Protein AF-0000000080647203 (afdb_homodimer)

Structure (mmCIF, N/CA/C/O backbone):
data_AF-0000000080647203-model_v1
#
loop_
_entity.id
_entity.type
_entity.pdbx_description
1 polymer '2-(3-amino-3-carboxypropyl)histidine synthase'
#
loop_
_atom_site.group_PDB
_atom_site.id
_atom_site.type_symbol
_atom_site.label_atom_id
_atom_site.label_alt_id
_atom_site.label_comp_id
_atom_site.label_asym_id
_atom_site.label_entity_id
_atom_site.label_seq_id
_atom_site.pdbx_PDB_ins_code
_atom_site.Cartn_x
_atom_site.Cartn_y
_atom_site.Cartn_z
_atom_site.occupancy
_atom_site.B_iso_or_equiv
_atom_site.auth_seq_id
_atom_site.auth_comp_id
_atom_site.auth_asym_id
_atom_site.auth_atom_id
_atom_site.pdbx_PDB_model_num
ATOM 1 N N . MET A 1 1 ? -32.242 -12.102 -22.174 1 21.26 1 MET A N 1
ATOM 2 C CA . MET A 1 1 ? -30.814 -12.409 -22.176 1 21.26 1 MET A CA 1
ATOM 3 C C . MET A 1 1 ? -30.217 -12.227 -20.784 1 21.26 1 MET A C 1
ATOM 5 O O . MET A 1 1 ? -30.219 -11.12 -20.243 1 21.26 1 MET A O 1
ATOM 9 N N . THR A 1 2 ? -30.364 -13.145 -19.808 1 27.5 2 THR A N 1
ATOM 10 C CA . THR A 1 2 ? -30.131 -13.199 -18.369 1 27.5 2 THR A CA 1
ATOM 11 C C . THR A 1 2 ? -28.688 -12.827 -18.04 1 27.5 2 THR A C 1
ATOM 13 O O . THR A 1 2 ? -27.752 -13.365 -18.635 1 27.5 2 THR A O 1
ATOM 16 N N . ASN A 1 3 ? -28.271 -11.545 -17.947 1 30.58 3 ASN A N 1
ATOM 17 C CA . ASN A 1 3 ? -27.031 -10.914 -17.507 1 30.58 3 ASN A CA 1
ATOM 18 C C . ASN A 1 3 ? -26.343 -11.73 -16.417 1 30.58 3 ASN A C 1
ATOM 20 O O . ASN A 1 3 ? -26.664 -11.59 -15.235 1 30.58 3 ASN A O 1
ATOM 24 N N . GLY A 1 4 ? -26.19 -13.008 -16.561 1 37.11 4 GLY A N 1
ATOM 25 C CA . GLY A 1 4 ? -25.641 -13.998 -15.648 1 37.11 4 GLY A CA 1
ATOM 26 C C . GLY A 1 4 ? -24.352 -13.548 -14.986 1 37.11 4 GLY A C 1
ATOM 27 O O . GLY A 1 4 ? -23.413 -13.128 -15.665 1 37.11 4 GLY A O 1
ATOM 28 N N . SER A 1 5 ? -24.225 -13.034 -13.723 1 44.78 5 SER A N 1
ATOM 29 C CA . SER A 1 5 ? -23.204 -12.495 -12.831 1 44.78 5 SER A CA 1
ATOM 30 C C . SER A 1 5 ? -21.883 -13.241 -12.988 1 44.78 5 SER A C 1
ATOM 32 O O . SER A 1 5 ? -21.872 -14.448 -13.242 1 44.78 5 SER A O 1
ATOM 34 N N . ARG A 1 6 ? -20.716 -12.752 -13.349 1 48.84 6 ARG A N 1
ATOM 35 C CA . ARG A 1 6 ? -19.336 -13.221 -13.282 1 48.84 6 ARG A CA 1
ATOM 36 C C . ARG A 1 6 ? -19.173 -14.293 -12.211 1 48.84 6 ARG A C 1
ATOM 38 O O . ARG A 1 6 ? -18.235 -15.092 -12.261 1 48.84 6 ARG A O 1
ATOM 45 N N . PHE A 1 7 ? -20.051 -14.176 -11.152 1 56.57 7 PHE A N 1
ATOM 46 C CA . PHE A 1 7 ? -20.136 -15.217 -10.135 1 56.57 7 PHE A CA 1
ATOM 47 C C . PHE A 1 7 ? -20.609 -16.532 -10.744 1 56.57 7 PHE A C 1
ATOM 49 O O . PHE A 1 7 ? -20.459 -17.593 -10.135 1 56.57 7 PHE A O 1
ATOM 56 N N . GLU A 1 8 ? -21.038 -16.376 -11.945 1 61.73 8 GLU A N 1
ATOM 57 C CA . GLU A 1 8 ? -21.625 -17.574 -12.536 1 61.73 8 GLU A CA 1
ATOM 58 C C . GLU A 1 8 ? -20.546 -18.564 -12.964 1 61.73 8 GLU A C 1
ATOM 60 O O . GLU A 1 8 ? -20.783 -19.774 -12.996 1 61.73 8 GLU A O 1
ATOM 65 N N . LEU A 1 9 ? -19.274 -17.979 -12.972 1 66.58 9 LEU A N 1
ATOM 66 C CA . LEU A 1 9 ? -18.256 -18.881 -13.502 1 66.58 9 LEU A CA 1
ATOM 67 C C . LEU A 1 9 ? -17.527 -19.601 -12.373 1 66.58 9 LEU A C 1
ATOM 69 O O . LEU A 1 9 ? -16.876 -20.623 -12.601 1 66.58 9 LEU A O 1
ATOM 73 N N . PHE A 1 10 ? -17.745 -19.07 -11.151 1 77.79 10 PHE A N 1
ATOM 74 C CA . PHE A 1 10 ? -17.009 -19.66 -10.039 1 77.79 10 PHE A CA 1
ATOM 75 C C . PHE A 1 10 ? -17.964 -20.276 -9.024 1 77.79 10 PHE A C 1
ATOM 77 O O . PHE A 1 10 ? -19.057 -19.754 -8.796 1 77.79 10 PHE A O 1
ATOM 84 N N . ASN A 1 11 ? -17.567 -21.423 -8.598 1 80.27 11 ASN A N 1
ATOM 85 C CA . ASN A 1 11 ? -18.206 -22.003 -7.421 1 80.27 11 ASN A CA 1
ATOM 86 C C . ASN A 1 11 ? -17.476 -21.616 -6.138 1 80.27 11 ASN A C 1
ATOM 88 O O . ASN A 1 11 ? -16.314 -21.977 -5.947 1 80.27 11 ASN A O 1
ATOM 92 N N . LEU A 1 12 ? -18.151 -20.756 -5.369 1 84.58 12 LEU A N 1
ATOM 93 C CA . LEU A 1 12 ? -17.646 -20.403 -4.047 1 84.58 12 LEU A CA 1
ATOM 94 C C . LEU A 1 12 ? -18.466 -21.079 -2.953 1 84.58 12 LEU A C 1
ATOM 96 O O . LEU A 1 12 ? -19.679 -20.876 -2.866 1 84.58 12 LEU A O 1
ATOM 100 N N . ASP A 1 13 ? -17.841 -22.003 -2.271 1 85.02 13 ASP A N 1
ATOM 101 C CA . ASP A 1 13 ? -18.523 -22.625 -1.14 1 85.02 13 ASP A CA 1
ATOM 102 C C . ASP A 1 13 ? -18.224 -21.88 0.159 1 85.02 13 ASP A C 1
ATOM 104 O O . ASP A 1 13 ? -17.188 -22.108 0.787 1 85.02 13 ASP A O 1
ATOM 108 N N . LEU A 1 14 ? -19.18 -21.048 0.58 1 89.28 14 LEU A N 1
ATOM 109 C CA . LEU A 1 14 ? -18.965 -20.189 1.74 1 89.28 14 LEU A CA 1
ATOM 110 C C . LEU A 1 14 ? -19.477 -20.856 3.012 1 89.28 14 LEU A C 1
ATOM 112 O O . LEU A 1 14 ? -19.224 -20.37 4.117 1 89.28 14 LEU A O 1
ATOM 116 N N . ASP A 1 15 ? -20.106 -21.981 2.896 1 90.52 15 ASP A N 1
ATOM 117 C CA . ASP A 1 15 ? -20.78 -22.604 4.031 1 90.52 15 ASP A CA 1
ATOM 118 C C . ASP A 1 15 ? -19.784 -22.962 5.132 1 90.52 15 ASP A C 1
ATOM 120 O O . ASP A 1 15 ? -20.012 -22.658 6.305 1 90.52 15 ASP A O 1
ATOM 124 N N . PRO A 1 16 ? -18.753 -23.566 4.731 1 90.22 16 PRO A N 1
ATOM 125 C CA . PRO A 1 16 ? -17.782 -23.887 5.78 1 90.22 16 PRO A CA 1
ATOM 126 C C . PRO A 1 16 ? -17.287 -22.65 6.525 1 90.22 16 PRO A C 1
ATOM 128 O O . PRO A 1 16 ? -17.049 -22.707 7.734 1 90.22 16 PRO A O 1
ATOM 131 N N . ALA A 1 17 ? -17.114 -21.587 5.862 1 91.08 17 ALA A N 1
ATOM 132 C CA . ALA A 1 17 ? -16.675 -20.345 6.492 1 91.08 17 ALA A CA 1
ATOM 133 C C . ALA A 1 17 ? -17.735 -19.812 7.451 1 91.08 17 ALA A C 1
ATOM 135 O O . ALA A 1 17 ? -17.417 -19.384 8.563 1 91.08 17 ALA A O 1
ATOM 136 N N . PHE A 1 18 ? -18.993 -19.897 7.016 1 93.34 18 PHE A N 1
ATOM 137 C CA . PHE A 1 18 ? -20.092 -19.45 7.863 1 93.34 18 PHE A CA 1
ATOM 138 C C . PHE A 1 18 ? -20.152 -20.268 9.148 1 93.34 18 PHE A C 1
ATOM 140 O O . PHE A 1 18 ? -20.292 -19.71 10.239 1 93.34 18 PHE A O 1
ATOM 147 N N . ASP A 1 19 ? -20.013 -21.509 8.944 1 94.03 19 ASP A N 1
ATOM 148 C CA . ASP A 1 19 ? -20.048 -22.405 10.096 1 94.03 19 ASP A CA 1
ATOM 149 C C . ASP A 1 19 ? -18.917 -22.089 11.072 1 94.03 19 ASP A C 1
ATOM 151 O O . ASP A 1 19 ? -19.126 -22.071 12.287 1 94.03 19 ASP A O 1
ATOM 155 N N . LEU A 1 20 ? -17.832 -21.877 10.555 1 94.04 20 LEU A N 1
ATOM 156 C CA . LEU A 1 20 ? -16.678 -21.569 11.392 1 94.04 20 LEU A CA 1
ATOM 157 C C . LEU A 1 20 ? -16.887 -20.26 12.145 1 94.04 20 LEU A C 1
ATOM 159 O O . LEU A 1 20 ? -16.542 -20.154 13.324 1 94.04 20 LEU A O 1
ATOM 163 N N . ILE A 1 21 ? -17.375 -19.253 11.52 1 94.79 21 ILE A N 1
ATOM 164 C CA . ILE A 1 21 ? -17.658 -17.968 12.149 1 94.79 21 ILE A CA 1
ATOM 165 C C . ILE A 1 21 ? -18.618 -18.166 13.32 1 94.79 21 ILE A C 1
ATOM 167 O O . ILE A 1 21 ? -18.38 -17.661 14.419 1 94.79 21 ILE A O 1
ATOM 171 N N . LYS A 1 22 ? -19.631 -18.92 13.112 1 95.06 22 LYS A N 1
ATOM 172 C CA . LYS A 1 22 ? -20.646 -19.155 14.134 1 95.06 22 LYS A CA 1
ATOM 173 C C . LYS A 1 22 ? -20.068 -19.931 15.314 1 95.06 22 LYS A C 1
ATOM 175 O O . LYS A 1 22 ? -20.273 -19.556 16.471 1 95.06 22 LYS A O 1
ATOM 180 N N . ARG A 1 23 ? -19.329 -20.882 14.964 1 95.18 23 ARG A N 1
ATOM 181 C CA . ARG A 1 23 ? -18.792 -21.756 16.002 1 95.18 23 ARG A CA 1
ATOM 182 C C . ARG A 1 23 ? -17.722 -21.042 16.821 1 95.18 23 ARG A C 1
ATOM 184 O O . ARG A 1 23 ? -17.572 -21.301 18.017 1 95.18 23 ARG A O 1
ATOM 191 N N . SER A 1 24 ? -16.966 -20.206 16.234 1 94.5 24 SER A N 1
ATOM 192 C CA . SER A 1 24 ? -15.875 -19.514 16.912 1 94.5 24 SER A CA 1
ATOM 193 C C . SER A 1 24 ? -16.394 -18.355 17.756 1 94.5 24 SER A C 1
ATOM 195 O O . SER A 1 24 ? -15.685 -17.85 18.629 1 94.5 24 SER A O 1
ATOM 197 N N . GLY A 1 25 ? -17.611 -17.86 17.391 1 94.44 25 GLY A N 1
ATOM 198 C CA . GLY A 1 25 ? -18.149 -16.694 18.074 1 94.44 25 GLY A CA 1
ATOM 199 C C . GLY A 1 25 ? -17.516 -15.392 17.621 1 94.44 25 GLY A C 1
ATOM 200 O O . GLY A 1 25 ? -17.524 -14.404 18.358 1 94.44 25 GLY A O 1
ATOM 201 N N . ALA A 1 26 ? -16.926 -15.406 16.464 1 96.24 26 ALA A N 1
ATOM 202 C CA . ALA A 1 26 ? -16.292 -14.213 15.91 1 96.24 26 ALA A CA 1
ATOM 203 C C . ALA A 1 26 ? -17.282 -13.055 15.824 1 96.24 26 ALA A C 1
ATOM 205 O O . ALA A 1 26 ? -18.4 -13.221 15.33 1 96.24 26 ALA A O 1
ATOM 206 N N . LYS A 1 27 ? -16.888 -11.93 16.287 1 97.47 27 LYS A N 1
ATOM 207 C CA . LYS A 1 27 ? -17.74 -10.744 16.265 1 97.47 27 LYS A CA 1
ATOM 208 C C . LYS A 1 27 ? -17.395 -9.84 15.086 1 97.47 27 LYS A C 1
ATOM 210 O O . LYS A 1 27 ? -18.256 -9.12 14.576 1 97.47 27 LYS A O 1
ATOM 215 N N . VAL A 1 28 ? -16.151 -9.847 14.749 1 98.02 28 VAL A N 1
ATOM 216 C CA . VAL A 1 28 ? -15.666 -9.07 13.613 1 98.02 28 VAL A CA 1
ATOM 217 C C . VAL A 1 28 ? -15.01 -9.998 12.594 1 98.02 28 VAL A C 1
ATOM 219 O O . VAL A 1 28 ? -14.06 -10.714 12.918 1 98.02 28 VAL A O 1
ATOM 222 N N . VAL A 1 29 ? -15.506 -9.93 11.373 1 98.04 29 VAL A N 1
ATOM 223 C CA . VAL A 1 29 ? -15.006 -10.805 10.318 1 98.04 29 VAL A CA 1
ATOM 224 C C . VAL A 1 29 ? -14.428 -9.965 9.181 1 98.04 29 VAL A C 1
ATOM 226 O O . VAL A 1 29 ? -15.105 -9.084 8.646 1 98.04 29 VAL A O 1
ATOM 229 N N . GLY A 1 30 ? -13.148 -10.21 8.888 1 97.69 30 GLY A N 1
ATOM 230 C CA . GLY A 1 30 ? -12.548 -9.623 7.7 1 97.69 30 GLY A CA 1
ATOM 231 C C . GLY A 1 30 ? -12.783 -10.443 6.446 1 97.69 30 GLY A C 1
ATOM 232 O O . GLY A 1 30 ? -12.823 -11.674 6.5 1 97.69 30 GLY A O 1
ATOM 233 N N . VAL A 1 31 ? -12.916 -9.718 5.345 1 96.86 31 VAL A N 1
ATOM 234 C CA . VAL A 1 31 ? -13.088 -10.399 4.066 1 96.86 31 VAL A CA 1
ATOM 235 C C . VAL A 1 31 ? -12.095 -9.843 3.047 1 96.86 31 VAL A C 1
ATOM 237 O O . VAL A 1 31 ? -11.991 -8.627 2.873 1 96.86 31 VAL A O 1
ATOM 240 N N . GLN A 1 32 ? -11.369 -10.675 2.488 1 96.04 32 GLN A N 1
ATOM 241 C CA . GLN A 1 32 ? -10.44 -10.324 1.419 1 96.04 32 GLN A CA 1
ATOM 242 C C . GLN A 1 32 ? -10.736 -11.119 0.15 1 96.04 32 GLN A C 1
ATOM 244 O O . GLN A 1 32 ? -10.811 -12.349 0.186 1 96.04 32 GLN A O 1
ATOM 249 N N . VAL A 1 33 ? -10.92 -10.356 -0.935 1 93.31 33 VAL A N 1
ATOM 250 C CA . VAL A 1 33 ? -11.246 -10.977 -2.214 1 93.31 33 VAL A CA 1
ATOM 251 C C . VAL A 1 33 ? -10.315 -10.444 -3.3 1 93.31 33 VAL A C 1
ATOM 253 O O . VAL A 1 33 ? -9.851 -9.303 -3.225 1 93.31 33 VAL A O 1
ATOM 256 N N . PRO A 1 34 ? -10.032 -11.258 -4.297 1 91.06 34 PRO A N 1
ATOM 257 C CA . PRO A 1 34 ? -9.241 -10.745 -5.417 1 91.06 34 PRO A CA 1
ATOM 258 C C . PRO A 1 34 ? -9.968 -9.654 -6.201 1 91.06 34 PRO A C 1
ATOM 260 O O . PRO A 1 34 ? -11.183 -9.494 -6.063 1 91.06 34 PRO A O 1
ATOM 263 N N . GLU A 1 35 ? -9.207 -8.963 -6.997 1 87.22 35 GLU A N 1
ATOM 264 C CA . GLU A 1 35 ? -9.723 -7.788 -7.694 1 87.22 35 GLU A CA 1
ATOM 265 C C . GLU A 1 35 ? -10.919 -8.148 -8.57 1 87.22 35 GLU A C 1
ATOM 267 O O . GLU A 1 35 ? -11.912 -7.418 -8.604 1 87.22 35 GLU A O 1
ATOM 272 N N . GLY A 1 36 ? -10.895 -9.251 -9.192 1 82.95 36 GLY A N 1
ATOM 273 C CA . GLY A 1 36 ? -11.956 -9.652 -10.103 1 82.95 36 GLY A CA 1
ATOM 274 C C . GLY A 1 36 ? -13.265 -9.954 -9.398 1 82.95 36 GLY A C 1
ATOM 275 O O . GLY A 1 36 ? -14.317 -10.023 -10.035 1 82.95 36 GLY A O 1
ATOM 276 N N . LEU A 1 37 ? -13.198 -10.035 -8.078 1 86.21 37 LEU A N 1
ATOM 277 C CA . LEU A 1 37 ? -14.389 -10.412 -7.324 1 86.21 37 LEU A CA 1
ATOM 278 C C . LEU A 1 37 ? -14.817 -9.288 -6.387 1 86.21 37 LEU A C 1
ATOM 280 O O . LEU A 1 37 ? -15.735 -9.461 -5.582 1 86.21 37 LEU A O 1
ATOM 284 N N . LYS A 1 38 ? -14.252 -8.161 -6.477 1 88.78 38 LYS A N 1
ATOM 285 C CA . LYS A 1 38 ? -14.496 -7.085 -5.521 1 88.78 38 LYS A CA 1
ATOM 286 C C . LYS A 1 38 ? -15.913 -6.536 -5.659 1 88.78 38 LYS A C 1
ATOM 288 O O . LYS A 1 38 ? -16.482 -6.019 -4.695 1 88.78 38 LYS A O 1
ATOM 293 N N . ARG A 1 39 ? -16.522 -6.689 -6.798 1 86.34 39 ARG A N 1
ATOM 294 C CA . ARG A 1 39 ? -17.864 -6.156 -7.013 1 86.34 39 ARG A CA 1
ATOM 295 C C . ARG A 1 39 ? -18.895 -6.92 -6.188 1 86.34 39 ARG A C 1
ATOM 297 O O . ARG A 1 39 ? -19.99 -6.415 -5.933 1 86.34 39 ARG A O 1
ATOM 304 N N . MET A 1 40 ? -18.506 -8.055 -5.778 1 84.62 40 MET A N 1
ATOM 305 C CA . MET A 1 40 ? -19.437 -8.854 -4.985 1 84.62 40 MET A CA 1
ATOM 306 C C . MET A 1 40 ? -19.354 -8.48 -3.509 1 84.62 40 MET A C 1
ATOM 308 O O . MET A 1 40 ? -20.046 -9.066 -2.676 1 84.62 40 MET A O 1
ATOM 312 N N . ALA A 1 41 ? -18.49 -7.619 -3.2 1 84.97 41 ALA A N 1
ATOM 313 C CA . ALA A 1 41 ? -18.152 -7.298 -1.816 1 84.97 41 ALA A CA 1
ATOM 314 C C . ALA A 1 41 ? -19.403 -6.956 -1.011 1 84.97 41 ALA A C 1
ATOM 316 O O . ALA A 1 41 ? -19.608 -7.485 0.084 1 84.97 41 ALA A O 1
ATOM 317 N N . SER A 1 42 ? -20.218 -6.085 -1.54 1 84.95 42 SER A N 1
ATOM 318 C CA . SER A 1 42 ? -21.404 -5.639 -0.815 1 84.95 42 SER A CA 1
ATOM 319 C C . SER A 1 42 ? -22.344 -6.804 -0.522 1 84.95 42 SER A C 1
ATOM 321 O O . SER A 1 42 ? -22.829 -6.949 0.602 1 84.95 42 SER A O 1
ATOM 323 N N . ASP A 1 43 ? -22.561 -7.613 -1.532 1 87.32 43 ASP A N 1
ATOM 324 C CA . ASP A 1 43 ? -23.455 -8.754 -1.361 1 87.32 43 ASP A CA 1
ATOM 325 C C . ASP A 1 43 ? -22.871 -9.768 -0.38 1 87.32 43 ASP A C 1
ATOM 327 O O . ASP A 1 43 ? -23.592 -10.319 0.454 1 87.32 43 ASP A O 1
AT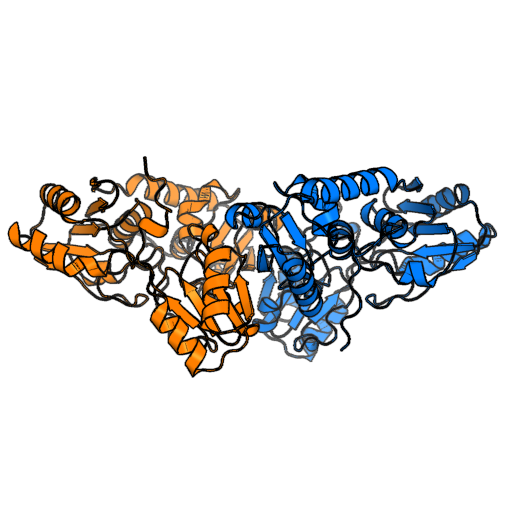OM 331 N N . LEU A 1 44 ? -21.646 -9.98 -0.528 1 89.31 44 LEU A N 1
ATOM 332 C CA . LEU A 1 44 ? -20.981 -10.92 0.368 1 89.31 44 LEU A CA 1
ATOM 333 C C . LEU A 1 44 ? -21.035 -10.426 1.81 1 89.31 44 LEU A C 1
ATOM 335 O O . LEU A 1 44 ? -21.294 -11.207 2.728 1 89.31 44 LEU A O 1
ATOM 339 N N . ALA A 1 45 ? -20.79 -9.191 2.021 1 89.57 45 ALA A N 1
ATOM 340 C CA . ALA A 1 45 ? -20.869 -8.604 3.356 1 89.57 45 ALA A CA 1
ATOM 341 C C . ALA A 1 45 ? -22.26 -8.789 3.955 1 89.57 45 ALA A C 1
ATOM 343 O O . ALA A 1 45 ? -22.396 -9.173 5.119 1 89.57 45 ALA A O 1
ATOM 344 N N . ARG A 1 46 ? -23.231 -8.54 3.188 1 89.07 46 ARG A N 1
ATOM 345 C CA . ARG A 1 46 ? -24.611 -8.691 3.637 1 89.07 46 ARG A CA 1
ATOM 346 C C . ARG A 1 46 ? -24.907 -10.137 4.02 1 89.07 46 ARG A C 1
ATOM 348 O O . ARG A 1 46 ? -25.501 -10.398 5.068 1 89.07 46 ARG A O 1
ATOM 355 N N . ASP A 1 47 ? -24.471 -11.037 3.141 1 91.89 47 ASP A N 1
ATOM 356 C CA . ASP A 1 47 ? -24.702 -12.455 3.4 1 91.89 47 ASP A CA 1
ATOM 357 C C . ASP A 1 47 ? -24.062 -12.883 4.719 1 91.89 47 ASP A C 1
ATOM 359 O O . ASP A 1 47 ? -24.684 -13.588 5.516 1 91.89 47 ASP A O 1
ATOM 363 N N . ILE A 1 48 ? -22.908 -12.453 4.964 1 93.27 48 ILE A N 1
ATOM 364 C CA . ILE A 1 48 ? -22.186 -12.822 6.177 1 93.27 48 ILE A CA 1
ATOM 365 C C . ILE A 1 48 ? -22.886 -12.227 7.396 1 93.27 48 ILE A C 1
ATOM 367 O O . ILE A 1 48 ? -23.098 -12.916 8.396 1 93.27 48 ILE A O 1
ATOM 371 N N . GLN A 1 49 ? -23.186 -10.987 7.297 1 93.33 49 GLN A N 1
ATOM 372 C CA . GLN A 1 49 ? -23.848 -10.311 8.408 1 93.33 49 GLN A CA 1
ATOM 373 C C . GLN A 1 49 ? -25.173 -10.986 8.751 1 93.33 49 GLN A C 1
ATOM 375 O O . GLN A 1 49 ? -25.481 -11.198 9.926 1 93.33 49 GLN A O 1
ATOM 380 N N . GLU A 1 50 ? -25.953 -11.33 7.766 1 92.68 50 GLU A N 1
ATOM 381 C CA . GLU A 1 50 ? -27.256 -11.955 7.972 1 92.68 50 GLU A CA 1
ATOM 382 C C . GLU A 1 50 ? -27.111 -13.353 8.565 1 92.68 50 GLU A C 1
ATOM 384 O O . GLU A 1 50 ? -27.89 -13.749 9.435 1 92.68 50 GLU A O 1
ATOM 389 N N . GLU A 1 51 ? -26.143 -14.051 8.084 1 93.59 51 GLU A N 1
ATOM 390 C CA . GLU A 1 51 ? -25.973 -15.444 8.487 1 93.59 51 GLU A CA 1
ATOM 391 C C . GLU A 1 51 ? -25.31 -15.545 9.858 1 93.59 51 GLU A C 1
ATOM 393 O O . GLU A 1 51 ? -25.531 -16.512 10.591 1 93.59 51 GLU A O 1
ATOM 398 N N . THR A 1 52 ? -24.513 -14.56 10.257 1 94.34 52 THR A N 1
ATOM 399 C CA . THR A 1 52 ? -23.669 -14.768 11.429 1 94.34 52 THR A CA 1
ATOM 400 C C . THR A 1 52 ? -23.843 -13.629 12.429 1 94.34 52 THR A C 1
ATOM 402 O O . THR A 1 52 ? -23.402 -13.731 13.576 1 94.34 52 THR A O 1
ATOM 405 N N . CYS A 1 53 ? -24.405 -12.48 12.078 1 93.34 53 CYS A N 1
ATOM 406 C CA . CYS A 1 53 ? -24.601 -11.285 12.891 1 93.34 53 CYS A CA 1
ATOM 407 C C . CYS A 1 53 ? -23.271 -10.603 13.189 1 93.34 53 CYS A C 1
ATOM 409 O O . CYS A 1 53 ? -23.21 -9.682 14.005 1 93.34 53 CYS A O 1
ATOM 411 N N . ALA A 1 54 ? -22.209 -11.037 12.579 1 96.07 54 ALA A N 1
ATOM 412 C CA . ALA A 1 54 ? -20.891 -10.442 12.785 1 96.07 54 ALA A CA 1
ATOM 413 C C . ALA A 1 54 ? -20.743 -9.148 11.989 1 96.07 54 ALA A C 1
ATOM 415 O O . ALA A 1 54 ? -21.348 -8.994 10.926 1 96.07 54 ALA A O 1
ATOM 416 N N . GLU A 1 55 ? -19.924 -8.221 12.511 1 96.98 55 GLU A N 1
ATOM 417 C CA . GLU A 1 55 ? -19.471 -7.075 11.728 1 96.98 55 GLU A CA 1
ATOM 418 C C . GLU A 1 55 ? -18.504 -7.506 10.629 1 96.98 55 GLU A C 1
ATOM 420 O O . GLU A 1 55 ? -17.637 -8.353 10.853 1 96.98 55 GLU A O 1
ATOM 425 N N . VAL A 1 56 ? -18.677 -6.897 9.449 1 97.55 56 VAL A N 1
ATOM 426 C CA . VAL A 1 56 ? -17.827 -7.291 8.331 1 97.55 56 VAL A CA 1
ATOM 427 C C . VAL A 1 56 ? -16.941 -6.118 7.917 1 97.55 56 VAL A C 1
ATOM 429 O O . VAL A 1 56 ? -17.428 -5.001 7.726 1 97.55 56 VAL A O 1
ATOM 432 N N . ILE A 1 57 ? -15.686 -6.377 7.84 1 97.92 57 ILE A N 1
ATOM 433 C CA . ILE A 1 57 ? -14.71 -5.427 7.316 1 97.92 57 ILE A CA 1
ATOM 434 C C . ILE A 1 57 ? -14.081 -5.985 6.041 1 97.92 57 ILE A C 1
ATOM 436 O O . ILE A 1 57 ? -13.507 -7.076 6.051 1 97.92 57 ILE A O 1
ATOM 440 N N . PHE A 1 58 ? -14.196 -5.252 5 1 96.81 58 PHE A N 1
ATOM 441 C CA . PHE A 1 58 ? -13.644 -5.677 3.72 1 96.81 58 PHE A CA 1
ATOM 442 C C . PHE A 1 58 ? -12.262 -5.072 3.499 1 96.81 58 PHE A C 1
ATOM 444 O O . PHE A 1 58 ? -12.044 -3.892 3.779 1 96.81 58 PHE A O 1
ATOM 451 N N . SER A 1 59 ? -11.383 -5.89 3.012 1 96.3 59 SER A N 1
ATOM 452 C CA . SER A 1 59 ? -10.095 -5.358 2.58 1 96.3 59 SER A CA 1
ATOM 453 C C . SER A 1 59 ? -10.229 -4.572 1.28 1 96.3 59 SER A C 1
ATOM 455 O O . SER A 1 59 ? -10.666 -5.115 0.263 1 96.3 59 SER A O 1
ATOM 457 N N . GLY A 1 60 ? -9.814 -3.364 1.268 1 94.03 60 GLY A N 1
ATOM 458 C CA . GLY A 1 60 ? -9.873 -2.555 0.061 1 94.03 60 GLY A CA 1
ATOM 459 C C . GLY A 1 60 ? -8.584 -2.582 -0.739 1 94.03 60 GLY A C 1
ATOM 460 O O . GLY A 1 60 ? -8.533 -2.071 -1.86 1 94.03 60 GLY A O 1
ATOM 461 N N . ASP A 1 61 ? -7.598 -3.187 -0.224 1 93.54 61 ASP A N 1
ATOM 462 C CA . ASP A 1 61 ? -6.314 -3.269 -0.913 1 93.54 61 ASP A CA 1
ATOM 463 C C . ASP A 1 61 ? -6.344 -4.335 -2.006 1 93.54 61 ASP A C 1
ATOM 465 O O . ASP A 1 61 ? -7.118 -5.292 -1.926 1 93.54 61 ASP A O 1
ATOM 469 N N . PRO A 1 62 ? -5.498 -4.115 -3 1 90.78 62 PRO A N 1
ATOM 470 C CA . PRO A 1 62 ? -5.399 -5.184 -3.997 1 90.78 62 PRO A CA 1
ATOM 471 C C . PRO A 1 62 ? -4.893 -6.498 -3.405 1 90.78 62 PRO A C 1
ATOM 473 O O . PRO A 1 62 ? -4.104 -6.488 -2.457 1 90.78 62 PRO A O 1
ATOM 476 N N . CYS A 1 63 ? -5.432 -7.528 -3.89 1 91.28 63 CYS A N 1
ATOM 477 C CA . CYS A 1 63 ? -5.016 -8.868 -3.492 1 91.28 63 CYS A CA 1
ATOM 478 C C . CYS A 1 63 ? -4.565 -9.68 -4.7 1 91.28 63 CYS A C 1
ATOM 480 O O . CYS A 1 63 ? -5.37 -9.995 -5.578 1 91.28 63 CYS A O 1
ATOM 482 N N . TYR A 1 64 ? -3.313 -10.098 -4.732 1 87.52 64 TYR A N 1
ATOM 483 C CA . TYR A 1 64 ? -2.737 -10.73 -5.913 1 87.52 64 TYR A CA 1
ATOM 484 C C . TYR A 1 64 ? -2.671 -12.243 -5.745 1 87.52 64 TYR A C 1
ATOM 486 O O . TYR A 1 64 ? -2.305 -12.963 -6.677 1 87.52 64 TYR A O 1
ATOM 494 N N . GLY A 1 65 ? -3.021 -12.748 -4.547 1 88.63 65 GLY A N 1
ATOM 495 C CA . GLY A 1 65 ? -2.965 -14.185 -4.33 1 88.63 65 GLY A CA 1
ATOM 496 C C . GLY A 1 65 ? -2.923 -14.565 -2.862 1 88.63 65 GLY A C 1
ATOM 497 O O . GLY A 1 65 ? -3.165 -13.727 -1.991 1 88.63 65 GLY A O 1
ATOM 498 N N . ALA A 1 66 ? -2.621 -15.842 -2.637 1 89.94 66 ALA A N 1
ATOM 499 C CA . ALA A 1 66 ? -2.573 -16.361 -1.273 1 89.94 66 ALA A CA 1
ATOM 500 C C . ALA A 1 66 ? -1.362 -15.816 -0.521 1 89.94 66 ALA A C 1
ATOM 502 O O . ALA A 1 66 ? -1.332 -15.827 0.712 1 89.94 66 ALA A O 1
ATOM 503 N N . CYS A 1 67 ? -0.422 -15.347 -1.277 1 90.92 67 CYS A N 1
ATOM 504 C CA . CYS A 1 67 ? 0.796 -14.816 -0.674 1 90.92 67 CYS A CA 1
ATOM 505 C C . CYS A 1 67 ? 0.565 -13.414 -0.124 1 90.92 67 CYS A C 1
ATOM 507 O O . CYS A 1 67 ? 1.428 -12.861 0.56 1 90.92 67 CYS A O 1
ATOM 509 N N . ASP A 1 68 ? -0.522 -12.902 -0.363 1 93.19 68 ASP A N 1
ATOM 510 C CA . ASP A 1 68 ? -0.809 -11.499 -0.084 1 93.19 68 ASP A CA 1
ATOM 511 C C . ASP A 1 68 ? -1.933 -11.361 0.941 1 93.19 68 ASP A C 1
ATOM 513 O O . ASP A 1 68 ? -2.863 -10.575 0.749 1 93.19 68 ASP A O 1
ATOM 517 N N . VAL A 1 69 ? -1.89 -12.199 1.93 1 94.62 69 VAL A N 1
ATOM 518 C CA . VAL A 1 69 ? -2.878 -12.098 2.999 1 94.62 69 VAL A CA 1
ATOM 519 C C . VAL A 1 69 ? -2.743 -10.75 3.702 1 94.62 69 VAL A C 1
ATOM 521 O O . VAL A 1 69 ? -1.63 -10.294 3.976 1 94.62 69 VAL A O 1
ATOM 524 N N . ASP A 1 70 ? -3.827 -10.123 3.942 1 95.35 70 ASP A N 1
ATOM 525 C CA . ASP A 1 70 ? -3.873 -8.827 4.613 1 95.35 70 ASP A CA 1
ATOM 526 C C . ASP A 1 70 ? -3.692 -8.982 6.121 1 95.35 70 ASP A C 1
ATOM 528 O O . ASP A 1 70 ? -4.672 -9.104 6.859 1 95.35 70 ASP A O 1
ATOM 532 N N . LEU A 1 71 ? -2.506 -8.855 6.604 1 94.28 71 LEU A N 1
ATOM 533 C CA . LEU A 1 71 ? -2.202 -9.104 8.009 1 94.28 71 LEU A CA 1
ATOM 534 C C . LEU A 1 71 ? -2.79 -8.01 8.894 1 94.28 71 LEU A C 1
ATOM 536 O O . LEU A 1 71 ? -3.134 -8.26 10.051 1 94.28 71 LEU A O 1
ATOM 540 N N . ASP A 1 72 ? -2.847 -6.817 8.373 1 94.73 72 ASP A N 1
ATOM 541 C CA . ASP A 1 72 ? -3.487 -5.755 9.142 1 94.73 72 ASP A CA 1
ATOM 542 C C . ASP A 1 72 ? -4.957 -6.074 9.402 1 94.73 72 ASP A C 1
ATOM 544 O O . ASP A 1 72 ? -5.464 -5.84 10.501 1 94.73 72 ASP A O 1
ATOM 548 N N . LEU A 1 73 ? -5.646 -6.58 8.39 1 96.64 73 LEU A N 1
ATOM 549 C CA . LEU A 1 73 ? -7.03 -7.011 8.55 1 96.64 73 LEU A CA 1
ATOM 550 C C . LEU A 1 73 ? -7.133 -8.145 9.565 1 96.64 73 LEU A C 1
ATOM 552 O O . LEU A 1 73 ? -8.05 -8.165 10.389 1 96.64 73 LEU A O 1
ATOM 556 N N . CYS A 1 74 ? -6.162 -9.061 9.51 1 96.26 74 CYS A N 1
ATOM 557 C CA . CYS A 1 74 ? -6.145 -10.168 10.459 1 96.26 74 CYS A CA 1
ATOM 558 C C . CYS A 1 74 ? -6.027 -9.658 11.89 1 96.26 74 CYS A C 1
ATOM 560 O O . CYS A 1 74 ? -6.612 -10.235 12.809 1 96.26 74 CYS A O 1
ATOM 562 N N . ARG A 1 75 ? -5.316 -8.612 12.08 1 94.12 75 ARG A N 1
ATOM 563 C CA . ARG A 1 75 ? -5.136 -8.056 13.417 1 94.12 75 ARG A CA 1
ATOM 564 C C . ARG A 1 75 ? -6.376 -7.289 13.864 1 94.12 75 ARG A C 1
ATOM 566 O O . ARG A 1 75 ? -6.644 -7.175 15.062 1 94.12 75 ARG A O 1
ATOM 573 N N . ALA A 1 76 ? -7.125 -6.796 12.934 1 94.96 76 ALA A N 1
ATOM 574 C CA . ALA A 1 76 ? -8.284 -5.961 13.242 1 94.96 76 ALA A CA 1
ATOM 575 C C . ALA A 1 76 ? -9.548 -6.805 13.374 1 94.96 76 ALA A C 1
ATOM 577 O O . ALA A 1 76 ? -10.591 -6.308 13.807 1 94.96 76 ALA A O 1
ATOM 578 N N . ALA A 1 77 ? -9.505 -8.086 12.972 1 97.36 77 ALA A N 1
ATOM 579 C CA . ALA A 1 77 ? -10.676 -8.958 12.961 1 97.36 77 ALA A CA 1
ATOM 580 C C . ALA A 1 77 ? -10.428 -10.219 13.785 1 97.36 77 ALA A C 1
ATOM 582 O O . ALA A 1 77 ? -9.288 -10.518 14.146 1 97.36 77 ALA A O 1
ATOM 583 N N . ASP A 1 78 ? -11.496 -10.902 14.059 1 97.7 78 ASP A N 1
ATOM 584 C CA . ASP A 1 78 ? -11.402 -12.179 14.76 1 97.7 78 ASP A CA 1
ATOM 585 C C . ASP A 1 78 ? -11.056 -13.311 13.794 1 97.7 78 ASP A C 1
ATOM 587 O O . ASP A 1 78 ? -10.314 -14.23 14.147 1 97.7 78 ASP A O 1
ATOM 591 N N . LEU A 1 79 ? -11.587 -13.23 12.625 1 97.08 79 LEU A N 1
ATOM 592 C CA . LEU A 1 79 ? -11.372 -14.163 11.524 1 97.08 79 LEU A CA 1
ATOM 593 C C . LEU A 1 79 ? -11.361 -13.431 10.186 1 97.08 79 LEU A C 1
ATOM 595 O O . LEU A 1 79 ? -12.045 -12.418 10.022 1 97.08 79 LEU A O 1
ATOM 599 N N . VAL A 1 80 ? -10.6 -13.968 9.327 1 96.97 80 VAL A N 1
ATOM 600 C CA . VAL A 1 80 ? -10.549 -13.393 7.987 1 96.97 80 VAL A CA 1
ATOM 601 C C . VAL A 1 80 ? -10.853 -14.471 6.949 1 96.97 80 VAL A C 1
ATOM 603 O O . VAL A 1 80 ? -10.213 -15.525 6.935 1 96.97 80 VAL A O 1
ATOM 606 N N . ILE A 1 81 ? -11.818 -14.172 6.165 1 95.63 81 ILE A N 1
ATOM 607 C CA . ILE A 1 81 ? -12.123 -15.033 5.027 1 95.63 81 ILE A CA 1
ATOM 608 C C . ILE A 1 81 ? -11.312 -14.588 3.812 1 95.63 81 ILE A C 1
ATOM 610 O O . ILE A 1 81 ? -11.474 -13.466 3.326 1 95.63 81 ILE A O 1
ATOM 614 N N . HIS A 1 82 ? -10.469 -15.423 3.409 1 95.39 82 HIS A N 1
ATOM 615 C CA . HIS A 1 82 ? -9.663 -15.18 2.218 1 95.39 82 HIS A CA 1
ATOM 616 C C . HIS A 1 82 ? -10.192 -15.967 1.024 1 95.39 82 HIS A C 1
ATOM 618 O O . HIS A 1 82 ? -10.032 -17.188 0.958 1 95.39 82 HIS A O 1
ATOM 624 N N . VAL A 1 83 ? -10.678 -15.252 0.019 1 93.3 83 VAL A N 1
ATOM 625 C CA . VAL A 1 83 ? -11.43 -15.889 -1.058 1 93.3 83 VAL A CA 1
ATOM 626 C C . VAL A 1 83 ? -10.542 -16.034 -2.292 1 93.3 83 VAL A C 1
ATOM 628 O O . VAL A 1 83 ? -9.773 -15.128 -2.621 1 93.3 83 VAL A O 1
ATOM 631 N N . GLY A 1 84 ? -10.691 -17.176 -2.972 1 90.92 84 GLY A N 1
ATOM 632 C CA . GLY A 1 84 ? -10.167 -17.309 -4.322 1 90.92 84 GLY A CA 1
ATOM 633 C C . GLY A 1 84 ? -8.883 -18.114 -4.387 1 90.92 84 GLY A C 1
ATOM 634 O O . GLY A 1 84 ? -8.457 -18.526 -5.468 1 90.92 84 GLY A O 1
ATOM 635 N N . HIS A 1 85 ? -8.278 -18.386 -3.222 1 90.98 85 HIS A N 1
ATOM 636 C CA . HIS A 1 85 ? -6.959 -19.008 -3.223 1 90.98 85 HIS A CA 1
ATOM 637 C C . HIS A 1 85 ? -6.888 -20.151 -2.215 1 90.98 85 HIS A C 1
ATOM 639 O O . HIS A 1 85 ? -7.722 -20.239 -1.311 1 90.98 85 HIS A O 1
ATOM 645 N N . SER A 1 86 ? -5.921 -20.949 -2.412 1 90.21 86 SER A N 1
ATOM 646 C CA . SER A 1 86 ? -5.663 -22.018 -1.453 1 90.21 86 SER A CA 1
ATOM 647 C C . SER A 1 86 ? -4.725 -21.553 -0.345 1 90.21 86 SER A C 1
ATOM 649 O O . SER A 1 86 ? -4.053 -20.528 -0.482 1 90.21 86 SER A O 1
ATOM 651 N N . GLU A 1 87 ? -4.702 -22.318 0.641 1 89.18 87 GLU A N 1
ATOM 652 C CA . GLU A 1 87 ? -3.97 -21.983 1.859 1 89.18 87 GLU A CA 1
ATOM 653 C C . GLU A 1 87 ? -2.474 -21.854 1.587 1 89.18 87 GLU A C 1
ATOM 655 O O . GLU A 1 87 ? -1.903 -22.651 0.84 1 89.18 87 GLU A O 1
ATOM 660 N N . MET A 1 88 ? -1.812 -20.78 2.139 1 84.77 88 MET A N 1
ATOM 661 C CA . MET A 1 88 ? -0.382 -20.557 1.945 1 84.77 88 MET A CA 1
ATOM 662 C C . MET A 1 88 ? 0.248 -19.95 3.194 1 84.77 88 MET A C 1
ATOM 664 O O . MET A 1 88 ? 1.473 -19.873 3.301 1 84.77 88 MET A O 1
ATOM 668 N N . LEU A 1 89 ? -0.413 -19.455 4.16 1 78.59 89 LEU A N 1
ATOM 669 C CA . LEU A 1 89 ? 0.116 -18.676 5.274 1 78.59 89 LEU A CA 1
ATOM 670 C C . LEU A 1 89 ? 0.63 -19.59 6.382 1 78.59 89 LEU A C 1
ATOM 672 O O . LEU A 1 89 ? 0.771 -19.163 7.53 1 78.59 89 LEU A O 1
ATOM 676 N N . GLU A 1 90 ? 1.027 -20.68 6.044 1 78.03 90 GLU A N 1
ATOM 677 C CA . GLU A 1 90 ? 1.513 -21.599 7.069 1 78.03 90 GLU A CA 1
ATOM 678 C C . GLU A 1 90 ? 2.779 -21.065 7.733 1 78.03 90 GLU A C 1
ATOM 680 O O . GLU A 1 90 ? 3.657 -20.519 7.06 1 78.03 90 GLU A O 1
ATOM 685 N N . GLY A 1 91 ? 2.762 -21.116 9.099 1 77.51 91 GLY A N 1
ATOM 686 C CA . GLY A 1 91 ? 3.92 -20.664 9.855 1 77.51 91 GLY A CA 1
ATOM 687 C C . GLY A 1 91 ? 3.77 -19.253 10.389 1 77.51 91 GLY A C 1
ATOM 688 O O . GLY A 1 91 ? 4.493 -18.849 11.303 1 77.51 91 GLY A O 1
ATOM 689 N N . ASP A 1 92 ? 2.934 -18.462 9.741 1 84.38 92 ASP A N 1
ATOM 690 C CA . ASP A 1 92 ? 2.681 -17.129 10.278 1 84.38 92 ASP A CA 1
ATOM 691 C C . ASP A 1 92 ? 1.865 -17.202 11.567 1 84.38 92 ASP A C 1
ATOM 693 O O . ASP A 1 92 ? 0.963 -18.033 11.691 1 84.38 92 ASP A O 1
ATOM 697 N N . PRO A 1 93 ? 2.144 -16.34 12.482 1 86.41 93 PRO A N 1
ATOM 698 C CA . PRO A 1 93 ? 1.416 -16.362 13.753 1 86.41 93 PRO A CA 1
ATOM 699 C C . PRO A 1 93 ? -0.079 -16.105 13.582 1 86.41 93 PRO A C 1
ATOM 701 O O . PRO A 1 93 ? -0.878 -16.487 14.441 1 86.41 93 PRO A O 1
ATOM 704 N N . LEU A 1 94 ? -0.473 -15.519 12.48 1 91.07 94 LEU A N 1
ATOM 705 C CA . LEU A 1 94 ? -1.876 -15.167 12.29 1 91.07 94 LEU A CA 1
ATOM 706 C C . LEU A 1 94 ? -2.576 -16.184 11.394 1 91.07 94 LEU A C 1
ATOM 708 O O . LEU A 1 94 ? -3.728 -15.983 11.002 1 91.07 94 LEU A O 1
ATOM 712 N N . HIS A 1 95 ? -1.88 -17.235 11.119 1 90.15 95 HIS A N 1
ATOM 713 C CA . HIS A 1 95 ? -2.377 -18.255 10.204 1 90.15 95 HIS A CA 1
ATOM 714 C C . HIS A 1 95 ? -3.733 -18.786 10.656 1 90.15 95 HIS A C 1
ATOM 716 O O . HIS A 1 95 ? -4.616 -19.031 9.83 1 90.15 95 HIS A O 1
ATOM 722 N N . ASP A 1 96 ? -3.955 -18.891 11.924 1 90.84 96 ASP A N 1
ATOM 723 C CA . ASP A 1 96 ? -5.16 -19.514 12.463 1 90.84 96 ASP A CA 1
ATOM 724 C C . ASP A 1 96 ? -6.372 -18.602 12.295 1 90.84 96 ASP A C 1
ATOM 726 O O . ASP A 1 96 ? -7.513 -19.04 12.457 1 90.84 96 ASP A O 1
ATOM 730 N N . LYS A 1 97 ? -6.134 -17.405 11.942 1 93.64 97 LYS A N 1
ATOM 731 C CA . LYS A 1 97 ? -7.232 -16.456 11.786 1 93.64 97 LYS A CA 1
ATOM 732 C C . LYS A 1 97 ? -7.749 -16.444 10.351 1 93.64 97 LYS A C 1
ATOM 734 O O . LYS A 1 97 ? -8.747 -15.785 10.05 1 93.64 97 LYS A O 1
ATOM 739 N N . VAL A 1 98 ? -7.106 -17.151 9.499 1 94.77 98 VAL A N 1
ATOM 740 C CA . VAL A 1 98 ? -7.437 -17.042 8.082 1 94.77 98 VAL A CA 1
ATOM 741 C C . VAL A 1 98 ? -8.164 -18.304 7.623 1 94.77 98 VAL A C 1
ATOM 743 O O . VAL A 1 98 ? -7.686 -19.419 7.846 1 94.77 98 VAL A O 1
ATOM 746 N N . VAL A 1 99 ? -9.225 -18.071 7.046 1 94.1 99 VAL A N 1
ATOM 747 C CA . VAL A 1 99 ? -10.008 -19.133 6.425 1 94.1 99 VAL A CA 1
ATOM 748 C C . VAL A 1 99 ? -9.988 -18.971 4.907 1 94.1 99 VAL A C 1
ATOM 750 O O . VAL A 1 99 ? -10.493 -17.979 4.376 1 94.1 99 VAL A O 1
ATOM 753 N N . TYR A 1 100 ? -9.57 -19.973 4.27 1 93.64 100 TYR A N 1
ATOM 754 C CA . TYR A 1 100 ? -9.485 -19.909 2.816 1 93.64 100 TYR A CA 1
ATOM 755 C C . TYR A 1 100 ? -10.743 -20.478 2.171 1 93.64 100 TYR A C 1
ATOM 757 O O . TYR A 1 100 ? -11.234 -21.533 2.578 1 93.64 100 TYR A O 1
ATOM 765 N N . VAL A 1 101 ? -11.212 -19.708 1.252 1 93.15 101 VAL A N 1
ATOM 766 C CA . VAL A 1 101 ? -12.313 -20.163 0.409 1 93.15 101 VAL A CA 1
ATOM 767 C C . VAL A 1 101 ? -11.855 -20.228 -1.047 1 93.15 101 VAL A C 1
ATOM 769 O O . VAL A 1 101 ? -11.718 -19.195 -1.707 1 93.15 101 VAL A O 1
ATOM 772 N N . GLU A 1 102 ? -11.699 -21.4 -1.533 1 92.95 102 GLU A N 1
ATOM 773 C CA . GLU A 1 102 ? -11.193 -21.589 -2.889 1 92.95 102 GLU A CA 1
ATOM 774 C C . GLU A 1 102 ? -12.282 -21.329 -3.926 1 92.95 102 GLU A C 1
ATOM 776 O O . GLU A 1 102 ? -13.456 -21.623 -3.688 1 92.95 102 GLU A O 1
ATOM 781 N N . ALA A 1 103 ? -11.869 -20.743 -4.993 1 89.05 103 ALA A N 1
ATOM 782 C CA . ALA A 1 103 ? -12.762 -20.554 -6.134 1 89.05 103 ALA A CA 1
ATOM 783 C C . ALA A 1 103 ? -12.496 -21.598 -7.216 1 89.05 103 ALA A C 1
ATOM 785 O O . ALA A 1 103 ? -11.403 -21.648 -7.783 1 89.05 103 ALA A O 1
ATOM 786 N N . ARG A 1 104 ? -13.507 -22.424 -7.483 1 91.83 104 ARG A N 1
ATOM 787 C CA . ARG A 1 104 ? -13.362 -23.487 -8.472 1 91.83 104 ARG A CA 1
ATOM 788 C C . ARG A 1 104 ? -14.148 -23.167 -9.74 1 91.83 104 ARG A C 1
ATOM 790 O O . ARG A 1 104 ? -15.302 -22.738 -9.669 1 91.83 104 ARG A O 1
ATOM 797 N N . MET A 1 105 ? -13.463 -23.39 -10.801 1 91.49 105 MET A N 1
ATOM 798 C CA . MET A 1 105 ? -14.087 -23.098 -12.088 1 91.49 105 MET A CA 1
ATOM 799 C C . MET A 1 105 ? -15.014 -24.232 -12.514 1 91.49 105 MET A C 1
ATOM 801 O O . MET A 1 105 ? -14.691 -25.406 -12.328 1 91.49 105 MET A O 1
ATOM 805 N N . ARG A 1 106 ? -16.135 -23.817 -13.19 1 91.02 106 ARG A N 1
ATOM 806 C CA . ARG A 1 106 ? -17.143 -24.786 -13.608 1 91.02 106 ARG A CA 1
ATOM 807 C C . ARG A 1 106 ? -16.908 -25.234 -15.047 1 91.02 106 ARG A C 1
ATOM 809 O O . ARG A 1 106 ? -17.49 -26.223 -15.497 1 91.02 106 ARG A O 1
ATOM 816 N N . ALA A 1 107 ? -16.103 -24.709 -15.772 1 90.16 107 ALA A N 1
ATOM 817 C CA . ALA A 1 107 ? -15.929 -24.921 -17.206 1 90.16 107 ALA A CA 1
ATOM 818 C C . ALA A 1 107 ? -15.605 -26.381 -17.51 1 90.16 107 ALA A C 1
ATOM 820 O O . ALA A 1 107 ? -14.88 -27.033 -16.754 1 90.16 107 ALA A O 1
ATOM 821 N N . ASP A 1 108 ? -16.119 -26.856 -18.636 1 94.01 108 ASP A N 1
ATOM 822 C CA . ASP A 1 108 ? -15.802 -28.186 -19.146 1 94.01 108 ASP A CA 1
ATOM 823 C C . ASP A 1 108 ? -14.406 -28.219 -19.763 1 94.01 108 ASP A C 1
ATOM 825 O O . ASP A 1 108 ? -14.044 -27.335 -20.542 1 94.01 108 ASP A O 1
ATOM 829 N N . VAL A 1 109 ? -13.607 -29.273 -19.387 1 96.98 109 VAL A N 1
ATOM 830 C CA . VAL A 1 109 ? -12.215 -29.289 -19.824 1 96.98 109 VAL A CA 1
ATOM 831 C C . VAL A 1 109 ? -12.069 -30.183 -21.053 1 96.98 109 VAL A C 1
ATOM 833 O O . VAL A 1 109 ? -11.03 -30.171 -21.717 1 96.98 109 VAL A O 1
ATOM 836 N N . ARG A 1 110 ? -13.023 -30.949 -21.489 1 97.14 110 ARG A N 1
ATOM 837 C CA . ARG A 1 110 ? -12.914 -32.03 -22.463 1 97.14 110 ARG A CA 1
ATOM 838 C C . ARG A 1 110 ? -12.385 -31.513 -23.798 1 97.14 110 ARG A C 1
ATOM 840 O O . ARG A 1 110 ? -11.357 -31.984 -24.288 1 97.14 110 ARG A O 1
ATOM 847 N N . GLU A 1 111 ? -13.036 -30.535 -24.359 1 97.14 111 GLU A N 1
ATOM 848 C CA . GLU A 1 111 ? -12.667 -30.044 -25.684 1 97.14 111 GLU A CA 1
ATOM 849 C C . GLU A 1 111 ? -11.235 -29.518 -25.698 1 97.14 111 GLU A C 1
ATOM 851 O O . GLU A 1 111 ? -10.456 -29.845 -26.596 1 97.14 111 GLU A O 1
ATOM 856 N N . ALA A 1 112 ? -10.925 -28.77 -24.719 1 97.87 112 ALA A N 1
ATOM 857 C CA . ALA A 1 112 ? -9.594 -28.173 -24.652 1 97.87 112 ALA A CA 1
ATOM 858 C C . ALA A 1 112 ? -8.521 -29.243 -24.474 1 97.87 112 ALA A C 1
ATOM 860 O O . ALA A 1 112 ? -7.471 -29.192 -25.119 1 97.87 112 ALA A O 1
ATOM 861 N N . VAL A 1 113 ? -8.728 -30.244 -23.665 1 98.31 113 VAL A N 1
ATOM 862 C CA . VAL A 1 113 ? -7.752 -31.287 -23.37 1 98.31 113 VAL A CA 1
ATOM 863 C C . VAL A 1 113 ? -7.573 -32.189 -24.589 1 98.31 113 VAL A C 1
ATOM 865 O O . VAL A 1 113 ? -6.45 -32.567 -24.93 1 98.31 113 VAL A O 1
ATOM 868 N N . GLU A 1 114 ? -8.658 -32.486 -25.238 1 97.54 114 GLU A N 1
ATOM 869 C CA . GLU A 1 114 ? -8.567 -33.297 -26.448 1 97.54 114 GLU A CA 1
ATOM 870 C C . GLU A 1 114 ? -7.793 -32.569 -27.543 1 97.54 114 GLU A C 1
ATOM 872 O O . GLU A 1 114 ? -6.972 -33.173 -28.236 1 97.54 114 GLU A O 1
ATOM 877 N N . GLY A 1 115 ? -8.108 -31.315 -27.69 1 97.85 115 GLY A N 1
ATOM 878 C CA . GLY A 1 115 ? -7.34 -30.511 -28.627 1 97.85 115 GLY A CA 1
ATOM 879 C C . GLY A 1 115 ? -5.861 -30.454 -28.292 1 97.85 115 GLY A C 1
ATOM 880 O O . GLY A 1 115 ? -5.014 -30.55 -29.182 1 97.85 115 GLY A O 1
ATOM 881 N N . ALA A 1 116 ? -5.53 -30.329 -27.036 1 98.47 116 ALA A N 1
ATOM 882 C CA . ALA A 1 116 ? -4.14 -30.264 -26.593 1 98.47 116 ALA A CA 1
ATOM 883 C C . ALA A 1 116 ? -3.427 -31.592 -26.829 1 98.47 116 ALA A C 1
ATOM 885 O O . ALA A 1 116 ? -2.24 -31.615 -27.164 1 98.47 116 ALA A O 1
ATOM 886 N N . ALA A 1 117 ? -4.141 -32.705 -26.64 1 97.82 117 ALA A N 1
ATOM 887 C CA . ALA A 1 117 ? -3.578 -34.041 -26.81 1 97.82 117 ALA A CA 1
ATOM 888 C C . ALA A 1 117 ? -3.046 -34.235 -28.227 1 97.82 117 ALA A C 1
ATOM 890 O O . ALA A 1 117 ? -2.076 -34.968 -28.438 1 97.82 117 ALA A O 1
ATOM 891 N N . GLU A 1 118 ? -3.638 -33.546 -29.141 1 97.43 118 GLU A N 1
ATOM 892 C CA . GLU A 1 118 ? -3.219 -33.65 -30.536 1 97.43 118 GLU A CA 1
ATOM 893 C C . GLU A 1 118 ? -1.88 -32.955 -30.763 1 97.43 118 GLU A C 1
ATOM 895 O O . GLU A 1 118 ? -1.176 -33.253 -31.73 1 97.43 118 GLU A O 1
ATOM 900 N N . LEU A 1 119 ? -1.565 -32.045 -29.893 1 98.11 119 LEU A N 1
ATOM 901 C CA . LEU A 1 119 ? -0.352 -31.252 -30.063 1 98.11 119 LEU A CA 1
ATOM 902 C C . LEU A 1 119 ? 0.807 -31.856 -29.279 1 98.11 119 LEU A C 1
ATOM 904 O O . LEU A 1 119 ? 1.967 -31.499 -29.502 1 98.11 119 LEU A O 1
ATOM 908 N N . LEU A 1 120 ? 0.493 -32.781 -28.34 1 98.38 120 LEU A N 1
ATOM 909 C CA . LEU A 1 120 ? 1.532 -33.39 -27.517 1 98.38 120 LEU A CA 1
ATOM 910 C C . LEU A 1 120 ? 2.409 -34.321 -28.348 1 98.38 120 LEU A C 1
ATOM 912 O O . LEU A 1 120 ? 1.912 -35.026 -29.229 1 98.38 120 LEU A O 1
ATOM 916 N N . LYS A 1 121 ? 3.663 -34.399 -27.997 1 98.13 121 LYS A N 1
ATOM 917 C CA . LYS A 1 121 ? 4.619 -35.152 -28.804 1 98.13 121 LYS A CA 1
ATOM 918 C C . LYS A 1 121 ? 5.089 -36.406 -28.073 1 98.13 121 LYS A C 1
ATOM 920 O O . LYS A 1 121 ? 5.764 -37.256 -28.658 1 98.13 121 LYS A O 1
ATOM 925 N N . THR A 1 122 ? 4.818 -36.468 -26.772 1 97.27 122 THR A N 1
ATOM 926 C CA . THR A 1 122 ? 5.254 -37.616 -25.984 1 97.27 122 THR A CA 1
ATOM 927 C C . THR A 1 122 ? 4.058 -38.326 -25.356 1 97.27 122 THR A C 1
ATOM 929 O O . THR A 1 122 ? 2.96 -37.769 -25.295 1 97.27 122 THR A O 1
ATOM 932 N N . SER A 1 123 ? 4.266 -39.523 -24.975 1 96.96 123 SER A N 1
ATOM 933 C CA . SER A 1 123 ? 3.201 -40.313 -24.364 1 96.96 123 SER A CA 1
ATOM 934 C C . SER A 1 123 ? 3.221 -40.187 -22.845 1 96.96 123 SER A C 1
ATOM 936 O O . SER A 1 123 ? 2.391 -40.784 -22.156 1 96.96 123 SER A O 1
ATOM 938 N N . ARG A 1 124 ? 4.214 -39.463 -22.338 1 98.1 124 ARG A N 1
ATOM 939 C CA . ARG A 1 124 ? 4.318 -39.167 -20.912 1 98.1 124 ARG A CA 1
ATOM 940 C C . ARG A 1 124 ? 4.49 -37.671 -20.675 1 98.1 124 ARG A C 1
ATOM 942 O O . ARG A 1 124 ? 5.495 -37.084 -21.081 1 98.1 124 ARG A O 1
ATOM 949 N N . VAL A 1 125 ? 3.517 -37.068 -20.06 1 98.65 125 VAL A N 1
ATOM 950 C CA . VAL A 1 125 ? 3.549 -35.615 -19.931 1 98.65 125 VAL A CA 1
ATOM 951 C C . VAL A 1 125 ? 3.229 -35.217 -18.491 1 98.65 125 VAL A C 1
ATOM 953 O O . VAL A 1 125 ? 2.442 -35.885 -17.817 1 98.65 125 VAL A O 1
ATOM 956 N N . GLY A 1 126 ? 3.912 -34.213 -17.965 1 98.81 126 GLY A N 1
ATOM 957 C CA . GLY A 1 126 ? 3.503 -33.619 -16.702 1 98.81 126 GLY A CA 1
ATOM 958 C C . GLY A 1 126 ? 2.244 -32.781 -16.817 1 98.81 126 GLY A C 1
ATOM 959 O O . GLY A 1 126 ? 2.108 -31.98 -17.744 1 98.81 126 GLY A O 1
ATOM 960 N N . VAL A 1 127 ? 1.297 -32.994 -15.959 1 98.9 127 VAL A N 1
ATOM 961 C CA . VAL A 1 127 ? 0.047 -32.241 -15.987 1 98.9 127 VAL A CA 1
ATOM 962 C C . VAL A 1 127 ? 0 -31.274 -14.806 1 98.9 127 VAL A C 1
ATOM 964 O O . VAL A 1 127 ? 0.142 -31.686 -13.652 1 98.9 127 VAL A O 1
ATOM 967 N N . VAL A 1 128 ? -0.129 -29.968 -15.121 1 98.75 128 VAL A N 1
ATOM 968 C CA . VAL A 1 128 ? -0.166 -28.943 -14.083 1 98.75 128 VAL A CA 1
ATOM 969 C C . VAL A 1 128 ? -1.339 -27.997 -14.333 1 98.75 128 VAL A C 1
ATOM 971 O O . VAL A 1 128 ? -1.84 -27.902 -15.456 1 98.75 128 VAL A O 1
ATOM 974 N N . THR A 1 129 ? -1.766 -27.371 -13.34 1 98.34 129 THR A N 1
ATOM 975 C CA . THR A 1 129 ? -2.898 -26.454 -13.404 1 98.34 129 THR A CA 1
ATOM 976 C C . THR A 1 129 ? -2.881 -25.49 -12.221 1 98.34 129 THR A C 1
ATOM 978 O O . THR A 1 129 ? -1.883 -25.397 -11.504 1 98.34 129 THR A O 1
ATOM 981 N N . THR A 1 130 ? -3.871 -24.635 -12.093 1 96.13 130 THR A N 1
ATOM 982 C CA . THR A 1 130 ? -4.047 -23.727 -10.965 1 96.13 130 THR A CA 1
ATOM 983 C C . THR A 1 130 ? -5.16 -24.218 -10.044 1 96.13 130 THR A C 1
ATOM 985 O O . THR A 1 130 ? -5.871 -25.17 -10.373 1 96.13 130 THR A O 1
ATOM 988 N N . VAL A 1 131 ? -5.324 -23.579 -8.909 1 94.58 131 VAL A N 1
ATOM 989 C CA . VAL A 1 131 ? -6.272 -24.007 -7.886 1 94.58 131 VAL A CA 1
ATOM 990 C C . VAL A 1 131 ? -7.691 -23.971 -8.45 1 94.58 131 VAL A C 1
ATOM 992 O O . VAL A 1 131 ? -8.538 -24.783 -8.069 1 94.58 131 VAL A O 1
ATOM 995 N N . GLN A 1 132 ? -7.965 -23.13 -9.425 1 93.61 132 GLN A N 1
ATOM 996 C CA . GLN A 1 132 ? -9.298 -22.977 -9.999 1 93.61 132 GLN A CA 1
ATOM 997 C C . GLN A 1 132 ? -9.713 -24.229 -10.766 1 93.61 132 GLN A C 1
ATOM 999 O O . GLN A 1 132 ? -10.905 -24.511 -10.906 1 93.61 132 GLN A O 1
ATOM 1004 N N . HIS A 1 133 ? -8.74 -25.025 -11.257 1 96.26 133 HIS A N 1
ATOM 1005 C CA . HIS A 1 133 ? -9.057 -26.162 -12.113 1 96.26 133 HIS A CA 1
ATOM 1006 C C . HIS A 1 133 ? -8.548 -27.466 -11.508 1 96.26 133 HIS A C 1
ATOM 1008 O O . HIS A 1 133 ? -8.592 -28.515 -12.155 1 96.26 133 HIS A O 1
ATOM 1014 N N . ILE A 1 134 ? -8.083 -27.366 -10.315 1 96.56 134 ILE A N 1
ATOM 1015 C CA . ILE A 1 134 ? -7.403 -28.5 -9.699 1 96.56 134 ILE A CA 1
ATOM 1016 C C . ILE A 1 134 ? -8.366 -29.68 -9.586 1 96.56 134 ILE A C 1
ATOM 1018 O O . ILE A 1 134 ? -7.963 -30.835 -9.745 1 96.56 134 ILE A O 1
ATOM 1022 N N . HIS A 1 135 ? -9.617 -29.513 -9.331 1 95.67 135 HIS A N 1
ATOM 1023 C CA . HIS A 1 135 ? -10.618 -30.557 -9.145 1 95.67 135 HIS A CA 1
ATOM 1024 C C . HIS A 1 135 ? -10.932 -31.261 -10.461 1 95.67 135 HIS A C 1
ATOM 1026 O O . HIS A 1 135 ? -11.585 -32.307 -10.47 1 95.67 135 HIS A O 1
ATOM 1032 N N . LYS A 1 136 ? -10.437 -30.753 -11.577 1 97.12 136 LYS A N 1
ATOM 1033 C CA . LYS A 1 136 ? -10.692 -31.321 -12.897 1 97.12 136 LYS A CA 1
ATOM 1034 C C . LYS A 1 136 ? -9.572 -32.27 -13.314 1 97.12 136 LYS A C 1
ATOM 1036 O O . LYS A 1 136 ? -9.675 -32.95 -14.337 1 97.12 136 LYS A O 1
ATOM 1041 N N . LEU A 1 137 ? -8.525 -32.393 -12.543 1 97.8 137 LEU A N 1
ATOM 1042 C CA . LEU A 1 137 ? -7.337 -33.145 -12.932 1 97.8 137 LEU A CA 1
ATOM 1043 C C . LEU A 1 137 ? -7.677 -34.612 -13.175 1 97.8 137 LEU A C 1
ATOM 1045 O O . LEU A 1 137 ? -7.2 -35.213 -14.14 1 97.8 137 LEU A O 1
ATOM 1049 N N . PRO A 1 138 ? -8.539 -35.236 -12.322 1 97.92 138 PRO A N 1
ATOM 1050 C CA . PRO A 1 138 ? -8.887 -36.63 -12.603 1 97.92 138 PRO A CA 1
ATOM 1051 C C . PRO A 1 138 ? -9.504 -36.817 -13.987 1 97.92 138 PRO A C 1
ATOM 1053 O O . PRO A 1 138 ? -9.16 -37.765 -14.698 1 97.92 138 PRO A O 1
ATOM 1056 N N . GLU A 1 139 ? -10.328 -35.896 -14.317 1 98.26 139 GLU A N 1
ATOM 1057 C CA . GLU A 1 139 ? -10.945 -35.955 -15.639 1 98.26 139 GLU A CA 1
ATOM 1058 C C . GLU A 1 139 ? -9.906 -35.773 -16.742 1 98.26 139 GLU A C 1
ATOM 1060 O O . GLU A 1 139 ? -9.946 -36.466 -17.76 1 98.26 139 GLU A O 1
ATOM 1065 N N . VAL A 1 140 ? -9.008 -34.873 -16.594 1 98.74 140 VAL A N 1
ATOM 1066 C CA . VAL A 1 140 ? -7.944 -34.602 -17.556 1 98.74 140 VAL A CA 1
ATOM 1067 C C . VAL A 1 140 ? -7.105 -35.86 -17.767 1 98.74 140 VAL A C 1
ATOM 1069 O O . VAL A 1 140 ? -6.815 -36.236 -18.905 1 98.74 140 VAL A O 1
ATOM 1072 N N . LEU A 1 141 ? -6.717 -36.523 -16.688 1 98.64 141 LEU A N 1
ATOM 1073 C CA . LEU A 1 141 ? -5.888 -37.721 -16.747 1 98.64 141 LEU A CA 1
ATOM 1074 C C . LEU A 1 141 ? -6.61 -38.846 -17.481 1 98.64 141 LEU A C 1
ATOM 1076 O O . LEU A 1 141 ? -5.997 -39.578 -18.262 1 98.64 141 LEU A O 1
ATOM 1080 N N . GLU A 1 142 ? -7.895 -38.939 -17.241 1 98.49 142 GLU A N 1
ATOM 1081 C CA . GLU A 1 142 ? -8.696 -39.949 -17.927 1 98.49 142 GLU A CA 1
ATOM 1082 C C . GLU A 1 142 ? -8.727 -39.699 -19.432 1 98.49 142 GLU A C 1
ATOM 1084 O O . GLU A 1 142 ? -8.582 -40.633 -20.224 1 98.49 142 GLU A O 1
ATOM 1089 N N . LEU A 1 143 ? -8.967 -38.487 -19.794 1 98.39 143 LEU A N 1
ATOM 1090 C CA . LEU A 1 143 ? -9.023 -38.121 -21.205 1 98.39 143 LEU A CA 1
ATOM 1091 C C . LEU A 1 143 ? -7.697 -38.418 -21.897 1 98.39 143 LEU A C 1
ATOM 1093 O O . LEU A 1 143 ? -7.679 -38.936 -23.016 1 98.39 143 LEU A O 1
ATOM 1097 N N . LEU A 1 144 ? -6.592 -38.105 -21.249 1 98.55 144 LEU A N 1
ATOM 1098 C CA . LEU A 1 144 ? -5.269 -38.398 -21.791 1 98.55 144 LEU A CA 1
ATOM 1099 C C . LEU A 1 144 ? -5.056 -39.902 -21.921 1 98.55 144 LEU A C 1
ATOM 1101 O O . LEU A 1 144 ? -4.555 -40.376 -22.943 1 98.55 144 LEU A O 1
ATOM 1105 N N . GLY A 1 145 ? -5.395 -40.589 -20.856 1 98.19 145 GLY A N 1
ATOM 1106 C CA . GLY A 1 145 ? -5.287 -42.038 -20.894 1 98.19 145 GLY A CA 1
ATOM 1107 C C . GLY A 1 145 ? -6.017 -42.661 -22.07 1 98.19 145 GLY A C 1
ATOM 1108 O O . GLY A 1 145 ? -5.516 -43.6 -22.692 1 98.19 145 GLY A O 1
ATOM 1109 N N . GLY A 1 146 ? -7.183 -42.137 -22.359 1 97.45 146 GLY A N 1
ATOM 1110 C CA . GLY A 1 146 ? -7.962 -42.609 -23.492 1 97.45 146 GLY A CA 1
ATOM 1111 C C . GLY A 1 146 ? -7.25 -42.432 -24.82 1 97.45 146 GLY A C 1
ATOM 1112 O O . GLY A 1 146 ? -7.595 -43.086 -25.807 1 97.45 146 GLY A O 1
ATOM 1113 N N . ARG A 1 147 ? -6.263 -41.607 -24.887 1 96.84 147 ARG A N 1
ATOM 1114 C CA . ARG A 1 147 ? -5.495 -41.346 -26.1 1 96.84 147 ARG A CA 1
ATOM 1115 C C . ARG A 1 147 ? -4.119 -41.999 -26.029 1 96.84 147 ARG A C 1
ATOM 1117 O O . ARG A 1 147 ? -3.251 -41.723 -26.86 1 96.84 147 ARG A O 1
ATOM 1124 N N . GLY A 1 148 ? -3.901 -42.76 -24.944 1 97.4 148 GLY A N 1
ATOM 1125 C CA . GLY A 1 148 ? -2.638 -43.464 -24.79 1 97.4 148 GLY A CA 1
ATOM 1126 C C . GLY A 1 148 ? -1.541 -42.597 -24.202 1 97.4 148 GLY A C 1
ATOM 1127 O O . GLY A 1 148 ? -0.355 -42.893 -24.363 1 97.4 148 GLY A O 1
ATOM 1128 N N . ILE A 1 149 ? -1.876 -41.489 -23.587 1 98.35 149 ILE A N 1
ATOM 1129 C CA . ILE A 1 149 ? -0.91 -40.579 -22.982 1 98.35 149 ILE A CA 1
ATOM 1130 C C . ILE A 1 149 ? -0.969 -40.7 -21.461 1 98.35 149 ILE A C 1
ATOM 1132 O O . ILE A 1 149 ? -2.049 -40.642 -20.869 1 98.35 149 ILE A O 1
ATOM 1136 N N . GLU A 1 150 ? 0.143 -40.939 -20.825 1 98.55 150 GLU A N 1
ATOM 1137 C CA . GLU A 1 150 ? 0.23 -40.982 -19.368 1 98.55 150 GLU A CA 1
ATOM 1138 C C . GLU A 1 150 ? 0.44 -39.587 -18.786 1 98.55 150 GLU A C 1
ATOM 1140 O O . GLU A 1 150 ? 1.431 -38.922 -19.096 1 98.55 150 GLU A O 1
ATOM 1145 N N . GLY A 1 151 ? -0.456 -39.178 -17.997 1 98.34 151 GLY A N 1
ATOM 1146 C CA . GLY A 1 151 ? -0.312 -37.918 -17.285 1 98.34 151 GLY A CA 1
ATOM 1147 C C . GLY A 1 151 ? 0.316 -38.077 -15.913 1 98.34 151 GLY A C 1
ATOM 1148 O O . GLY A 1 151 ? -0.106 -38.927 -15.126 1 98.34 151 GLY A O 1
ATOM 1149 N N . ILE A 1 152 ? 1.337 -37.31 -15.646 1 98.68 152 ILE A N 1
ATOM 1150 C CA . ILE A 1 152 ? 2.046 -37.363 -14.372 1 98.68 152 ILE A CA 1
ATOM 1151 C C . ILE A 1 152 ? 1.706 -36.128 -13.541 1 98.68 152 ILE A C 1
ATOM 1153 O O . ILE A 1 152 ? 1.856 -34.997 -14.008 1 98.68 152 ILE A O 1
ATOM 1157 N N . VAL A 1 153 ? 1.199 -36.315 -12.386 1 98.61 153 VAL A N 1
ATOM 1158 C CA . VAL A 1 153 ? 0.872 -35.245 -11.449 1 98.61 153 VAL A CA 1
ATOM 1159 C C . VAL A 1 153 ? 1.696 -35.405 -10.173 1 98.61 153 VAL A C 1
ATOM 1161 O O . VAL A 1 153 ? 1.687 -36.471 -9.552 1 98.61 153 VAL A O 1
ATOM 1164 N N . ARG A 1 154 ? 2.428 -34.427 -9.807 1 98.36 154 ARG A N 1
ATOM 1165 C CA . ARG A 1 154 ? 3.292 -34.47 -8.631 1 98.36 154 ARG A CA 1
ATOM 1166 C C . ARG A 1 154 ? 3.011 -33.293 -7.703 1 98.36 154 ARG A C 1
ATOM 1168 O O . ARG A 1 154 ? 2.495 -32.262 -8.137 1 98.36 154 ARG A O 1
ATOM 1175 N N . PRO A 1 155 ? 3.331 -33.451 -6.433 1 96.27 155 PRO A N 1
ATOM 1176 C CA . PRO A 1 155 ? 3.173 -32.343 -5.488 1 96.27 155 PRO A CA 1
ATOM 1177 C C . PRO A 1 155 ? 4.27 -31.29 -5.625 1 96.27 155 PRO A C 1
ATOM 1179 O O . PRO A 1 155 ? 5.345 -31.579 -6.156 1 96.27 155 PRO A O 1
ATOM 1182 N N . GLY A 1 156 ? 3.926 -30.117 -5.231 1 91.48 156 GLY A N 1
ATOM 1183 C CA . GLY A 1 156 ? 4.894 -29.045 -5.062 1 91.48 156 GLY A CA 1
ATOM 1184 C C . GLY A 1 156 ? 5.082 -28.633 -3.615 1 91.48 156 GLY A C 1
ATOM 1185 O O . GLY A 1 156 ? 4.344 -29.082 -2.735 1 91.48 156 GLY A O 1
ATOM 1186 N N . GLY A 1 157 ? 6.063 -27.82 -3.341 1 84.99 157 GLY A N 1
ATOM 1187 C CA . GLY A 1 157 ? 6.39 -27.438 -1.977 1 84.99 157 GLY A CA 1
ATOM 1188 C C . GLY A 1 157 ? 5.498 -26.337 -1.435 1 84.99 157 GLY A C 1
ATOM 1189 O O . GLY A 1 157 ? 5.145 -26.341 -0.254 1 84.99 157 GLY A O 1
ATOM 1190 N N . ARG A 1 158 ? 5.091 -25.398 -2.232 1 89.25 158 ARG A N 1
ATOM 1191 C CA . ARG A 1 158 ? 4.394 -24.2 -1.773 1 89.25 158 ARG A CA 1
ATOM 1192 C C . ARG A 1 158 ? 2.902 -24.286 -2.074 1 89.25 158 ARG A C 1
ATOM 1194 O O . ARG A 1 158 ? 2.139 -23.384 -1.722 1 89.25 158 ARG A O 1
ATOM 1201 N N . THR A 1 159 ? 2.492 -25.376 -2.706 1 91.36 159 THR A N 1
ATOM 1202 C CA . THR A 1 159 ? 1.104 -25.511 -3.133 1 91.36 159 THR A CA 1
ATOM 1203 C C . THR A 1 159 ? 0.38 -26.561 -2.296 1 91.36 159 THR A C 1
ATOM 1205 O O . THR A 1 159 ? 1.012 -27.455 -1.73 1 91.36 159 THR A O 1
ATOM 1208 N N . ARG A 1 160 ? -0.853 -26.443 -2.243 1 92.46 160 ARG A N 1
ATOM 1209 C CA . ARG A 1 160 ? -1.676 -27.325 -1.422 1 92.46 160 ARG A CA 1
ATOM 1210 C C . ARG A 1 160 ? -1.927 -28.653 -2.128 1 92.46 160 ARG A C 1
ATOM 1212 O O . ARG A 1 160 ? -2.031 -29.696 -1.479 1 92.46 160 ARG A O 1
ATOM 1219 N N . TYR A 1 161 ? -2.002 -28.652 -3.469 1 95.95 161 TYR A N 1
ATOM 1220 C CA . TYR A 1 161 ? -2.454 -29.828 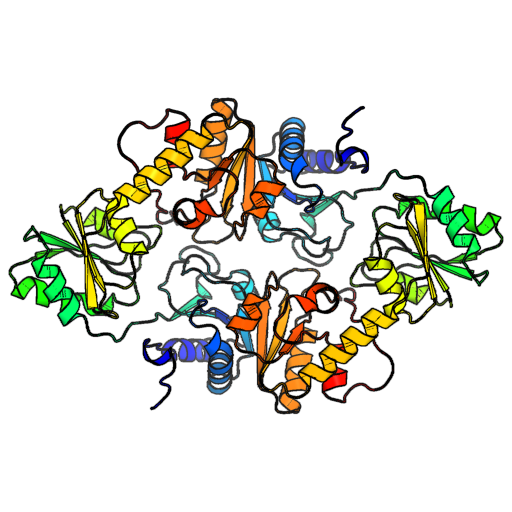-4.204 1 95.95 161 TYR A CA 1
ATOM 1221 C C . TYR A 1 161 ? -1.396 -30.288 -5.2 1 95.95 161 TYR A C 1
ATOM 1223 O O . TYR A 1 161 ? -0.692 -29.467 -5.791 1 95.95 161 TYR A O 1
ATOM 1231 N N . PRO A 1 162 ? -1.363 -31.598 -5.403 1 97.61 162 PRO A N 1
ATOM 1232 C CA . PRO A 1 162 ? -0.534 -32.076 -6.512 1 97.61 162 PRO A CA 1
ATOM 1233 C C . PRO A 1 162 ? -0.975 -31.516 -7.863 1 97.61 162 PRO A C 1
ATOM 1235 O O . PRO A 1 162 ? -2.175 -31.413 -8.13 1 97.61 162 PRO A O 1
ATOM 1238 N N . GLY A 1 163 ? -0.012 -31.088 -8.647 1 98.07 163 GLY A N 1
ATOM 1239 C CA . GLY A 1 163 ? -0.295 -30.551 -9.968 1 98.07 163 GLY A CA 1
ATOM 1240 C C . GLY A 1 163 ? -0.515 -29.05 -9.967 1 98.07 163 GLY A C 1
ATOM 1241 O O . GLY A 1 163 ? -0.548 -28.421 -11.027 1 98.07 163 GLY A O 1
ATOM 1242 N N . GLN A 1 164 ? -0.619 -28.497 -8.822 1 96.98 164 GLN A N 1
ATOM 1243 C CA . GLN A 1 164 ? -0.881 -27.066 -8.721 1 96.98 164 GLN A CA 1
ATOM 1244 C C . GLN A 1 164 ? 0.399 -26.257 -8.91 1 96.98 164 GLN A C 1
ATOM 1246 O O . GLN A 1 164 ? 1.45 -26.612 -8.37 1 96.98 164 GLN A O 1
ATOM 1251 N N . VAL A 1 165 ? 0.31 -25.217 -9.708 1 96.47 165 VAL A N 1
ATOM 1252 C CA . VAL A 1 165 ? 1.435 -24.302 -9.868 1 96.47 165 VAL A CA 1
ATOM 1253 C C . VAL A 1 165 ? 0.998 -22.881 -9.521 1 96.47 165 VAL A C 1
ATOM 1255 O O . VAL A 1 165 ? -0.198 -22.579 -9.5 1 96.47 165 VAL A O 1
ATOM 1258 N N . LEU A 1 166 ? 1.949 -22.096 -9.207 1 94.37 166 LEU A N 1
ATOM 1259 C CA . LEU A 1 166 ? 1.764 -20.681 -8.905 1 94.37 166 LEU A CA 1
ATOM 1260 C C . LEU A 1 166 ? 2.575 -19.811 -9.86 1 94.37 166 LEU A C 1
ATOM 1262 O O . LEU A 1 166 ? 3.325 -20.327 -10.692 1 94.37 166 LEU A O 1
ATOM 1266 N N . GLY A 1 167 ? 2.357 -18.534 -9.778 1 92.37 167 GLY A N 1
ATOM 1267 C CA . GLY A 1 167 ? 3.175 -17.622 -10.561 1 92.37 167 GLY A CA 1
ATOM 1268 C C . GLY A 1 167 ? 4.62 -17.57 -10.1 1 92.37 167 GLY A C 1
ATOM 1269 O O . GLY A 1 167 ? 5.501 -17.143 -10.849 1 92.37 167 GLY A O 1
ATOM 1270 N N . CYS A 1 168 ? 4.861 -18.123 -8.914 1 94.04 168 CYS A N 1
ATOM 1271 C CA . CYS A 1 168 ? 6.187 -17.973 -8.325 1 94.04 168 CYS A CA 1
ATOM 1272 C C . CYS A 1 168 ? 6.753 -19.323 -7.902 1 94.04 168 CYS A C 1
ATOM 1274 O O . CYS A 1 168 ? 7.801 -19.387 -7.257 1 94.04 168 CYS A O 1
ATOM 1276 N N . ASN A 1 169 ? 6.1 -20.397 -8.167 1 94.96 169 ASN A N 1
ATOM 1277 C CA . ASN A 1 169 ? 6.56 -21.726 -7.778 1 94.96 169 ASN A CA 1
ATOM 1278 C C . ASN A 1 169 ? 6.053 -22.798 -8.738 1 94.96 169 ASN A C 1
ATOM 1280 O O . ASN A 1 169 ? 4.846 -23.018 -8.849 1 94.96 169 ASN A O 1
ATOM 1284 N N . TYR A 1 170 ? 6.951 -23.513 -9.347 1 96.63 170 TYR A N 1
ATOM 1285 C CA . TYR A 1 170 ? 6.61 -24.516 -10.349 1 96.63 170 TYR A CA 1
ATOM 1286 C C . TYR A 1 170 ? 7.209 -25.871 -9.991 1 96.63 170 TYR A C 1
ATOM 1288 O O . TYR A 1 170 ? 7.56 -26.655 -10.876 1 96.63 170 TYR A O 1
ATOM 1296 N N . GLU A 1 171 ? 7.378 -26.074 -8.714 1 95.94 171 GLU A N 1
ATOM 1297 C CA . GLU A 1 171 ? 7.986 -27.306 -8.223 1 95.94 171 GLU A CA 1
ATOM 1298 C C . GLU A 1 171 ? 7.189 -28.53 -8.665 1 95.94 171 GLU A C 1
ATOM 1300 O O . GLU A 1 171 ? 7.764 -29.578 -8.964 1 95.94 171 GLU A O 1
ATOM 1305 N N . ALA A 1 172 ? 5.868 -28.409 -8.709 1 97.02 172 ALA A N 1
ATOM 1306 C CA . ALA A 1 172 ? 5.031 -29.52 -9.152 1 97.02 172 ALA A CA 1
ATOM 1307 C C . ALA A 1 172 ? 5.424 -29.979 -10.553 1 97.02 172 ALA A C 1
ATOM 1309 O O . ALA A 1 172 ? 5.428 -31.178 -10.843 1 97.02 172 ALA A O 1
ATOM 1310 N N . ALA A 1 173 ? 5.717 -29.058 -11.403 1 97.83 173 ALA A N 1
ATOM 1311 C CA . ALA A 1 173 ? 6.16 -29.381 -12.756 1 97.83 173 ALA A CA 1
ATOM 1312 C C . ALA A 1 173 ? 7.552 -30.007 -12.743 1 97.83 173 ALA A C 1
ATOM 1314 O O . ALA A 1 173 ? 7.768 -31.069 -13.331 1 97.83 173 ALA A O 1
ATOM 1315 N N . ARG A 1 174 ? 8.435 -29.422 -12.035 1 95.73 174 ARG A N 1
ATOM 1316 C CA . ARG A 1 174 ? 9.806 -29.921 -11.986 1 95.73 174 ARG A CA 1
ATOM 1317 C C . ARG A 1 174 ? 9.853 -31.334 -11.413 1 95.73 174 ARG A C 1
ATOM 1319 O O . ARG A 1 174 ? 10.639 -32.167 -11.868 1 95.73 174 ARG A O 1
ATOM 1326 N N . ASN A 1 175 ? 9.056 -31.552 -10.434 1 96.65 175 ASN A N 1
ATOM 1327 C CA . ASN A 1 175 ? 9.043 -32.846 -9.759 1 96.65 175 ASN A CA 1
ATOM 1328 C C . ASN A 1 175 ? 8.549 -33.955 -10.683 1 96.65 175 ASN A C 1
ATOM 1330 O O . ASN A 1 175 ? 8.818 -35.134 -10.444 1 96.65 175 ASN A O 1
ATOM 1334 N N . ALA A 1 176 ? 7.733 -33.594 -11.681 1 96.55 176 ALA A N 1
ATOM 1335 C CA . ALA A 1 176 ? 7.228 -34.598 -12.613 1 96.55 176 ALA A CA 1
ATOM 1336 C C . ALA A 1 176 ? 8.359 -35.186 -13.452 1 96.55 176 ALA A C 1
ATOM 1338 O O . ALA A 1 176 ? 8.27 -36.327 -13.913 1 96.55 176 ALA A O 1
ATOM 1339 N N . ASP A 1 177 ? 9.43 -34.43 -13.678 1 93.86 177 ASP A N 1
ATOM 1340 C CA . ASP A 1 177 ? 10.636 -34.891 -14.359 1 93.86 177 ASP A CA 1
ATOM 1341 C C . ASP A 1 177 ? 10.3 -35.501 -15.718 1 93.86 177 ASP A C 1
ATOM 1343 O O . ASP A 1 177 ? 10.665 -36.645 -15.998 1 93.86 177 ASP A O 1
ATOM 1347 N N . VAL A 1 178 ? 9.622 -34.857 -16.568 1 97.81 178 VAL A N 1
ATOM 1348 C CA . VAL A 1 178 ? 9.229 -35.268 -17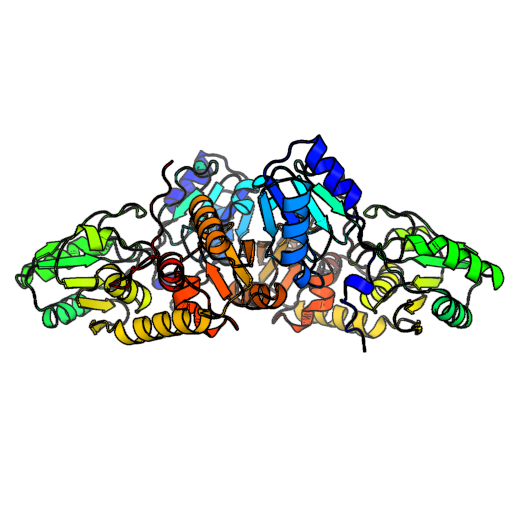.911 1 97.81 178 VAL A CA 1
ATOM 1349 C C . VAL A 1 178 ? 9.748 -34.259 -18.933 1 97.81 178 VAL A C 1
ATOM 1351 O O . VAL A 1 178 ? 10.256 -33.198 -18.564 1 97.81 178 VAL A O 1
ATOM 1354 N N . ASP A 1 179 ? 9.599 -34.59 -20.166 1 97.28 179 ASP A N 1
ATOM 1355 C CA . ASP A 1 179 ? 10.174 -33.765 -21.224 1 97.28 179 ASP A CA 1
ATOM 1356 C C . ASP A 1 179 ? 9.132 -32.811 -21.803 1 97.28 179 ASP A C 1
ATOM 1358 O O . ASP A 1 179 ? 9.468 -31.911 -22.575 1 97.28 179 ASP A O 1
ATOM 1362 N N . GLU A 1 180 ? 7.88 -33.078 -21.434 1 98.67 180 GLU A N 1
ATOM 1363 C CA . GLU A 1 180 ? 6.784 -32.268 -21.957 1 98.67 180 GLU A CA 1
ATOM 1364 C C . GLU A 1 180 ? 5.672 -32.11 -20.924 1 98.67 180 GLU A C 1
ATOM 1366 O O . GLU A 1 180 ? 5.441 -33.008 -20.112 1 98.67 180 GLU A O 1
ATOM 1371 N N . TYR A 1 181 ? 5.008 -30.899 -21.009 1 98.84 181 TYR A N 1
ATOM 1372 C CA . TYR A 1 181 ? 3.982 -30.608 -20.014 1 98.84 181 TYR A CA 1
ATOM 1373 C C . TYR A 1 181 ? 2.681 -30.178 -20.681 1 98.84 181 TYR A C 1
ATOM 1375 O O . TYR A 1 181 ? 2.697 -29.576 -21.757 1 98.84 181 TYR A O 1
ATOM 1383 N N . LEU A 1 182 ? 1.623 -30.484 -20.069 1 98.91 182 LEU A N 1
ATOM 1384 C CA . LEU A 1 182 ? 0.301 -29.94 -20.358 1 98.91 182 LEU A CA 1
ATOM 1385 C C . LEU A 1 182 ? -0.179 -29.045 -19.22 1 98.91 182 LEU A C 1
ATOM 1387 O O . LEU A 1 182 ? -0.269 -29.488 -18.073 1 98.91 182 LEU A O 1
ATOM 1391 N N . PHE A 1 183 ? -0.403 -27.843 -19.52 1 98.85 183 PHE A N 1
ATOM 1392 C CA . PHE A 1 183 ? -1.046 -26.925 -18.588 1 98.85 183 PHE A CA 1
ATOM 1393 C C . PHE A 1 183 ? -2.53 -26.781 -18.907 1 98.85 183 PHE A C 1
ATOM 1395 O O . PHE A 1 183 ? -2.9 -26.495 -20.047 1 98.85 183 PHE A O 1
ATOM 1402 N N . VAL A 1 184 ? -3.332 -26.951 -17.917 1 98.71 184 VAL A N 1
ATOM 1403 C CA . VAL A 1 184 ? -4.771 -26.769 -18.074 1 98.71 184 VAL A CA 1
ATOM 1404 C C . VAL A 1 184 ? -5.237 -25.586 -17.228 1 98.71 184 VAL A C 1
ATOM 1406 O O . VAL A 1 184 ? -5.264 -25.667 -15.998 1 98.71 184 VAL A O 1
ATOM 1409 N N . GLY A 1 185 ? -5.617 -24.511 -17.814 1 97.23 185 GLY A N 1
ATOM 1410 C CA . GLY A 1 185 ? -6.065 -23.308 -17.13 1 97.23 185 GLY A CA 1
ATOM 1411 C C . GLY A 1 185 ? -6.141 -22.098 -18.042 1 97.23 185 GLY A C 1
ATOM 1412 O O . GLY A 1 185 ? -5.86 -22.196 -19.238 1 97.23 185 GLY A O 1
ATOM 1413 N N . THR A 1 186 ? -6.461 -21.013 -17.51 1 94.21 186 THR A N 1
ATOM 1414 C CA . THR A 1 186 ? -6.683 -19.808 -18.301 1 94.21 186 THR A CA 1
ATOM 1415 C C . THR A 1 186 ? -5.405 -18.979 -18.394 1 94.21 186 THR A C 1
ATOM 1417 O O . THR A 1 186 ? -4.65 -18.882 -17.425 1 94.21 186 THR A O 1
ATOM 1420 N N . GLY A 1 187 ? -5.204 -18.382 -19.598 1 92.63 187 GLY A N 1
ATOM 1421 C CA . GLY A 1 187 ? -4.143 -17.4 -19.754 1 92.63 187 GLY A CA 1
ATOM 1422 C C . GLY A 1 187 ? -2.804 -18.019 -20.109 1 92.63 187 GLY A C 1
ATOM 1423 O O . GLY A 1 187 ? -2.685 -19.243 -20.201 1 92.63 187 GLY A O 1
ATOM 1424 N N . GLN A 1 188 ? -1.837 -17.2 -20.318 1 94.41 188 GLN A N 1
ATOM 1425 C CA . GLN A 1 188 ? -0.512 -17.63 -20.752 1 94.41 188 GLN A CA 1
ATOM 1426 C C . GLN A 1 188 ? 0.514 -17.465 -19.634 1 94.41 188 GLN A C 1
ATOM 1428 O O . GLN A 1 188 ? 1.631 -17.977 -19.729 1 94.41 188 GLN A O 1
ATOM 1433 N N . PHE A 1 189 ? 0.123 -16.889 -18.597 1 93.61 189 PHE A N 1
ATOM 1434 C CA . PHE A 1 189 ? 1.028 -16.527 -17.512 1 93.61 189 PHE A CA 1
ATOM 1435 C C . PHE A 1 189 ? 1.641 -17.771 -16.88 1 93.61 189 PHE A C 1
ATOM 1437 O O . PHE A 1 189 ? 2.865 -17.903 -16.817 1 93.61 189 PHE A O 1
ATOM 1444 N N . HIS A 1 190 ? 0.808 -18.71 -16.515 1 97 190 HIS A N 1
ATOM 1445 C CA . HIS A 1 190 ? 1.271 -19.879 -15.777 1 97 190 HIS A CA 1
ATOM 1446 C C . HIS A 1 190 ? 2.007 -20.853 -16.691 1 97 190 HIS A C 1
ATOM 1448 O O . HIS A 1 190 ? 3.108 -21.304 -16.368 1 97 190 HIS A O 1
ATOM 1454 N N . PRO A 1 191 ? 1.478 -21.136 -17.838 1 98.2 191 PRO A N 1
ATOM 1455 C CA . PRO A 1 191 ? 2.234 -22.057 -18.69 1 98.2 191 PRO A CA 1
ATOM 1456 C C . PRO A 1 191 ? 3.569 -21.474 -19.149 1 98.2 191 PRO A C 1
ATOM 1458 O O . PRO A 1 191 ? 4.539 -22.214 -19.331 1 98.2 191 PRO A O 1
ATOM 1461 N N . LEU A 1 192 ? 3.617 -20.2 -19.371 1 97.26 192 LEU A N 1
ATOM 1462 C CA . LEU A 1 192 ? 4.905 -19.577 -19.657 1 97.26 192 LEU A CA 1
ATOM 1463 C C . LEU A 1 192 ? 5.882 -19.797 -18.508 1 97.26 192 LEU A C 1
ATOM 1465 O O . LEU A 1 192 ? 7.059 -20.088 -18.734 1 97.26 192 LEU A O 1
ATOM 1469 N N . GLY A 1 193 ? 5.4 -19.67 -17.273 1 96.7 193 GLY A N 1
ATOM 1470 C CA . GLY A 1 193 ? 6.23 -19.954 -16.113 1 96.7 193 GLY A CA 1
ATOM 1471 C C . GLY A 1 193 ? 6.744 -21.381 -16.081 1 96.7 193 GLY A C 1
ATOM 1472 O O . GLY A 1 193 ? 7.905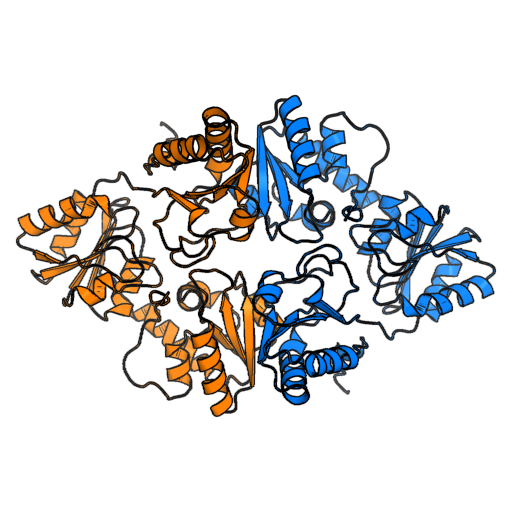 -21.621 -15.744 1 96.7 193 GLY A O 1
ATOM 1473 N N . VAL A 1 194 ? 5.91 -22.329 -16.471 1 97.94 194 VAL A N 1
ATOM 1474 C CA . VAL A 1 194 ? 6.321 -23.728 -16.527 1 97.94 194 VAL A CA 1
ATOM 1475 C C . VAL A 1 194 ? 7.445 -23.896 -17.547 1 97.94 194 VAL A C 1
ATOM 1477 O O . VAL A 1 194 ? 8.454 -24.548 -17.266 1 97.94 194 VAL A O 1
ATOM 1480 N N . ALA A 1 195 ? 7.271 -23.281 -18.684 1 97.66 195 ALA A N 1
ATOM 1481 C CA . ALA A 1 195 ? 8.277 -23.375 -19.739 1 97.66 195 ALA A CA 1
ATOM 1482 C C . ALA A 1 195 ? 9.611 -22.795 -19.278 1 97.66 195 ALA A C 1
ATOM 1484 O O . ALA A 1 195 ? 10.665 -23.398 -19.497 1 97.66 195 ALA A O 1
ATOM 1485 N N . LEU A 1 196 ? 9.562 -21.709 -18.646 1 95.83 196 LEU A N 1
ATOM 1486 C CA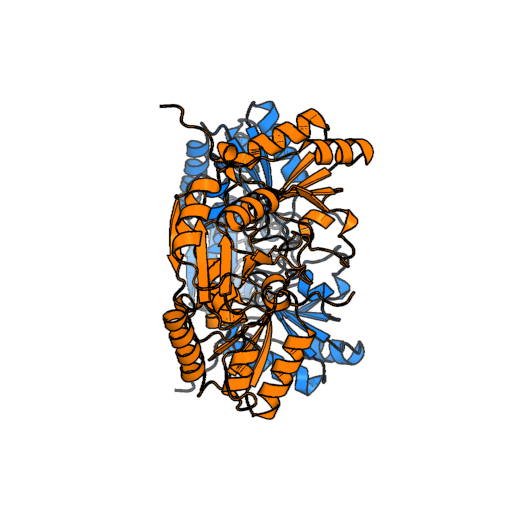 . LEU A 1 196 ? 10.775 -21.041 -18.187 1 95.83 196 LEU A CA 1
ATOM 1487 C C . LEU A 1 196 ? 11.438 -21.829 -17.063 1 95.83 196 LEU A C 1
ATOM 1489 O O . LEU A 1 196 ? 12.666 -21.939 -17.017 1 95.83 196 LEU A O 1
ATOM 1493 N N . ALA A 1 197 ? 10.67 -22.35 -16.169 1 95.07 197 ALA A N 1
ATOM 1494 C CA . ALA A 1 197 ? 11.178 -23.037 -14.985 1 95.07 197 ALA A CA 1
ATOM 1495 C C . ALA A 1 197 ? 11.766 -24.397 -15.35 1 95.07 197 ALA A C 1
ATOM 1497 O O . ALA A 1 197 ? 12.67 -24.892 -14.673 1 95.07 197 ALA A O 1
ATOM 1498 N N . THR A 1 198 ? 11.264 -25.015 -16.449 1 96 198 THR A N 1
ATOM 1499 C CA . THR A 1 198 ? 11.675 -26.381 -16.754 1 96 198 THR A CA 1
ATOM 1500 C C . THR A 1 198 ? 12.553 -26.416 -18.002 1 96 198 THR A C 1
ATOM 1502 O O . THR A 1 198 ? 13.27 -27.391 -18.235 1 96 198 THR A O 1
ATOM 1505 N N . GLY A 1 199 ? 12.431 -25.403 -18.833 1 95.08 199 GLY A N 1
ATOM 1506 C CA . GLY A 1 199 ? 13.123 -25.397 -20.112 1 95.08 199 GLY A CA 1
ATOM 1507 C C . GLY A 1 199 ? 12.559 -26.401 -21.1 1 95.08 199 GLY A C 1
ATOM 1508 O O . GLY A 1 199 ? 13.241 -26.799 -22.046 1 95.08 199 GLY A O 1
ATOM 1509 N N . LYS A 1 200 ? 11.325 -26.883 -20.835 1 97.51 200 LYS A N 1
ATOM 1510 C CA . LYS A 1 200 ? 10.739 -27.954 -21.636 1 97.51 200 LYS A CA 1
ATOM 1511 C C . LYS A 1 200 ? 9.527 -27.455 -22.418 1 97.51 200 LYS A C 1
ATOM 1513 O O . LYS A 1 200 ? 9.066 -26.331 -22.208 1 97.51 200 LYS A O 1
ATOM 1518 N N . ARG A 1 201 ? 9.088 -28.272 -23.359 1 98.34 201 ARG A N 1
ATOM 1519 C CA . ARG A 1 201 ? 7.915 -27.978 -24.177 1 98.34 201 ARG A CA 1
ATOM 1520 C C . ARG A 1 201 ? 6.642 -28.007 -23.339 1 98.34 201 ARG A C 1
ATOM 1522 O O . ARG A 1 201 ? 6.45 -28.911 -22.523 1 98.34 201 ARG A O 1
ATOM 1529 N N . VAL A 1 202 ? 5.797 -26.968 -23.518 1 98.79 202 VAL A N 1
ATOM 1530 C CA . VAL A 1 202 ? 4.55 -26.868 -22.766 1 98.79 202 VAL A CA 1
ATOM 1531 C C . VAL A 1 202 ? 3.386 -26.626 -23.724 1 98.79 202 VAL A C 1
ATOM 1533 O O . VAL A 1 202 ? 3.441 -25.721 -24.561 1 98.79 202 VAL A O 1
ATOM 1536 N N . VAL A 1 203 ? 2.399 -27.438 -23.658 1 98.87 203 VAL A N 1
ATOM 1537 C CA . VAL A 1 203 ? 1.125 -27.221 -24.336 1 98.87 203 VAL A CA 1
ATOM 1538 C C . VAL A 1 203 ? 0.091 -26.704 -23.338 1 98.87 203 VAL A C 1
ATOM 1540 O O . VAL A 1 203 ? -0.076 -27.273 -22.257 1 98.87 203 VAL A O 1
ATOM 1543 N N . ALA A 1 204 ? -0.547 -25.592 -23.664 1 98.79 204 ALA A N 1
ATOM 1544 C CA . ALA A 1 204 ? -1.558 -24.998 -22.794 1 98.79 204 ALA A CA 1
ATOM 1545 C C . ALA A 1 204 ? -2.962 -25.239 -23.34 1 98.79 204 ALA A C 1
ATOM 1547 O O . ALA A 1 204 ? -3.205 -25.075 -24.538 1 98.79 204 ALA A O 1
ATOM 1548 N N . ALA A 1 205 ? -3.839 -25.668 -22.522 1 98.69 205 ALA A N 1
ATOM 1549 C CA . ALA A 1 205 ? -5.254 -25.868 -22.826 1 98.69 205 ALA A CA 1
ATOM 1550 C C . ALA A 1 205 ? -6.135 -25.004 -21.928 1 98.69 205 ALA A C 1
ATOM 1552 O O . ALA A 1 205 ? -6.189 -25.213 -20.714 1 98.69 205 ALA A O 1
ATOM 1553 N N . ASP A 1 206 ? -6.85 -24.108 -22.461 1 97.58 206 ASP A N 1
ATOM 1554 C CA . ASP A 1 206 ? -7.745 -23.218 -21.729 1 97.58 206 ASP A CA 1
ATOM 1555 C C . ASP A 1 206 ? -9.192 -23.699 -21.817 1 97.58 206 ASP A C 1
ATOM 1557 O O . ASP A 1 206 ? -9.833 -23.567 -22.862 1 97.58 206 ASP A O 1
ATOM 1561 N N . PRO A 1 207 ? -9.714 -24.14 -20.765 1 95.76 207 PRO A N 1
ATOM 1562 C CA . PRO A 1 207 ? -11.067 -24.699 -20.82 1 95.76 207 PRO A CA 1
ATOM 1563 C C . PRO A 1 207 ? -12.14 -23.629 -21.009 1 95.76 207 PRO A C 1
ATOM 1565 O O . PRO A 1 207 ? -13.262 -23.94 -21.415 1 95.76 207 PRO A O 1
ATOM 1568 N N . VAL A 1 208 ? -11.88 -22.422 -20.654 1 92.93 208 VAL A N 1
ATOM 1569 C CA . VAL A 1 208 ? -12.867 -21.349 -20.71 1 92.93 208 VAL A CA 1
ATOM 1570 C C . VAL A 1 208 ? -13.009 -20.851 -22.147 1 92.93 208 VAL A C 1
ATOM 1572 O O . VAL A 1 208 ? -14.123 -20.712 -22.655 1 92.93 208 VAL A O 1
ATOM 1575 N N . THR A 1 209 ? -11.931 -20.707 -22.821 1 93.93 209 THR A N 1
ATOM 1576 C CA . THR A 1 209 ? -11.969 -20.161 -24.173 1 93.93 209 THR A CA 1
ATOM 1577 C C . THR A 1 209 ? -11.929 -21.28 -25.21 1 93.93 209 THR A C 1
ATOM 1579 O O . THR A 1 209 ? -12.252 -21.061 -26.379 1 93.93 209 THR A O 1
ATOM 1582 N N . GLY A 1 210 ? -11.425 -22.384 -24.799 1 94.32 210 GLY A N 1
ATOM 1583 C CA . GLY A 1 210 ? -11.222 -23.474 -25.74 1 94.32 210 GLY A CA 1
ATOM 1584 C C . GLY A 1 210 ? -9.91 -23.375 -26.495 1 94.32 210 GLY A C 1
ATOM 1585 O O . GLY A 1 210 ? -9.568 -24.264 -27.277 1 94.32 210 GLY A O 1
ATOM 1586 N N . ASN A 1 211 ? -9.152 -22.403 -26.213 1 96.19 211 ASN A N 1
ATOM 1587 C CA . ASN A 1 211 ? -7.892 -22.182 -26.915 1 96.19 211 ASN A CA 1
ATOM 1588 C C . ASN A 1 211 ? -6.829 -23.191 -26.49 1 96.19 211 ASN A C 1
ATOM 1590 O O . ASN A 1 211 ? -6.729 -23.534 -25.31 1 96.19 211 ASN A O 1
ATOM 1594 N N . VAL A 1 212 ? -6.089 -23.701 -27.469 1 98.32 212 VAL A N 1
ATOM 1595 C CA . VAL A 1 212 ? -4.957 -24.597 -27.253 1 98.32 212 VAL A CA 1
ATOM 1596 C C . VAL A 1 212 ? -3.729 -24.063 -27.987 1 98.32 212 VAL A C 1
ATOM 1598 O O . VAL A 1 212 ? -3.826 -23.625 -29.136 1 98.32 212 VAL A O 1
ATOM 1601 N N . SER A 1 213 ? -2.596 -24.063 -27.319 1 98.18 213 SER A N 1
ATOM 1602 C CA . SER A 1 213 ? -1.41 -23.53 -27.981 1 98.18 213 SER A CA 1
ATOM 1603 C C . SER A 1 213 ? -0.133 -24.086 -27.36 1 98.18 213 SER A C 1
ATOM 1605 O O . SER A 1 213 ? -0.153 -24.593 -26.236 1 98.18 213 SER A O 1
ATOM 1607 N N . VAL A 1 214 ? 0.928 -24.062 -28.112 1 98.57 214 VAL A N 1
ATOM 1608 C CA . VAL A 1 214 ? 2.268 -24.35 -27.61 1 98.57 214 VAL A CA 1
ATOM 1609 C C . VAL A 1 214 ? 2.931 -23.059 -27.135 1 98.57 214 VAL A C 1
ATOM 1611 O O . VAL A 1 214 ? 2.922 -22.052 -27.846 1 98.57 214 VAL A O 1
ATOM 1614 N N . ILE A 1 215 ? 3.555 -23.093 -26.018 1 98.3 215 ILE A N 1
ATOM 1615 C CA . ILE A 1 215 ? 4.106 -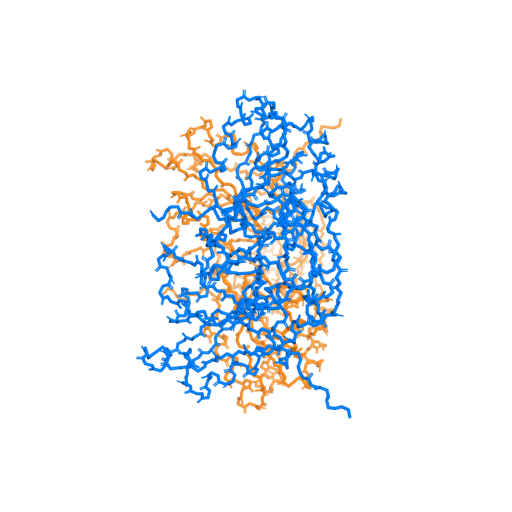21.894 -25.396 1 98.3 215 ILE A CA 1
ATOM 1616 C C . ILE A 1 215 ? 5.472 -21.58 -26.001 1 98.3 215 ILE A C 1
ATOM 1618 O O . ILE A 1 215 ? 6.314 -22.469 -26.145 1 98.3 215 ILE A O 1
ATOM 1622 N N . ASP A 1 216 ? 5.676 -20.377 -26.383 1 97.58 216 ASP A N 1
ATOM 1623 C CA . ASP A 1 216 ? 6.97 -19.871 -26.829 1 97.58 216 ASP A CA 1
ATOM 1624 C C . ASP A 1 216 ? 7.598 -18.964 -25.774 1 97.58 216 ASP A C 1
ATOM 1626 O O . ASP A 1 216 ? 7.169 -17.822 -25.594 1 97.58 216 ASP A O 1
ATOM 1630 N N . ALA A 1 217 ? 8.631 -19.409 -25.122 1 96.21 217 ALA A N 1
ATOM 1631 C CA . ALA A 1 217 ? 9.25 -18.674 -24.022 1 96.21 217 ALA A CA 1
ATOM 1632 C C . ALA A 1 217 ? 10.341 -17.737 -24.534 1 96.21 217 ALA A C 1
ATOM 1634 O O . ALA A 1 217 ? 10.845 -16.895 -23.788 1 96.21 217 ALA A O 1
ATOM 1635 N N . ALA A 1 218 ? 10.706 -17.801 -25.775 1 96.41 218 ALA A N 1
ATOM 1636 C CA . ALA A 1 218 ? 11.878 -17.127 -26.328 1 96.41 218 ALA A CA 1
ATOM 1637 C C . ALA A 1 218 ? 11.763 -15.613 -26.173 1 96.41 218 ALA A C 1
ATOM 1639 O O . ALA A 1 218 ? 12.718 -14.951 -25.76 1 96.41 218 ALA A O 1
ATOM 1640 N N . PRO A 1 219 ? 10.602 -15.063 -26.554 1 95.71 219 PRO A N 1
ATOM 1641 C CA . PRO A 1 219 ? 10.506 -13.608 -26.417 1 95.71 219 PRO A CA 1
ATOM 1642 C C . PRO A 1 219 ? 10.753 -13.132 -24.988 1 95.71 219 PRO A C 1
ATOM 1644 O O . PRO A 1 219 ? 11.435 -12.126 -24.777 1 95.71 219 PRO A O 1
ATOM 1647 N N . MET A 1 220 ? 10.224 -13.841 -24.043 1 95.21 220 MET A N 1
ATOM 1648 C CA . MET A 1 220 ? 10.429 -13.47 -22.646 1 95.21 220 MET A CA 1
ATOM 1649 C C . MET A 1 220 ? 11.9 -13.589 -22.262 1 95.21 220 MET A C 1
ATOM 1651 O O . MET A 1 220 ? 12.443 -12.71 -21.591 1 95.21 220 MET A O 1
ATOM 1655 N N . LEU A 1 221 ? 12.543 -14.617 -22.654 1 95.72 221 LEU A N 1
ATOM 1656 C CA . LEU A 1 221 ? 13.955 -14.819 -22.349 1 95.72 221 LEU A CA 1
ATOM 1657 C C . LEU A 1 221 ? 14.803 -13.691 -22.927 1 95.72 221 LEU A C 1
ATOM 1659 O O . LEU A 1 221 ? 15.703 -13.18 -22.258 1 95.72 221 LEU A O 1
ATOM 1663 N N . ARG A 1 222 ? 14.515 -13.289 -24.145 1 95.74 222 ARG A N 1
ATOM 1664 C CA . ARG A 1 222 ? 15.238 -12.188 -24.773 1 95.74 222 ARG A CA 1
ATOM 1665 C C . ARG A 1 222 ? 15.081 -10.901 -23.969 1 95.74 222 ARG A C 1
ATOM 1667 O O . ARG A 1 222 ? 16.052 -10.171 -23.76 1 95.74 222 ARG A O 1
ATOM 1674 N N . ARG A 1 223 ? 13.889 -10.706 -23.53 1 95.5 223 ARG A N 1
ATOM 1675 C CA . ARG A 1 223 ? 13.618 -9.512 -22.735 1 95.5 223 ARG A CA 1
ATOM 1676 C C . ARG A 1 223 ? 14.4 -9.537 -21.426 1 95.5 223 ARG A C 1
ATOM 1678 O O . ARG A 1 223 ? 14.938 -8.513 -20.999 1 95.5 223 ARG A O 1
ATOM 1685 N N . ARG A 1 224 ? 14.476 -10.675 -20.8 1 96.25 224 ARG A N 1
ATOM 1686 C CA . ARG A 1 224 ? 15.166 -10.791 -19.519 1 96.25 224 ARG A CA 1
ATOM 1687 C C . ARG A 1 224 ? 16.668 -10.59 -19.687 1 96.25 224 ARG A C 1
ATOM 1689 O O . ARG A 1 224 ? 17.298 -9.886 -18.894 1 96.25 224 ARG A O 1
ATOM 1696 N N . TYR A 1 225 ? 17.238 -11.135 -20.743 1 95.65 225 TYR A N 1
ATOM 1697 C CA . TYR A 1 225 ? 18.657 -10.921 -21.008 1 95.65 225 TYR A CA 1
ATOM 1698 C C . TYR A 1 225 ? 18.934 -9.461 -21.345 1 95.65 225 TYR A C 1
ATOM 1700 O O . TYR A 1 225 ? 19.991 -8.928 -21.001 1 95.65 225 TYR A O 1
ATOM 1708 N N . GLY A 1 226 ? 18.017 -8.86 -22.053 1 95.82 226 GLY A N 1
ATOM 1709 C CA . GLY A 1 226 ? 18.114 -7.429 -22.287 1 95.82 226 GLY A CA 1
ATOM 1710 C C . GLY A 1 226 ? 18.147 -6.616 -21.006 1 95.82 226 GLY A C 1
ATOM 1711 O O . GLY A 1 226 ? 18.918 -5.66 -20.891 1 95.82 226 GLY A O 1
ATOM 1712 N N . ALA A 1 227 ? 17.334 -6.986 -20.053 1 96.46 227 ALA A N 1
ATOM 1713 C CA . ALA A 1 227 ? 17.304 -6.294 -18.767 1 96.46 227 ALA A CA 1
ATOM 1714 C C . ALA A 1 227 ? 18.635 -6.438 -18.036 1 96.46 227 ALA A C 1
ATOM 1716 O O . ALA A 1 227 ? 19.139 -5.475 -17.453 1 96.46 227 ALA A O 1
ATOM 1717 N N . ILE A 1 228 ? 19.195 -7.648 -18.058 1 96.84 228 ILE A N 1
ATOM 1718 C CA . ILE A 1 228 ? 20.493 -7.896 -17.44 1 96.84 228 ILE A CA 1
ATOM 1719 C C . ILE A 1 228 ? 21.552 -7.008 -18.09 1 96.84 228 ILE A C 1
ATOM 1721 O O . ILE A 1 228 ? 22.344 -6.366 -17.397 1 96.84 228 ILE A O 1
ATOM 1725 N N . ALA A 1 229 ? 21.556 -6.939 -19.389 1 96.82 229 ALA A N 1
ATOM 1726 C CA . ALA A 1 229 ? 22.526 -6.14 -20.133 1 96.82 229 ALA A CA 1
ATOM 1727 C C . ALA A 1 229 ? 22.397 -4.659 -19.788 1 96.82 229 ALA A C 1
ATOM 1729 O O . ALA A 1 229 ? 23.402 -3.973 -19.585 1 96.82 229 ALA A O 1
ATOM 1730 N N . ARG A 1 230 ? 21.241 -4.195 -19.665 1 96.73 230 ARG A N 1
ATOM 1731 C CA . ARG A 1 230 ? 20.983 -2.786 -19.382 1 96.73 230 ARG A CA 1
ATOM 1732 C C . ARG A 1 230 ? 21.452 -2.415 -17.979 1 96.73 230 ARG A C 1
ATOM 1734 O O . ARG A 1 230 ? 21.732 -1.247 -17.702 1 96.73 230 ARG A O 1
ATOM 1741 N N . ALA A 1 231 ? 21.501 -3.393 -17.115 1 97.55 231 ALA A N 1
ATOM 1742 C CA . ALA A 1 231 ? 21.914 -3.143 -15.737 1 97.55 231 ALA A CA 1
ATOM 1743 C C . ALA A 1 231 ? 23.432 -3.207 -15.599 1 97.55 231 ALA A C 1
ATOM 1745 O O . ALA A 1 231 ? 23.97 -3.033 -14.502 1 97.55 231 ALA A O 1
ATOM 1746 N N . GLY A 1 232 ? 24.114 -3.465 -16.632 1 96.77 232 GLY A N 1
ATOM 1747 C CA . GLY A 1 232 ? 25.544 -3.731 -16.611 1 96.77 232 GLY A CA 1
ATOM 1748 C C . GLY A 1 232 ? 26.349 -2.615 -15.974 1 96.77 232 GLY A C 1
ATOM 1749 O O . GLY A 1 232 ? 27.304 -2.873 -15.238 1 96.77 232 GLY A O 1
ATOM 1750 N N . ASP A 1 233 ? 25.966 -1.359 -16.141 1 95.18 233 ASP A N 1
ATOM 1751 C CA . ASP A 1 233 ? 26.749 -0.225 -15.66 1 95.18 233 ASP A CA 1
ATOM 1752 C C . ASP A 1 233 ? 26.155 0.346 -14.374 1 95.18 233 ASP A C 1
ATOM 1754 O O . ASP A 1 233 ? 26.563 1.417 -13.919 1 95.18 233 ASP A O 1
ATOM 1758 N N . ALA A 1 234 ? 25.221 -0.35 -13.895 1 96.62 234 ALA A N 1
ATOM 1759 C CA . ALA A 1 234 ? 24.553 0.16 -12.701 1 96.62 234 ALA A CA 1
ATOM 1760 C C . ALA A 1 234 ? 25.522 0.248 -11.525 1 96.62 234 ALA A C 1
ATOM 1762 O O . ALA A 1 234 ? 26.251 -0.706 -11.241 1 96.62 234 ALA A O 1
ATOM 1763 N N . GLU A 1 235 ? 25.5 1.38 -10.857 1 95.6 235 GLU A N 1
ATOM 1764 C CA . GLU A 1 235 ? 26.354 1.607 -9.694 1 95.6 235 GLU A CA 1
ATOM 1765 C C . GLU A 1 235 ? 25.541 1.591 -8.402 1 95.6 235 GLU A C 1
ATOM 1767 O O . GLU A 1 235 ? 25.974 1.023 -7.397 1 95.6 235 GLU A O 1
ATOM 1772 N N . ARG A 1 236 ? 24.423 2.29 -8.369 1 95.48 236 ARG A N 1
ATOM 1773 C CA . ARG A 1 236 ? 23.493 2.307 -7.244 1 95.48 236 ARG A CA 1
ATOM 1774 C C . ARG A 1 236 ? 22.352 1.319 -7.462 1 95.48 236 ARG A C 1
ATOM 1776 O O . ARG A 1 236 ? 21.565 1.468 -8.399 1 95.48 236 ARG A O 1
ATOM 1783 N N . ILE A 1 237 ? 22.229 0.339 -6.602 1 97.22 237 ILE A N 1
ATOM 1784 C CA . ILE A 1 237 ? 21.258 -0.725 -6.83 1 97.22 237 ILE A CA 1
ATOM 1785 C C . ILE A 1 237 ? 20.402 -0.919 -5.58 1 97.22 237 ILE A C 1
ATOM 1787 O O . ILE A 1 237 ? 20.927 -1.005 -4.468 1 97.22 237 ILE A O 1
ATOM 1791 N N . ALA A 1 238 ? 19.145 -0.966 -5.733 1 97.17 238 ALA A N 1
ATOM 1792 C CA . ALA A 1 238 ? 18.218 -1.247 -4.64 1 97.17 238 ALA A CA 1
ATOM 1793 C C . ALA A 1 238 ? 17.879 -2.733 -4.577 1 97.17 238 ALA A C 1
ATOM 1795 O O . ALA A 1 238 ? 17.625 -3.363 -5.606 1 97.17 238 ALA A O 1
ATOM 1796 N N . VAL A 1 239 ? 17.956 -3.268 -3.399 1 98.01 239 VAL A N 1
ATOM 1797 C CA . VAL A 1 239 ? 17.419 -4.603 -3.16 1 98.01 239 VAL A CA 1
ATOM 1798 C C . VAL A 1 239 ? 16.039 -4.497 -2.516 1 98.01 239 VAL A C 1
ATOM 1800 O O . VAL A 1 239 ? 15.904 -3.982 -1.403 1 98.01 239 VAL A O 1
ATOM 1803 N N . ILE A 1 240 ? 15.064 -5.037 -3.187 1 97.35 240 ILE A N 1
ATOM 1804 C CA . ILE A 1 240 ? 13.678 -4.859 -2.771 1 97.35 240 ILE A CA 1
ATOM 1805 C C . ILE A 1 240 ? 13.202 -6.097 -2.014 1 97.35 240 ILE A C 1
ATOM 1807 O O . ILE A 1 240 ? 13.295 -7.217 -2.524 1 97.35 240 ILE A O 1
ATOM 1811 N N . VAL A 1 241 ? 12.693 -5.869 -0.846 1 97 241 VAL A N 1
ATOM 1812 C CA . VAL A 1 241 ? 12.052 -6.906 -0.044 1 97 241 VAL A CA 1
ATOM 1813 C C . VAL A 1 241 ? 10.582 -6.556 0.174 1 97 241 VAL A C 1
ATOM 1815 O O . VAL A 1 241 ? 10.245 -5.398 0.434 1 97 241 VAL A O 1
ATOM 1818 N N . SER A 1 242 ? 9.756 -7.549 0.071 1 95.72 242 SER A N 1
ATOM 1819 C CA . SER A 1 242 ? 8.318 -7.335 0.198 1 95.72 242 SER A CA 1
ATOM 1820 C C . SER A 1 242 ? 7.863 -7.48 1.646 1 95.72 242 SER A C 1
ATOM 1822 O O . SER A 1 242 ? 8.359 -8.342 2.374 1 95.72 242 SER A O 1
ATOM 1824 N N . LYS A 1 243 ? 6.876 -6.695 1.995 1 94.65 243 LYS A N 1
ATOM 1825 C CA . LYS A 1 243 ? 6.235 -6.795 3.303 1 94.65 243 LYS A CA 1
ATOM 1826 C C . LYS A 1 243 ? 5.208 -7.924 3.327 1 94.65 243 LYS A C 1
ATOM 1828 O O . LYS A 1 243 ? 4.745 -8.327 4.396 1 94.65 243 LYS A O 1
ATOM 1833 N N . LYS A 1 244 ? 4.827 -8.379 2.2 1 93.29 244 LYS A N 1
ATOM 1834 C CA . LYS A 1 244 ? 3.819 -9.431 2.109 1 93.29 244 LYS A CA 1
ATOM 1835 C C . LYS A 1 244 ? 4.35 -10.751 2.661 1 93.29 244 LYS A C 1
ATOM 1837 O O . LYS A 1 244 ? 5.443 -11.188 2.296 1 93.29 244 LYS A O 1
ATOM 1842 N N . PRO A 1 245 ? 3.554 -11.423 3.464 1 90.76 245 PRO A N 1
ATOM 1843 C CA . PRO A 1 245 ? 4.075 -12.58 4.197 1 90.76 245 PRO A CA 1
ATOM 1844 C C . PRO A 1 245 ? 4.519 -13.712 3.274 1 90.76 245 PRO A C 1
ATOM 1846 O O . PRO A 1 245 ? 5.515 -14.386 3.552 1 90.76 245 PRO A O 1
ATOM 1849 N N . GLY A 1 246 ? 3.878 -13.884 2.174 1 90.41 246 GLY A N 1
ATOM 1850 C CA . GLY A 1 246 ? 4.237 -14.983 1.292 1 90.41 246 GLY A CA 1
ATOM 1851 C C . GLY A 1 246 ? 5.329 -14.623 0.303 1 90.41 246 GLY A C 1
ATOM 1852 O O . GLY A 1 246 ? 5.739 -15.455 -0.508 1 90.41 246 GLY A O 1
ATOM 1853 N N . GLN A 1 247 ? 5.836 -13.393 0.344 1 92.69 247 GLN A N 1
ATOM 1854 C CA . GLN A 1 247 ? 6.816 -12.924 -0.63 1 92.69 247 GLN A CA 1
ATOM 1855 C C . GLN A 1 247 ? 8.092 -12.447 0.058 1 92.69 247 GLN A C 1
ATOM 1857 O O . GLN A 1 247 ? 9.068 -12.094 -0.607 1 92.69 247 GLN A O 1
ATOM 1862 N N . ARG A 1 248 ? 8.079 -12.41 1.351 1 93.62 248 ARG A N 1
ATOM 1863 C CA . ARG A 1 248 ? 9.181 -11.81 2.097 1 93.62 248 ARG A CA 1
ATOM 1864 C C . ARG A 1 248 ? 10.38 -12.75 2.151 1 93.62 248 ARG A C 1
ATOM 1866 O O . ARG A 1 248 ? 10.337 -13.782 2.824 1 93.62 248 ARG A O 1
ATOM 1873 N N . ARG A 1 249 ? 11.452 -12.337 1.509 1 95.24 249 ARG A N 1
ATOM 1874 C CA . ARG A 1 249 ? 12.672 -13.137 1.482 1 95.24 249 ARG A CA 1
ATOM 1875 C C . ARG A 1 249 ? 13.87 -12.324 1.962 1 95.24 249 ARG A C 1
ATOM 1877 O O . ARG A 1 249 ? 14.803 -12.071 1.196 1 95.24 249 ARG A O 1
ATOM 1884 N N . MET A 1 250 ? 13.942 -12.076 3.277 1 95.93 250 MET A N 1
ATOM 1885 C CA . MET A 1 250 ? 14.921 -11.166 3.865 1 95.93 250 MET A CA 1
ATOM 1886 C C . MET A 1 250 ? 16.328 -11.746 3.771 1 95.93 250 MET A C 1
ATOM 1888 O O . MET A 1 250 ? 17.28 -11.029 3.455 1 95.93 250 MET A O 1
ATOM 1892 N N . GLU A 1 251 ? 16.493 -13.043 4.03 1 96.54 251 GLU A N 1
ATOM 1893 C CA . GLU A 1 251 ? 17.815 -13.659 3.967 1 96.54 251 GLU A CA 1
ATOM 1894 C C . GLU A 1 251 ? 18.387 -13.594 2.553 1 96.54 251 GLU A C 1
ATOM 1896 O O . GLU A 1 251 ? 19.574 -13.316 2.371 1 96.54 251 GLU A O 1
ATOM 1901 N N . LEU A 1 252 ? 17.498 -13.847 1.624 1 97.46 252 LEU A N 1
ATOM 1902 C CA . LEU A 1 252 ? 17.936 -13.737 0.236 1 97.46 252 LEU A CA 1
ATOM 1903 C C . LEU A 1 252 ? 18.353 -12.307 -0.091 1 97.46 252 LEU A C 1
ATOM 1905 O O . LEU A 1 252 ? 19.372 -12.089 -0.75 1 97.46 252 LEU A O 1
ATOM 1909 N N . ALA A 1 253 ? 17.595 -11.344 0.385 1 97.86 253 ALA A N 1
ATOM 1910 C CA . ALA A 1 253 ? 17.915 -9.937 0.163 1 97.86 253 ALA A CA 1
ATOM 1911 C C . ALA A 1 253 ? 19.286 -9.589 0.736 1 97.86 253 ALA A C 1
ATOM 1913 O O . ALA A 1 253 ? 20.089 -8.921 0.081 1 97.86 253 ALA A O 1
ATOM 1914 N N . ARG A 1 254 ? 19.554 -10.056 1.908 1 97.64 254 ARG A N 1
ATOM 1915 C CA . ARG A 1 254 ? 20.837 -9.804 2.556 1 97.64 254 ARG A CA 1
ATOM 1916 C C . ARG A 1 254 ? 21.982 -10.423 1.762 1 97.64 254 ARG A C 1
ATOM 1918 O O . ARG A 1 254 ? 23.058 -9.831 1.65 1 97.64 254 ARG A O 1
ATOM 1925 N N . ARG A 1 255 ? 21.719 -11.541 1.251 1 98 255 ARG A N 1
ATOM 1926 C CA . ARG A 1 255 ? 22.73 -12.175 0.41 1 98 255 ARG A CA 1
ATOM 1927 C C . ARG A 1 255 ? 23.01 -11.338 -0.833 1 98 255 ARG A C 1
ATOM 1929 O O . ARG A 1 255 ? 24.167 -11.157 -1.219 1 98 255 ARG A O 1
ATOM 1936 N N . MET A 1 256 ? 21.96 -10.827 -1.454 1 98.37 256 MET A N 1
ATOM 1937 C CA . MET A 1 256 ? 22.135 -9.975 -2.627 1 98.37 256 MET A CA 1
ATOM 1938 C C . MET A 1 256 ? 22.92 -8.716 -2.273 1 98.37 256 MET A C 1
ATOM 1940 O O . MET A 1 256 ? 23.78 -8.28 -3.04 1 98.37 256 MET A O 1
ATOM 1944 N N . MET A 1 257 ? 22.566 -8.154 -1.1 1 97.57 257 MET A N 1
ATOM 1945 C CA . MET A 1 257 ? 23.299 -6.985 -0.622 1 97.57 257 MET A CA 1
ATOM 1946 C C . MET A 1 257 ? 24.795 -7.271 -0.552 1 97.57 257 MET A C 1
ATOM 1948 O O . MET A 1 257 ? 25.603 -6.514 -1.094 1 97.57 257 MET A O 1
ATOM 1952 N N . SER A 1 258 ? 25.146 -8.351 0.055 1 97.58 258 SER A N 1
ATOM 1953 C CA . SER A 1 258 ? 26.543 -8.727 0.25 1 97.58 258 SER A CA 1
ATOM 1954 C C . SER A 1 258 ? 27.25 -8.937 -1.085 1 97.58 258 SER A C 1
ATOM 1956 O O . SER A 1 258 ? 28.371 -8.463 -1.281 1 97.58 258 SER A O 1
ATOM 1958 N N . LEU A 1 259 ? 26.604 -9.611 -1.988 1 97.88 259 LEU A N 1
ATOM 1959 C CA . LEU A 1 259 ? 27.186 -9.888 -3.297 1 97.88 259 LEU A CA 1
ATOM 1960 C C . LEU A 1 259 ? 27.479 -8.592 -4.046 1 97.88 259 LEU A C 1
ATOM 1962 O O . LEU A 1 259 ? 28.55 -8.442 -4.64 1 97.88 259 LEU A O 1
ATOM 1966 N N . GLY A 1 260 ? 26.497 -7.687 -4.065 1 97.39 260 GLY A N 1
ATOM 1967 C CA . GLY A 1 260 ? 26.695 -6.411 -4.733 1 97.39 260 GLY A CA 1
ATOM 1968 C C . GLY A 1 260 ? 27.804 -5.58 -4.116 1 97.39 260 GLY A C 1
ATOM 1969 O O . GLY A 1 260 ? 28.628 -5.006 -4.832 1 97.39 260 GLY A O 1
ATOM 1970 N N . GLU A 1 261 ? 27.803 -5.534 -2.795 1 95.48 261 GLU A N 1
ATOM 1971 C CA . GLU A 1 261 ? 28.82 -4.762 -2.087 1 95.48 261 GLU A CA 1
ATOM 1972 C C . GLU A 1 261 ? 30.217 -5.316 -2.353 1 95.48 261 GLU A C 1
ATOM 1974 O O . GLU A 1 261 ? 31.174 -4.554 -2.507 1 95.48 261 GLU A O 1
ATOM 1979 N N . GLU A 1 262 ? 30.343 -6.561 -2.388 1 96.73 262 GLU A N 1
ATOM 1980 C CA . GLU A 1 262 ? 31.616 -7.211 -2.684 1 96.73 262 GLU A CA 1
ATOM 1981 C C . GLU A 1 262 ? 32.147 -6.788 -4.052 1 96.73 262 GLU A C 1
ATOM 1983 O O . GLU A 1 262 ? 33.356 -6.807 -4.287 1 96.73 262 GLU A O 1
ATOM 1988 N N . GLN A 1 263 ? 31.293 -6.438 -4.958 1 96.22 263 GLN A N 1
ATOM 1989 C CA . GLN A 1 263 ? 31.679 -6.037 -6.307 1 96.22 263 GLN A CA 1
ATOM 1990 C C . GLN A 1 263 ? 31.78 -4.519 -6.422 1 96.22 263 GLN A C 1
ATOM 1992 O O . GLN A 1 263 ? 31.843 -3.978 -7.528 1 96.22 263 GLN A O 1
ATOM 1997 N N . GLY A 1 264 ? 31.611 -3.813 -5.382 1 94.3 264 GLY A N 1
ATOM 1998 C CA . GLY A 1 264 ? 31.833 -2.376 -5.348 1 94.3 264 GLY A CA 1
ATOM 1999 C C . GLY A 1 264 ? 30.586 -1.573 -5.665 1 94.3 264 GLY A C 1
ATOM 2000 O O . GLY A 1 264 ? 30.665 -0.368 -5.916 1 94.3 264 GLY A O 1
ATOM 2001 N N . LYS A 1 265 ? 29.449 -2.213 -5.732 1 95.85 265 LYS A N 1
ATOM 2002 C CA . LYS A 1 265 ? 28.202 -1.494 -5.976 1 95.85 265 LYS A CA 1
ATOM 2003 C C . LYS A 1 265 ? 27.695 -0.826 -4.701 1 95.85 265 LYS A C 1
ATOM 2005 O O . LYS A 1 265 ? 27.948 -1.311 -3.597 1 95.85 265 LYS A O 1
ATOM 2010 N N . ARG A 1 266 ? 27.059 0.31 -4.838 1 94.33 266 ARG A N 1
ATOM 2011 C CA . ARG A 1 266 ? 26.341 0.952 -3.741 1 94.33 266 ARG A CA 1
ATOM 2012 C C . ARG A 1 266 ? 24.937 0.374 -3.594 1 94.33 266 ARG A C 1
ATOM 2014 O O . ARG A 1 266 ? 24.049 0.677 -4.394 1 94.33 266 ARG A O 1
ATOM 2021 N N . MET A 1 267 ? 24.77 -0.412 -2.53 1 96.16 267 MET A N 1
ATOM 2022 C CA . MET A 1 267 ? 23.523 -1.152 -2.362 1 96.16 267 MET A CA 1
ATOM 2023 C C . MET A 1 267 ? 22.633 -0.487 -1.317 1 96.16 267 MET A C 1
ATOM 2025 O O . MET A 1 267 ? 23.127 0.039 -0.319 1 96.16 267 MET A O 1
ATOM 2029 N N . ILE A 1 268 ? 21.352 -0.572 -1.514 1 96.28 268 ILE A N 1
ATOM 2030 C CA . ILE A 1 268 ? 20.394 -0.108 -0.517 1 96.28 268 ILE A CA 1
ATOM 2031 C C . ILE A 1 268 ? 19.268 -1.129 -0.368 1 96.28 268 ILE A C 1
ATOM 2033 O O . ILE A 1 268 ? 18.738 -1.627 -1.364 1 96.28 268 ILE A O 1
ATOM 2037 N N . LEU A 1 269 ? 18.963 -1.516 0.877 1 97.44 269 LEU A N 1
ATOM 2038 C CA . LEU A 1 269 ? 17.881 -2.448 1.176 1 97.44 269 LEU A CA 1
ATOM 2039 C C . LEU A 1 269 ? 16.563 -1.706 1.368 1 97.44 269 LEU A C 1
ATOM 2041 O O . LEU A 1 269 ? 16.451 -0.846 2.244 1 97.44 269 LEU A O 1
ATOM 2045 N N . VAL A 1 270 ? 15.555 -2.055 0.564 1 97.17 270 VAL A N 1
ATOM 2046 C CA . VAL A 1 270 ? 14.29 -1.327 0.559 1 97.17 270 VAL A CA 1
ATOM 2047 C C . VAL A 1 270 ? 13.143 -2.282 0.883 1 97.17 270 VAL A C 1
ATOM 2049 O O . VAL A 1 270 ? 12.984 -3.316 0.229 1 97.17 270 VAL A O 1
ATOM 2052 N N . TYR A 1 271 ? 12.373 -2.003 1.879 1 97.22 271 TYR A N 1
ATOM 2053 C CA . TYR A 1 271 ? 11.218 -2.754 2.357 1 97.22 271 TYR A CA 1
ATOM 2054 C C . TYR A 1 271 ? 9.92 -2.15 1.836 1 97.22 271 TYR A C 1
ATOM 2056 O O . TYR A 1 271 ? 9.599 -0.998 2.139 1 97.22 271 TYR A O 1
ATOM 2064 N N . LEU A 1 272 ? 9.181 -2.925 0.995 1 95.14 272 LEU A N 1
ATOM 2065 C CA . LEU A 1 272 ? 8.032 -2.364 0.295 1 95.14 272 LEU A CA 1
ATOM 2066 C C . LEU A 1 272 ? 6.835 -3.306 0.37 1 95.14 272 LEU A C 1
ATOM 2068 O O . LEU A 1 272 ? 7.002 -4.528 0.38 1 95.14 272 LEU A O 1
ATOM 2072 N N . ASP A 1 273 ? 5.651 -2.664 0.433 1 93.5 273 ASP A N 1
ATOM 2073 C CA . ASP A 1 273 ? 4.422 -3.446 0.338 1 93.5 273 ASP A CA 1
ATOM 2074 C C . ASP A 1 273 ? 4.042 -3.697 -1.12 1 93.5 273 ASP A C 1
ATOM 2076 O O . ASP A 1 273 ? 3.711 -4.823 -1.495 1 93.5 273 ASP A O 1
ATOM 2080 N N . ARG A 1 274 ? 4.11 -2.613 -1.878 1 90.41 274 ARG A N 1
ATOM 2081 C CA . ARG A 1 274 ? 3.817 -2.683 -3.306 1 90.41 274 ARG A CA 1
ATOM 2082 C C . ARG A 1 274 ? 4.904 -1.991 -4.121 1 90.41 274 ARG A C 1
ATOM 2084 O O . ARG A 1 274 ? 5.209 -0.818 -3.891 1 90.41 274 ARG A O 1
ATOM 2091 N N . MET A 1 275 ? 5.396 -2.702 -5.033 1 89.65 275 MET A N 1
ATOM 2092 C CA . MET A 1 275 ? 6.407 -2.113 -5.905 1 89.65 275 MET A CA 1
ATOM 2093 C C . MET A 1 275 ? 5.757 -1.324 -7.037 1 89.65 275 MET A C 1
ATOM 2095 O O . MET A 1 275 ? 4.983 -1.877 -7.82 1 89.65 275 MET A O 1
ATOM 2099 N N . GLU A 1 276 ? 6.003 -0.112 -7.053 1 88.08 276 GLU A N 1
ATOM 2100 C CA . GLU A 1 276 ? 5.528 0.783 -8.104 1 88.08 276 GLU A CA 1
ATOM 2101 C C . GLU A 1 276 ? 6.69 1.508 -8.778 1 88.08 276 GLU A C 1
ATOM 2103 O O . GLU A 1 276 ? 7.722 1.755 -8.151 1 88.08 276 GLU A O 1
ATOM 2108 N N . PRO A 1 277 ? 6.526 1.823 -10.003 1 88.56 277 PRO A N 1
ATOM 2109 C CA . PRO A 1 277 ? 7.614 2.469 -10.741 1 88.56 277 PRO A CA 1
ATOM 2110 C C . PRO A 1 277 ? 8.123 3.734 -10.054 1 88.56 277 PRO A C 1
ATOM 2112 O O . PRO A 1 277 ? 9.332 3.974 -10.012 1 88.56 277 PRO A O 1
ATOM 2115 N N . ASP A 1 278 ? 7.335 4.512 -9.507 1 87.97 278 ASP A N 1
ATOM 2116 C CA . ASP A 1 278 ? 7.7 5.78 -8.883 1 87.97 278 ASP A CA 1
ATOM 2117 C C . ASP A 1 278 ? 8.629 5.559 -7.691 1 87.97 278 ASP A C 1
ATOM 2119 O O . ASP A 1 278 ? 9.496 6.388 -7.41 1 87.97 278 ASP A O 1
ATOM 2123 N N . ALA A 1 279 ? 8.439 4.444 -7.043 1 87.62 279 ALA A N 1
ATOM 2124 C CA . ALA A 1 279 ? 9.282 4.146 -5.888 1 87.62 279 ALA A CA 1
ATOM 2125 C C . ALA A 1 279 ? 10.754 4.088 -6.283 1 87.62 279 ALA A C 1
ATOM 2127 O O . ALA A 1 279 ? 11.611 4.649 -5.596 1 87.62 279 ALA A O 1
ATOM 2128 N N . LEU A 1 280 ? 11.078 3.552 -7.405 1 89.31 280 LEU A N 1
ATOM 2129 C CA . LEU A 1 280 ? 12.458 3.401 -7.854 1 89.31 280 LEU A CA 1
ATOM 2130 C C . LEU A 1 280 ? 13.014 4.729 -8.357 1 89.31 280 LEU A C 1
ATOM 2132 O O . LEU A 1 280 ? 14.177 5.054 -8.109 1 89.31 280 LEU A O 1
ATOM 2136 N N . VAL A 1 281 ? 12.194 5.437 -9.007 1 88.37 281 VAL A N 1
ATOM 2137 C CA . VAL A 1 281 ? 12.59 6.749 -9.506 1 88.37 281 VAL A CA 1
ATOM 2138 C C . VAL A 1 281 ? 12.984 7.649 -8.337 1 88.37 281 VAL A C 1
ATOM 2140 O O . VAL A 1 281 ? 14.042 8.283 -8.363 1 88.37 281 VAL A O 1
ATOM 2143 N N . ASN A 1 282 ? 12.217 7.626 -7.374 1 88.9 282 ASN A N 1
ATOM 2144 C CA . ASN A 1 282 ? 12.416 8.518 -6.236 1 88.9 282 ASN A CA 1
ATOM 2145 C C . ASN A 1 282 ? 13.665 8.144 -5.443 1 88.9 282 ASN A C 1
ATOM 2147 O O . ASN A 1 282 ? 14.299 9.006 -4.832 1 88.9 282 ASN A O 1
ATOM 2151 N N . LEU A 1 283 ? 14.043 6.931 -5.466 1 90.78 283 LEU A N 1
ATOM 2152 C CA . LEU A 1 283 ? 15.218 6.466 -4.737 1 90.78 283 LEU A CA 1
ATOM 2153 C C . LEU A 1 283 ? 16.499 6.849 -5.471 1 90.78 283 LEU A C 1
ATOM 2155 O O . LEU A 1 283 ? 17.584 6.829 -4.885 1 90.78 283 LEU A O 1
ATOM 2159 N N . GLY A 1 284 ? 16.44 7.138 -6.783 1 90.62 284 GLY A N 1
ATOM 2160 C CA . GLY A 1 284 ? 17.592 7.54 -7.573 1 90.62 284 GLY A CA 1
ATOM 2161 C C . GLY A 1 284 ? 18.563 6.404 -7.834 1 90.62 284 GLY A C 1
ATOM 2162 O O . GLY A 1 284 ? 19.78 6.6 -7.798 1 90.62 284 GLY A O 1
ATOM 2163 N N . VAL A 1 285 ? 18.019 5.209 -8.025 1 94.35 285 VAL A N 1
ATOM 2164 C CA . VAL A 1 285 ? 18.878 4.054 -8.263 1 94.35 285 VAL A CA 1
ATOM 2165 C C . VAL A 1 285 ? 18.965 3.774 -9.762 1 94.35 285 VAL A C 1
ATOM 2167 O O . VAL A 1 285 ? 18.095 4.194 -10.529 1 94.35 285 VAL A O 1
ATOM 2170 N N . ASP A 1 286 ? 19.984 3.032 -10.169 1 95.94 286 ASP A N 1
ATOM 2171 C CA . ASP A 1 286 ? 20.235 2.706 -11.569 1 95.94 286 ASP A CA 1
ATOM 2172 C C . ASP A 1 286 ? 19.586 1.377 -11.949 1 95.94 286 ASP A C 1
ATOM 2174 O O . ASP A 1 286 ? 19.384 1.094 -13.132 1 95.94 286 ASP A O 1
ATOM 2178 N N . ALA A 1 287 ? 19.33 0.563 -10.992 1 97.17 287 ALA A N 1
ATOM 2179 C CA . ALA A 1 287 ? 18.722 -0.755 -11.16 1 97.17 287 ALA A CA 1
ATOM 2180 C C . ALA A 1 287 ? 18.165 -1.274 -9.838 1 97.17 287 ALA A C 1
ATOM 2182 O O . ALA A 1 287 ? 18.406 -0.685 -8.781 1 97.17 287 ALA A O 1
ATOM 2183 N N . ALA A 1 288 ? 17.459 -2.339 -9.919 1 97.5 288 ALA A N 1
ATOM 2184 C CA . ALA A 1 288 ? 16.913 -2.973 -8.722 1 97.5 288 ALA A CA 1
ATOM 2185 C C . ALA A 1 288 ? 16.957 -4.494 -8.838 1 97.5 288 ALA A C 1
ATOM 2187 O O . ALA A 1 288 ? 16.904 -5.04 -9.943 1 97.5 288 ALA A O 1
ATOM 2188 N N . VAL A 1 289 ? 17.115 -5.097 -7.737 1 98 289 VAL A N 1
ATOM 2189 C CA . VAL A 1 289 ? 16.931 -6.538 -7.598 1 98 289 VAL A CA 1
ATOM 2190 C C . VAL A 1 289 ? 15.706 -6.821 -6.731 1 98 289 VAL A C 1
ATOM 2192 O O . VAL A 1 289 ? 15.676 -6.46 -5.552 1 98 289 VAL A O 1
ATOM 2195 N N . SER A 1 290 ? 14.774 -7.44 -7.29 1 97.33 290 SER A N 1
ATOM 2196 C CA . SER A 1 290 ? 13.557 -7.741 -6.543 1 97.33 290 SER A CA 1
ATOM 2197 C C . SER A 1 290 ? 13.611 -9.14 -5.939 1 97.33 290 SER A C 1
ATOM 2199 O O . SER A 1 290 ? 13.696 -10.132 -6.665 1 97.33 290 SER A O 1
ATOM 2201 N N . THR A 1 291 ? 13.536 -9.228 -4.637 1 97.38 291 THR A N 1
ATOM 2202 C CA . THR A 1 291 ? 13.447 -10.52 -3.967 1 97.38 291 THR A CA 1
ATOM 2203 C C . THR A 1 291 ? 12.001 -10.839 -3.596 1 97.38 291 THR A C 1
ATOM 2205 O O . THR A 1 291 ? 11.739 -11.799 -2.868 1 97.38 291 THR A O 1
ATOM 2208 N N . ALA A 1 292 ? 11.122 -9.995 -4.054 1 94.91 292 ALA A N 1
ATOM 2209 C CA . ALA A 1 292 ? 9.691 -10.215 -3.861 1 94.91 292 ALA A CA 1
ATOM 2210 C C . ALA A 1 292 ? 9.149 -11.221 -4.872 1 94.91 292 ALA A C 1
ATOM 2212 O O . ALA A 1 292 ? 9.799 -12.228 -5.165 1 94.91 292 ALA A O 1
ATOM 2213 N N . CYS A 1 293 ? 7.945 -10.973 -5.302 1 93.48 293 CYS A N 1
ATOM 2214 C CA . CYS A 1 293 ? 7.369 -11.824 -6.337 1 93.48 293 CYS A CA 1
ATOM 2215 C C . CYS A 1 293 ? 8.188 -11.752 -7.62 1 93.48 293 CYS A C 1
ATOM 2217 O O . CYS A 1 293 ? 8.408 -10.667 -8.162 1 93.48 293 CYS A O 1
ATOM 2219 N N . PRO A 1 294 ? 8.588 -12.834 -8.145 1 93.5 294 PRO A N 1
ATOM 2220 C CA . PRO A 1 294 ? 9.372 -12.836 -9.383 1 93.5 294 PRO A CA 1
ATOM 2221 C C . PRO A 1 294 ? 8.636 -12.18 -10.548 1 93.5 294 PRO A C 1
ATOM 2223 O O . PRO A 1 294 ? 9.271 -11.637 -11.457 1 93.5 294 PRO A O 1
ATOM 2226 N N . ARG A 1 295 ? 7.355 -12.175 -10.488 1 91.55 295 ARG A N 1
ATOM 2227 C CA . ARG A 1 295 ? 6.54 -11.681 -11.593 1 91.55 295 ARG A CA 1
ATOM 2228 C C . ARG A 1 295 ? 6.643 -10.164 -11.714 1 91.55 295 ARG A C 1
ATOM 2230 O O . ARG A 1 295 ? 6.322 -9.596 -12.76 1 91.55 295 ARG A O 1
ATOM 2237 N N . ILE A 1 296 ? 7.093 -9.547 -10.657 1 91.32 296 ILE A N 1
ATOM 2238 C CA . ILE A 1 296 ? 7.303 -8.104 -10.707 1 91.32 296 ILE A CA 1
ATOM 2239 C C . ILE A 1 296 ? 8.357 -7.772 -11.76 1 91.32 296 ILE A C 1
ATOM 2241 O O . ILE A 1 296 ? 8.148 -6.894 -12.601 1 91.32 296 ILE A O 1
ATOM 2245 N N . ALA A 1 297 ? 9.409 -8.474 -11.746 1 91.31 297 ALA A N 1
ATOM 2246 C CA . ALA A 1 297 ? 10.49 -8.258 -12.704 1 91.31 297 ALA A CA 1
ATOM 2247 C C . ALA A 1 297 ? 10.102 -8.759 -14.092 1 91.31 297 ALA A C 1
ATOM 2249 O O . ALA A 1 297 ? 10.457 -8.147 -15.102 1 91.31 297 ALA A O 1
ATOM 2250 N N . LEU A 1 298 ? 9.349 -9.784 -14.138 1 90.86 298 LEU A N 1
ATOM 2251 C CA . LEU A 1 298 ? 9.093 -10.466 -15.402 1 90.86 298 LEU A CA 1
ATOM 2252 C C . LEU A 1 298 ? 7.949 -9.797 -16.158 1 90.86 298 LEU A C 1
ATOM 2254 O O . LEU A 1 298 ? 8.064 -9.531 -17.357 1 90.86 298 LEU A O 1
ATOM 2258 N N . ASP A 1 299 ? 6.876 -9.502 -15.509 1 86.12 299 ASP A N 1
ATOM 2259 C CA . ASP A 1 299 ? 5.661 -9.07 -16.194 1 86.12 299 ASP A CA 1
ATOM 2260 C C . ASP A 1 299 ? 5.55 -7.547 -16.205 1 86.12 299 ASP A C 1
ATOM 2262 O O . ASP A 1 299 ? 4.953 -6.97 -17.116 1 86.12 299 ASP A O 1
ATOM 2266 N N . ASP A 1 300 ? 6.152 -6.908 -15.245 1 83.81 300 ASP A N 1
ATOM 2267 C CA . ASP A 1 300 ? 5.918 -5.476 -15.091 1 83.81 300 ASP A CA 1
ATOM 2268 C C . ASP A 1 300 ? 7.155 -4.672 -15.483 1 83.81 300 ASP A C 1
ATOM 2270 O O . ASP A 1 300 ? 7.239 -3.474 -15.201 1 83.81 300 ASP A O 1
ATOM 2274 N N . GLN A 1 301 ? 8.042 -5.268 -16.055 1 83.37 301 GLN A N 1
ATOM 2275 C CA . GLN A 1 301 ? 9.333 -4.649 -16.338 1 83.37 301 GLN A CA 1
ATOM 2276 C C . GLN A 1 301 ? 9.162 -3.349 -17.117 1 83.37 301 GLN A C 1
ATOM 2278 O O . GLN A 1 301 ? 9.85 -2.362 -16.848 1 83.37 301 GLN A O 1
ATOM 2283 N N . ALA A 1 302 ? 8.316 -3.392 -18.073 1 83.55 302 ALA A N 1
ATOM 2284 C CA . ALA A 1 302 ? 8.148 -2.251 -18.969 1 83.55 302 ALA A CA 1
ATOM 2285 C C . ALA A 1 302 ? 7.655 -1.024 -18.207 1 83.55 302 ALA A C 1
ATOM 2287 O O . ALA A 1 302 ? 7.8 0.106 -18.679 1 83.55 302 ALA A O 1
ATOM 2288 N N . LYS A 1 303 ? 7.19 -1.219 -17.078 1 89.32 303 LYS A N 1
ATOM 2289 C CA . LYS A 1 303 ? 6.628 -0.121 -16.297 1 89.32 303 LYS A CA 1
ATOM 2290 C C . LYS A 1 303 ? 7.723 0.649 -15.565 1 89.32 303 LYS A C 1
ATOM 2292 O O . LYS A 1 303 ? 7.501 1.774 -15.111 1 89.32 303 LYS A O 1
ATOM 2297 N N . TYR A 1 304 ? 8.866 0.032 -15.469 1 92.62 304 TYR A N 1
ATOM 2298 C CA . TYR A 1 304 ? 9.903 0.622 -14.63 1 92.62 304 TYR A CA 1
ATOM 2299 C C . TYR A 1 304 ? 10.949 1.336 -15.477 1 92.62 304 TYR A C 1
ATOM 2301 O O . TYR A 1 304 ? 11.36 0.83 -16.524 1 92.62 304 TYR A O 1
ATOM 2309 N N . PRO A 1 305 ? 11.367 2.495 -15.053 1 93.07 305 PRO A N 1
ATOM 2310 C CA . PRO A 1 305 ? 12.345 3.274 -15.817 1 93.07 305 PRO A CA 1
ATOM 2311 C C . PRO A 1 305 ? 13.753 2.689 -15.742 1 93.07 305 PRO A C 1
ATOM 2313 O O . PRO A 1 305 ? 14.619 3.051 -16.543 1 93.07 305 PRO A O 1
ATOM 2316 N N . VAL A 1 306 ? 14.051 1.866 -14.794 1 95.16 306 VAL A N 1
ATOM 2317 C CA . VAL A 1 306 ? 15.34 1.196 -14.652 1 95.16 306 VAL A CA 1
ATOM 2318 C C . VAL A 1 306 ? 15.141 -0.318 -14.676 1 95.16 306 VAL A C 1
ATOM 2320 O O . VAL A 1 306 ? 14.047 -0.811 -14.39 1 95.16 306 VAL A O 1
ATOM 2323 N N . PRO A 1 307 ? 16.164 -1.047 -14.98 1 96.7 307 PRO A N 1
ATOM 2324 C CA . PRO A 1 307 ? 16.011 -2.503 -15.01 1 96.7 307 PRO A CA 1
ATOM 2325 C C . PRO A 1 307 ? 15.748 -3.097 -13.628 1 96.7 307 PRO A C 1
ATOM 2327 O O . PRO A 1 307 ? 16.358 -2.672 -12.643 1 96.7 307 PRO A O 1
ATOM 2330 N N . VAL A 1 308 ? 14.844 -3.982 -13.542 1 97.6 308 VAL A N 1
ATOM 2331 C CA . VAL A 1 308 ? 14.539 -4.766 -12.351 1 97.6 308 VAL A CA 1
ATOM 2332 C C . VAL A 1 308 ? 14.905 -6.23 -12.588 1 97.6 308 VAL A C 1
ATOM 2334 O O . VAL A 1 308 ? 14.365 -6.872 -13.492 1 97.6 308 VAL A O 1
ATOM 2337 N N . LEU A 1 309 ? 15.751 -6.737 -11.803 1 97.89 309 LEU A N 1
ATOM 2338 C CA . LEU A 1 309 ? 16.269 -8.089 -11.984 1 97.89 309 LEU A CA 1
ATOM 2339 C C . LEU A 1 309 ? 15.752 -9.02 -10.892 1 97.89 309 LEU A C 1
ATOM 2341 O O . LEU A 1 309 ? 15.44 -8.573 -9.786 1 97.89 309 LEU A O 1
ATOM 2345 N N . THR A 1 310 ? 15.666 -10.301 -11.237 1 97.65 310 THR A N 1
ATOM 2346 C CA . THR A 1 310 ? 15.512 -11.334 -10.219 1 97.65 310 THR A CA 1
ATOM 2347 C C . THR A 1 310 ? 16.862 -11.69 -9.602 1 97.65 310 THR A C 1
ATOM 2349 O O . THR A 1 310 ? 17.911 -11.354 -10.154 1 97.65 310 THR A O 1
ATOM 2352 N N . PRO A 1 311 ? 16.85 -12.391 -8.461 1 97.68 311 PRO A N 1
ATOM 2353 C CA . PRO A 1 311 ? 18.111 -12.73 -7.797 1 97.68 311 PRO A CA 1
ATOM 2354 C C . PRO A 1 311 ? 19.042 -13.551 -8.686 1 97.68 311 PRO A C 1
ATOM 2356 O O . PRO A 1 311 ? 20.221 -13.216 -8.827 1 97.68 311 PRO A O 1
ATOM 2359 N N . PRO A 1 312 ? 18.566 -14.583 -9.392 1 97.35 312 PRO A N 1
ATOM 2360 C CA . PRO A 1 312 ? 19.475 -15.286 -10.3 1 97.35 312 PRO A CA 1
ATOM 2361 C C . PRO A 1 312 ? 20.016 -14.384 -11.407 1 97.35 312 PRO A C 1
ATOM 2363 O O . PRO A 1 312 ? 21.18 -14.509 -11.797 1 97.35 312 PRO A O 1
ATOM 2366 N N . GLU A 1 313 ? 19.242 -13.502 -11.937 1 97.63 313 GLU A N 1
ATOM 2367 C CA . GLU A 1 313 ? 19.692 -12.58 -12.975 1 97.63 313 GLU A CA 1
ATOM 2368 C C . GLU A 1 313 ? 20.778 -11.645 -12.45 1 97.63 313 GLU A C 1
ATOM 2370 O O . GLU A 1 313 ? 21.725 -11.32 -13.169 1 97.63 313 GLU A O 1
ATOM 2375 N N . PHE A 1 314 ? 20.635 -11.213 -11.247 1 98.25 314 PHE A N 1
ATOM 2376 C CA . PHE A 1 314 ? 21.646 -10.376 -10.612 1 98.25 314 PHE A CA 1
ATOM 2377 C C . PHE A 1 314 ? 22.962 -11.131 -10.469 1 98.25 314 PHE A C 1
ATOM 2379 O O . PHE A 1 314 ? 24.036 -10.562 -10.679 1 98.25 314 PHE A O 1
ATOM 2386 N N . GLU A 1 315 ? 22.853 -12.389 -10.108 1 97.9 315 GLU A N 1
ATOM 2387 C CA . GLU A 1 315 ? 24.048 -13.224 -10.029 1 97.9 315 GLU A CA 1
ATOM 2388 C C . GLU A 1 315 ? 24.733 -13.337 -11.388 1 97.9 315 GLU A C 1
ATOM 2390 O O . GLU A 1 315 ? 25.963 -13.373 -11.468 1 97.9 315 GLU A O 1
ATOM 2395 N N . VAL A 1 316 ? 23.925 -13.424 -12.418 1 97.41 316 VAL A N 1
ATOM 2396 C CA . VAL A 1 316 ? 24.476 -13.443 -13.769 1 97.41 316 VAL A CA 1
ATOM 2397 C C . VAL A 1 316 ? 25.191 -12.124 -14.054 1 97.41 316 VAL A C 1
ATOM 2399 O O . VAL A 1 316 ? 26.311 -12.117 -14.569 1 97.41 316 VAL A O 1
ATOM 2402 N N . LEU A 1 317 ? 24.557 -11.008 -13.739 1 96.77 317 LEU A N 1
ATOM 2403 C CA . LEU A 1 317 ? 25.131 -9.682 -13.94 1 96.77 317 LEU A CA 1
ATOM 2404 C C . LEU A 1 317 ? 26.503 -9.578 -13.282 1 96.77 317 LEU A C 1
ATOM 2406 O O . LEU A 1 317 ? 27.429 -9.002 -13.856 1 96.77 317 LEU A O 1
ATOM 2410 N N . LEU A 1 318 ? 26.625 -10.197 -12.095 1 96.7 318 LEU A N 1
ATOM 2411 C CA . LEU A 1 318 ? 27.846 -10.088 -11.303 1 96.7 318 LEU A CA 1
ATOM 2412 C C . LEU A 1 318 ? 28.865 -11.139 -11.729 1 96.7 318 LEU A C 1
ATOM 2414 O O . LEU A 1 318 ? 29.958 -11.215 -11.162 1 96.7 318 LEU A O 1
ATOM 2418 N N . GLY A 1 319 ? 28.489 -12.024 -12.666 1 94.73 319 GLY A N 1
ATOM 2419 C CA . GLY A 1 319 ? 29.394 -13.05 -13.159 1 94.73 319 GLY A CA 1
ATOM 2420 C C . GLY A 1 319 ? 29.478 -14.259 -12.247 1 94.73 319 GLY A C 1
ATOM 2421 O O . GLY A 1 319 ? 30.423 -15.045 -12.335 1 94.73 319 GLY A O 1
ATOM 2422 N N . ARG A 1 320 ? 28.517 -14.408 -11.362 1 94.07 320 ARG A N 1
ATOM 2423 C CA . ARG A 1 320 ? 28.538 -15.504 -10.398 1 94.07 320 ARG A CA 1
ATOM 2424 C C . ARG A 1 320 ? 27.781 -16.716 -10.93 1 94.07 320 ARG A C 1
ATOM 2426 O O . ARG A 1 320 ? 27.869 -17.807 -10.363 1 94.07 320 ARG A O 1
ATOM 2433 N N . ARG A 1 321 ? 27.009 -16.49 -11.962 1 90.56 321 ARG A N 1
ATOM 2434 C CA . ARG A 1 321 ? 26.231 -17.557 -12.583 1 90.56 321 ARG A CA 1
ATOM 2435 C C . ARG A 1 321 ? 26.406 -17.553 -14.098 1 90.56 321 ARG A C 1
ATOM 2437 O O . ARG A 1 321 ? 26.306 -16.503 -14.736 1 90.56 321 ARG A O 1
ATOM 2444 N N . LYS A 1 322 ? 26.847 -18.685 -14.524 1 86.3 322 LYS A N 1
ATOM 2445 C CA . LYS A 1 322 ? 26.964 -18.877 -15.967 1 86.3 322 LYS A CA 1
ATOM 2446 C C . LYS A 1 322 ? 26.056 -20.004 -16.447 1 86.3 322 LYS A C 1
ATOM 2448 O O . LYS A 1 322 ? 25.69 -20.888 -15.67 1 86.3 322 LYS A O 1
ATOM 2453 N N . GLY A 1 323 ? 25.575 -19.852 -17.611 1 80.69 323 GLY A N 1
ATOM 2454 C CA . GLY A 1 323 ? 24.821 -20.966 -18.164 1 80.69 323 GLY A CA 1
ATOM 2455 C C . GLY A 1 323 ? 23.372 -20.62 -18.453 1 80.69 323 GLY A C 1
ATOM 2456 O O . GLY A 1 323 ? 23.066 -19.498 -18.862 1 80.69 323 GLY A O 1
ATOM 2457 N N . GLU A 1 324 ? 22.442 -21.572 -18.218 1 86.3 324 GLU A N 1
ATOM 2458 C CA . GLU A 1 324 ? 21.027 -21.507 -18.571 1 86.3 324 GLU A CA 1
ATOM 2459 C C . GLU A 1 324 ? 20.261 -20.595 -17.618 1 86.3 324 GLU A C 1
ATOM 2461 O O . GLU A 1 324 ? 20.638 -20.449 -16.453 1 86.3 324 GLU A O 1
ATOM 2466 N N . TYR A 1 325 ? 19.287 -20.018 -18.133 1 91.63 325 TYR A N 1
ATOM 2467 C CA . TYR A 1 325 ? 18.417 -19.132 -17.367 1 91.63 325 TYR A CA 1
ATOM 2468 C C . TYR A 1 325 ? 17.761 -19.878 -16.212 1 91.63 325 TYR A C 1
ATOM 2470 O O . TYR A 1 325 ? 17.245 -20.983 -16.391 1 91.63 325 TYR A O 1
ATOM 2478 N N . LEU A 1 326 ? 17.863 -19.366 -15.054 1 94.57 326 LEU A N 1
ATOM 2479 C CA . LEU A 1 326 ? 17.218 -19.934 -13.875 1 94.57 326 LEU A CA 1
ATOM 2480 C C . LEU A 1 326 ? 16.039 -19.074 -13.433 1 94.57 326 LEU A C 1
ATOM 2482 O O . LEU A 1 326 ? 16.224 -17.93 -13.012 1 94.57 326 LEU A O 1
ATOM 2486 N N . PHE A 1 327 ? 14.878 -19.683 -13.551 1 94.84 327 PHE A N 1
ATOM 2487 C CA . PHE A 1 327 ? 13.678 -18.984 -13.105 1 94.84 327 PHE A CA 1
ATOM 2488 C C . PHE A 1 327 ? 13.68 -18.816 -11.591 1 94.84 327 PHE A C 1
ATOM 2490 O O . PHE A 1 327 ? 13.923 -19.775 -10.855 1 94.84 327 PHE A O 1
ATOM 2497 N N . ASP A 1 328 ? 13.438 -17.555 -11.181 1 96.06 328 ASP A N 1
ATOM 2498 C CA . ASP A 1 328 ? 13.355 -17.283 -9.749 1 96.06 328 ASP A CA 1
ATOM 2499 C C . ASP A 1 328 ? 12.067 -17.851 -9.156 1 96.06 328 ASP A C 1
ATOM 2501 O O . ASP A 1 328 ? 10.977 -17.606 -9.677 1 96.06 328 ASP A O 1
ATOM 2505 N N . GLU A 1 329 ? 12.146 -18.642 -8.109 1 95.31 329 GLU A N 1
ATOM 2506 C CA . GLU A 1 329 ? 10.992 -19.237 -7.441 1 95.31 329 GLU A CA 1
ATOM 2507 C C . GLU A 1 329 ? 11.049 -19.008 -5.933 1 95.31 329 GLU A C 1
ATOM 2509 O O . GLU A 1 329 ? 12.134 -18.931 -5.352 1 95.31 329 GLU A O 1
ATOM 2514 N N . ILE A 1 330 ? 9.919 -18.833 -5.393 1 92.59 330 ILE A N 1
ATOM 2515 C CA . ILE A 1 330 ? 9.813 -18.759 -3.94 1 92.59 330 ILE A CA 1
ATOM 2516 C C . ILE A 1 330 ? 9.545 -20.151 -3.371 1 92.59 330 ILE A C 1
ATOM 2518 O O . ILE A 1 330 ? 8.555 -20.795 -3.729 1 92.59 330 ILE A O 1
ATOM 2522 N N . GLU A 1 331 ? 10.501 -20.586 -2.678 1 80.54 331 GLU A N 1
ATOM 2523 C CA . GLU A 1 331 ? 10.346 -21.899 -2.059 1 80.54 331 GLU A CA 1
ATOM 2524 C C . GLU A 1 331 ? 9.646 -21.793 -0.707 1 80.54 331 GLU A C 1
ATOM 2526 O O . GLU A 1 331 ? 9.501 -20.697 -0.162 1 80.54 331 GLU A O 1
ATOM 2531 N N . GLN A 1 332 ? 9.069 -22.88 -0.385 1 64.63 332 GLN A N 1
ATOM 2532 C CA . GLN A 1 332 ? 8.397 -22.906 0.909 1 64.63 332 GLN A CA 1
ATOM 2533 C C . GLN A 1 332 ? 9.34 -22.473 2.028 1 64.63 332 GLN A C 1
ATOM 2535 O O . GLN A 1 332 ? 10.516 -22.844 2.034 1 64.63 332 GLN A O 1
ATOM 2540 N N . MET A 1 333 ? 9.018 -21.178 2.615 1 52.03 333 MET A N 1
ATOM 2541 C CA . MET A 1 333 ? 9.843 -20.737 3.736 1 52.03 333 MET A CA 1
ATOM 2542 C C . MET A 1 333 ? 9.931 -21.821 4.805 1 52.03 333 MET A C 1
ATOM 2544 O O . MET A 1 333 ? 8.93 -22.464 5.128 1 52.03 333 MET A O 1
ATOM 2548 N N . PRO A 1 334 ? 11.206 -22.402 5.021 1 40.61 334 PRO A N 1
ATOM 2549 C CA . PRO A 1 334 ? 11.258 -23.365 6.124 1 40.61 334 PRO A CA 1
ATOM 2550 C C . PRO A 1 334 ? 10.511 -22.881 7.365 1 40.61 334 PRO A C 1
ATOM 2552 O O . PRO A 1 334 ? 10.519 -21.686 7.668 1 40.61 334 PRO A O 1
ATOM 2555 N N . ILE A 1 335 ? 9.401 -23.488 7.757 1 32.82 335 ILE A N 1
ATOM 2556 C CA . ILE A 1 335 ? 8.91 -23.24 9.109 1 32.82 335 ILE A CA 1
ATOM 2557 C C . ILE A 1 335 ? 10.061 -23.361 10.105 1 32.82 335 ILE A C 1
ATOM 2559 O O . ILE A 1 335 ? 10.889 -24.269 9.999 1 32.82 335 ILE A O 1
ATOM 2563 N N . MET B 1 1 ? 27.905 27.648 -10.873 1 21.82 1 MET B N 1
ATOM 2564 C CA . MET B 1 1 ? 26.541 27.788 -10.372 1 21.82 1 MET B CA 1
ATOM 2565 C C . MET B 1 1 ? 26.154 26.594 -9.506 1 21.82 1 MET B C 1
ATOM 2567 O O . MET B 1 1 ? 26.167 25.453 -9.972 1 21.82 1 MET B O 1
ATOM 2571 N N . THR B 1 2 ? 26.493 26.455 -8.166 1 26.79 2 THR B N 1
ATOM 2572 C CA . THR B 1 2 ? 26.742 25.375 -7.216 1 26.79 2 THR B CA 1
ATOM 2573 C C . THR B 1 2 ? 25.481 24.546 -6.997 1 26.79 2 THR B C 1
ATOM 2575 O O . THR B 1 2 ? 24.409 25.095 -6.734 1 26.79 2 THR B O 1
ATOM 2578 N N . ASN B 1 3 ? 25.062 23.561 -7.851 1 31.93 3 ASN B N 1
ATOM 2579 C CA . ASN B 1 3 ? 24.002 22.558 -7.835 1 31.93 3 ASN B CA 1
ATOM 2580 C C . ASN B 1 3 ? 23.652 22.135 -6.411 1 31.93 3 ASN B C 1
ATOM 2582 O O . ASN B 1 3 ? 24.245 21.197 -5.874 1 31.93 3 ASN B O 1
ATOM 2586 N N . GLY B 1 4 ? 23.551 23.023 -5.451 1 36.26 4 GLY B N 1
ATOM 2587 C CA . GLY B 1 4 ? 23.327 22.871 -4.022 1 36.26 4 GLY B CA 1
ATOM 2588 C C . GLY B 1 4 ? 22.177 21.936 -3.695 1 36.26 4 GLY B C 1
ATOM 2589 O O . GLY B 1 4 ? 21.09 22.059 -4.263 1 36.26 4 GLY B O 1
ATOM 2590 N N . SER B 1 5 ? 22.269 20.645 -3.197 1 43.69 5 SER B N 1
ATOM 2591 C CA . SER B 1 5 ? 21.431 19.493 -2.881 1 43.69 5 SER B CA 1
ATOM 2592 C C . SER B 1 5 ? 20.175 19.914 -2.126 1 43.69 5 SER B C 1
ATOM 2594 O O . SER B 1 5 ? 20.194 20.889 -1.373 1 43.69 5 SER B O 1
ATOM 2596 N N . ARG B 1 6 ? 18.886 19.811 -2.583 1 47.14 6 ARG B N 1
ATOM 2597 C CA . ARG B 1 6 ? 17.608 19.922 -1.888 1 47.14 6 ARG B CA 1
ATOM 2598 C C . ARG B 1 6 ? 17.785 19.739 -0.384 1 47.14 6 ARG B C 1
ATOM 2600 O O . ARG B 1 6 ? 16.998 20.262 0.407 1 47.14 6 ARG B O 1
ATOM 2607 N N . PHE B 1 7 ? 18.809 18.973 0.02 1 55.47 7 PHE B N 1
ATOM 2608 C CA . PHE B 1 7 ? 19.2 18.849 1.42 1 55.47 7 PHE B CA 1
ATOM 2609 C C . PHE B 1 7 ? 19.69 20.184 1.966 1 55.47 7 PHE B C 1
ATOM 2611 O O . PHE B 1 7 ? 19.62 20.431 3.172 1 55.47 7 PHE B O 1
ATOM 2618 N N . GLU B 1 8 ? 19.976 21.058 0.987 1 61.68 8 GLU B N 1
ATOM 2619 C CA . GLU B 1 8 ? 20.568 22.314 1.435 1 61.68 8 GLU B CA 1
ATOM 2620 C C . GLU B 1 8 ? 19.528 23.208 2.104 1 61.68 8 GLU B C 1
ATOM 2622 O O . GLU B 1 8 ? 19.866 24.034 2.954 1 61.68 8 GLU B O 1
ATOM 2627 N N . LEU B 1 9 ? 18.22 22.741 1.922 1 66.75 9 LEU B N 1
ATOM 2628 C CA . LEU B 1 9 ? 17.212 23.652 2.452 1 66.75 9 LEU B CA 1
ATOM 2629 C C . LEU B 1 9 ? 16.757 23.211 3.839 1 66.75 9 LEU B C 1
ATOM 2631 O O . LEU B 1 9 ? 16.174 24 4.586 1 66.75 9 LEU B O 1
ATOM 2635 N N . PHE B 1 10 ? 17.153 21.952 4.175 1 77.88 10 PHE B N 1
ATOM 2636 C CA . PHE B 1 10 ? 16.673 21.439 5.453 1 77.88 10 PHE B CA 1
ATOM 2637 C C . PHE B 1 10 ? 17.837 21.16 6.396 1 77.88 10 PHE B C 1
ATOM 2639 O O . PHE B 1 10 ? 18.911 20.741 5.959 1 77.88 10 PHE B O 1
ATOM 2646 N N . ASN B 1 11 ? 17.614 21.568 7.596 1 79.95 11 ASN B N 1
ATOM 2647 C CA . ASN B 1 11 ? 18.493 21.117 8.67 1 79.95 11 ASN B CA 1
ATOM 2648 C C . ASN B 1 11 ? 17.978 19.833 9.314 1 79.95 11 ASN B C 1
ATOM 2650 O O . ASN B 1 11 ? 16.902 19.823 9.915 1 79.95 11 ASN B O 1
ATOM 2654 N N . LEU B 1 12 ? 18.711 18.745 9.027 1 84.44 12 LEU B N 1
ATOM 2655 C CA . LEU B 1 12 ? 18.42 17.473 9.68 1 84.44 12 LEU B CA 1
ATOM 2656 C C . LEU B 1 12 ? 19.469 17.154 10.739 1 84.44 12 LEU B C 1
ATOM 2658 O O . LEU B 1 12 ? 20.659 17.05 10.43 1 84.44 12 LEU B O 1
ATOM 2662 N N . ASP B 1 13 ? 19.054 17.202 11.974 1 84.95 13 ASP B N 1
ATOM 2663 C CA . ASP B 1 13 ? 19.969 16.807 13.041 1 84.95 13 ASP B CA 1
ATOM 2664 C C . ASP B 1 13 ? 19.846 15.315 13.345 1 84.95 13 ASP B C 1
ATOM 2666 O O . ASP B 1 13 ? 18.962 14.901 14.097 1 84.95 13 ASP B O 1
ATOM 2670 N N . LEU B 1 14 ? 20.796 14.526 12.81 1 89.1 14 LEU B N 1
ATOM 2671 C CA . LEU B 1 14 ? 20.72 13.074 12.924 1 89.1 14 LEU B CA 1
ATOM 2672 C C . LEU B 1 14 ? 21.501 12.582 14.138 1 89.1 14 LEU B C 1
ATOM 2674 O O . LEU B 1 14 ? 21.408 11.41 14.509 1 89.1 14 LEU B O 1
ATOM 2678 N N . ASP B 1 15 ? 22.194 13.456 14.808 1 90.39 15 ASP B N 1
ATOM 2679 C CA . ASP B 1 15 ? 23.107 13.054 15.874 1 90.39 15 ASP B CA 1
ATOM 2680 C C . ASP B 1 15 ? 22.353 12.37 17.013 1 90.39 15 ASP B C 1
ATOM 2682 O O . ASP B 1 15 ? 22.759 11.304 17.481 1 90.39 15 ASP B O 1
ATOM 2686 N N . PRO B 1 16 ? 21.311 12.983 17.394 1 90.13 16 PRO B N 1
ATOM 2687 C CA . PRO B 1 16 ? 20.569 12.317 18.468 1 90.13 16 PRO B CA 1
ATOM 2688 C C . PRO B 1 16 ? 20.113 10.911 18.086 1 90.13 16 PRO B C 1
ATOM 2690 O O . PRO B 1 16 ? 20.092 10.013 18.932 1 90.13 16 PRO B O 1
ATOM 2693 N N . ALA B 1 17 ? 19.743 10.709 16.888 1 90.9 17 ALA B N 1
ATOM 2694 C CA . ALA B 1 17 ? 19.32 9.392 16.42 1 90.9 17 ALA B CA 1
ATOM 2695 C C . ALA B 1 17 ? 20.484 8.405 16.433 1 90.9 17 ALA B C 1
ATOM 2697 O O . ALA B 1 17 ? 20.331 7.26 16.863 1 90.9 17 ALA B O 1
ATOM 2698 N N . PHE B 1 18 ? 21.648 8.895 15.999 1 93.23 18 PHE B N 1
ATOM 2699 C CA . PHE B 1 18 ? 22.837 8.051 16.001 1 93.23 18 PHE B CA 1
ATOM 2700 C C . PHE B 1 18 ? 23.188 7.613 17.417 1 93.23 18 PHE B C 1
ATOM 2702 O O . PHE B 1 18 ? 23.469 6.436 17.658 1 93.23 18 PHE B O 1
ATOM 2709 N N . ASP B 1 19 ? 23.118 8.562 18.257 1 93.92 19 ASP B N 1
ATOM 2710 C CA . ASP B 1 19 ? 23.428 8.275 19.654 1 93.92 19 ASP B CA 1
ATOM 2711 C C . ASP B 1 19 ? 22.463 7.239 20.228 1 93.92 19 ASP B C 1
ATOM 2713 O O . ASP B 1 19 ? 22.879 6.328 20.947 1 93.92 19 ASP B O 1
ATOM 2717 N N . LEU B 1 20 ? 21.291 7.402 19.934 1 93.87 20 LEU B N 1
ATOM 2718 C CA . LEU B 1 20 ? 20.28 6.475 20.432 1 93.87 20 LEU B CA 1
ATOM 2719 C C . LEU B 1 20 ? 20.51 5.072 19.88 1 93.87 20 LEU B C 1
ATOM 2721 O O . LEU B 1 20 ? 20.37 4.085 20.605 1 93.87 20 LEU B O 1
ATOM 2725 N N . ILE B 1 21 ? 20.801 4.938 18.629 1 94.71 21 ILE B N 1
ATOM 2726 C CA . ILE B 1 21 ? 21.082 3.65 18.005 1 94.71 21 ILE B CA 1
ATOM 2727 C C . ILE B 1 21 ? 22.245 2.97 18.724 1 94.71 21 ILE B C 1
ATOM 2729 O O . ILE B 1 21 ? 22.161 1.792 19.079 1 94.71 21 ILE B O 1
ATOM 2733 N N . LYS B 1 22 ? 23.266 3.698 18.98 1 94.99 22 LYS B N 1
ATOM 2734 C CA . LYS B 1 22 ? 24.46 3.157 19.623 1 94.99 22 LYS B CA 1
ATOM 2735 C C . LYS B 1 22 ? 24.164 2.722 21.055 1 94.99 22 LYS B C 1
ATOM 2737 O O . LYS B 1 22 ? 24.538 1.621 21.465 1 94.99 22 LYS B O 1
ATOM 2742 N N . ARG B 1 23 ? 23.453 3.543 21.687 1 95.12 23 ARG B N 1
ATOM 2743 C CA . ARG B 1 23 ? 23.181 3.283 23.096 1 95.12 23 ARG B CA 1
ATOM 2744 C C . ARG B 1 23 ? 22.215 2.114 23.261 1 95.12 23 ARG B C 1
ATOM 2746 O O . ARG B 1 23 ? 22.298 1.365 24.236 1 95.12 23 ARG B O 1
ATOM 2753 N N . SER B 1 24 ? 21.296 1.957 22.387 1 94.41 24 SER B N 1
ATOM 2754 C CA . SER B 1 24 ? 20.285 0.909 22.483 1 94.41 24 SER B CA 1
ATOM 2755 C C . SER B 1 24 ? 20.846 -0.442 22.05 1 94.41 24 SER B C 1
ATOM 2757 O O . SER B 1 24 ? 20.262 -1.486 22.346 1 94.41 24 SER B O 1
ATOM 2759 N N . GLY B 1 25 ? 21.942 -0.393 21.234 1 94.32 25 GLY B N 1
ATOM 2760 C CA . GLY B 1 25 ? 22.492 -1.624 20.69 1 94.32 25 GLY B CA 1
ATOM 2761 C C . GLY B 1 25 ? 21.683 -2.18 19.533 1 94.32 25 GLY B C 1
ATOM 2762 O O . GLY B 1 25 ? 21.735 -3.379 19.251 1 94.32 25 GLY B O 1
ATOM 2763 N N . ALA B 1 26 ? 20.907 -1.343 18.913 1 96.18 26 ALA B N 1
ATOM 2764 C CA . ALA B 1 26 ? 20.09 -1.749 17.773 1 96.18 26 ALA B CA 1
ATOM 2765 C C . ALA B 1 26 ? 20.951 -2.355 16.668 1 96.18 26 ALA B C 1
ATOM 2767 O O . ALA B 1 26 ? 21.975 -1.783 16.287 1 96.18 26 ALA B O 1
ATOM 2768 N N . LYS B 1 27 ? 20.56 -3.46 16.177 1 97.46 27 LYS B N 1
ATOM 2769 C CA . LYS B 1 27 ? 21.295 -4.144 15.117 1 97.46 27 LYS B CA 1
ATOM 2770 C C . LYS B 1 27 ? 20.674 -3.867 13.751 1 97.46 27 LYS B C 1
ATOM 2772 O O . LYS B 1 27 ? 21.369 -3.881 12.733 1 97.46 27 LYS B O 1
ATOM 2777 N N . VAL B 1 28 ? 19.39 -3.709 13.763 1 98 28 VAL B N 1
ATOM 2778 C CA . VAL B 1 28 ? 18.652 -3.394 12.544 1 98 28 VAL B CA 1
ATOM 2779 C C . VAL B 1 28 ? 17.904 -2.074 12.719 1 98 28 VAL B C 1
ATOM 2781 O O . VAL B 1 28 ? 17.085 -1.933 13.63 1 98 28 VAL B O 1
ATOM 2784 N N . VAL B 1 29 ? 18.166 -1.147 11.813 1 98.03 29 VAL B N 1
ATOM 2785 C CA . VAL B 1 29 ? 17.559 0.177 11.899 1 98.03 29 VAL B CA 1
ATOM 2786 C C . VAL B 1 29 ? 16.724 0.444 10.648 1 98.03 29 VAL B C 1
ATOM 2788 O O . VAL B 1 29 ? 17.222 0.332 9.526 1 98.03 29 VAL B O 1
ATOM 2791 N N . GLY B 1 30 ? 15.442 0.717 10.878 1 97.66 30 GLY B N 1
ATOM 2792 C CA . GLY B 1 30 ? 14.596 1.184 9.791 1 97.66 30 GLY B CA 1
ATOM 2793 C C . GLY B 1 30 ? 14.671 2.684 9.579 1 97.66 30 GLY B C 1
ATOM 2794 O O . GLY B 1 30 ? 14.819 3.446 10.537 1 97.66 30 GLY B O 1
ATOM 2795 N N . VAL B 1 31 ? 14.55 3.061 8.316 1 96.83 31 VAL B N 1
ATOM 2796 C CA . VAL B 1 31 ? 14.548 4.485 7.996 1 96.83 31 VAL B CA 1
ATOM 2797 C C . VAL B 1 31 ? 13.35 4.813 7.109 1 96.83 31 VAL B C 1
ATOM 2799 O O . VAL B 1 31 ? 13.12 4.15 6.095 1 96.83 31 VAL B O 1
ATOM 2802 N N . GLN B 1 32 ? 12.607 5.713 7.516 1 95.97 32 GLN B N 1
ATOM 2803 C CA . GLN B 1 32 ? 11.478 6.218 6.742 1 95.97 32 GLN B CA 1
ATOM 2804 C C . GLN B 1 32 ? 11.613 7.716 6.486 1 95.97 32 GLN B C 1
ATOM 2806 O O . GLN B 1 32 ? 11.796 8.497 7.422 1 95.97 32 GLN B O 1
ATOM 2811 N N . VAL B 1 33 ? 11.539 8.055 5.198 1 93.27 33 VAL B N 1
ATOM 2812 C CA . VAL B 1 33 ? 11.69 9.451 4.801 1 93.27 33 VAL B CA 1
ATOM 2813 C C . VAL B 1 33 ? 10.542 9.853 3.878 1 93.27 33 VAL B C 1
ATOM 2815 O O . VAL B 1 33 ? 10.01 9.02 3.139 1 93.27 33 VAL B O 1
ATOM 2818 N N . PRO B 1 34 ? 10.153 11.107 3.917 1 90.95 34 PRO B N 1
ATOM 2819 C CA . PRO B 1 34 ? 9.136 11.559 2.965 1 90.95 34 PRO B CA 1
ATOM 2820 C C . PRO B 1 34 ? 9.619 11.509 1.517 1 90.95 34 PRO B C 1
ATOM 2822 O O . PRO B 1 34 ? 10.823 11.409 1.267 1 90.95 34 PRO B O 1
ATOM 2825 N N . GLU B 1 35 ? 8.67 11.601 0.628 1 87.19 35 GLU B N 1
ATOM 2826 C CA . GLU B 1 35 ? 8.955 11.411 -0.791 1 87.19 35 GLU B CA 1
ATOM 2827 C C . GLU B 1 35 ? 10 12.41 -1.282 1 87.19 35 GLU B C 1
ATOM 2829 O O . GLU B 1 35 ? 10.909 12.047 -2.031 1 87.19 35 GLU B O 1
ATOM 2834 N N . GLY B 1 36 ? 9.953 13.595 -0.834 1 82.89 36 GLY B N 1
ATOM 2835 C CA . GLY B 1 36 ? 10.863 14.632 -1.29 1 82.89 36 GLY B CA 1
ATOM 2836 C C . GLY B 1 36 ? 12.297 14.405 -0.849 1 82.89 36 GLY B C 1
ATOM 2837 O O . GLY B 1 36 ? 13.222 15.02 -1.384 1 82.89 36 GLY B O 1
ATOM 2838 N N . LEU B 1 37 ? 12.475 13.46 0.065 1 86.04 37 LEU B N 1
ATOM 2839 C CA . LEU B 1 37 ? 13.806 13.234 0.617 1 86.04 37 LEU B CA 1
ATOM 2840 C C . LEU B 1 37 ? 14.301 11.83 0.286 1 86.04 37 LEU B C 1
ATOM 2842 O O . LEU B 1 37 ? 15.358 11.411 0.763 1 86.04 37 LEU B O 1
ATOM 2846 N N . LYS B 1 38 ? 13.643 11.118 -0.539 1 88.71 38 LYS B N 1
ATOM 2847 C CA . LYS B 1 38 ? 13.961 9.715 -0.789 1 88.71 38 LYS B CA 1
ATOM 2848 C C . LYS B 1 38 ? 15.284 9.577 -1.538 1 88.71 38 LYS B C 1
ATOM 2850 O O . LYS B 1 38 ? 15.968 8.559 -1.417 1 88.71 38 LYS B O 1
ATOM 2855 N N . ARG B 1 39 ? 15.693 10.588 -2.252 1 86.24 39 ARG B N 1
ATOM 2856 C CA . ARG B 1 39 ? 16.93 10.508 -3.022 1 86.24 39 ARG B CA 1
ATOM 2857 C C . ARG B 1 39 ? 18.146 10.471 -2.103 1 86.24 39 ARG B C 1
ATOM 2859 O O . ARG B 1 39 ? 19.227 10.04 -2.512 1 86.24 39 ARG B O 1
ATOM 2866 N N . MET B 1 40 ? 17.924 10.873 -0.924 1 84.57 40 MET B N 1
ATOM 2867 C CA . MET B 1 40 ? 19.037 10.871 0.021 1 84.57 40 MET B CA 1
ATOM 2868 C C . MET B 1 40 ? 19.186 9.507 0.685 1 84.57 40 MET B C 1
ATOM 2870 O O . MET B 1 40 ? 20.066 9.313 1.525 1 84.57 40 MET B O 1
ATOM 2874 N N . ALA B 1 41 ? 18.323 8.645 0.387 1 84.79 41 ALA B N 1
ATOM 2875 C CA . ALA B 1 41 ? 18.212 7.363 1.079 1 84.79 41 ALA B CA 1
ATOM 2876 C C . ALA B 1 41 ? 19.552 6.634 1.1 1 84.79 41 ALA B C 1
ATOM 2878 O O . ALA B 1 41 ? 19.993 6.163 2.151 1 84.79 41 ALA B O 1
ATOM 2879 N N . SER B 1 42 ? 20.179 6.539 -0.041 1 84.95 42 SER B N 1
ATOM 2880 C CA . SER B 1 42 ? 21.432 5.796 -0.137 1 84.95 42 SER B CA 1
ATOM 2881 C C . SER B 1 42 ? 22.505 6.405 0.76 1 84.95 42 SER B C 1
ATOM 2883 O O . SER B 1 42 ? 23.194 5.686 1.487 1 84.95 42 SER B O 1
ATOM 2885 N N . ASP B 1 43 ? 22.613 7.711 0.705 1 87.25 43 ASP B N 1
ATOM 2886 C CA . ASP B 1 43 ? 23.615 8.394 1.517 1 87.25 43 ASP B CA 1
ATOM 2887 C C . ASP B 1 43 ? 23.301 8.259 3.006 1 87.25 43 ASP B C 1
ATOM 2889 O O . ASP B 1 43 ? 24.203 8.046 3.819 1 87.25 43 ASP B O 1
ATOM 2893 N N . LEU B 1 44 ? 22.087 8.404 3.291 1 89.2 44 LEU B N 1
ATOM 2894 C CA . LEU B 1 44 ? 21.673 8.279 4.685 1 89.2 44 LEU B CA 1
ATOM 2895 C C . LEU B 1 44 ? 21.941 6.872 5.207 1 89.2 44 LEU B C 1
ATOM 2897 O O . LEU B 1 44 ? 22.423 6.703 6.329 1 89.2 44 LEU B O 1
ATOM 2901 N N . ALA B 1 45 ? 21.628 5.897 4.451 1 89.45 45 ALA B N 1
ATOM 2902 C CA . ALA B 1 45 ? 21.893 4.512 4.831 1 89.45 45 ALA B CA 1
ATOM 2903 C C . ALA B 1 45 ? 23.379 4.292 5.098 1 89.45 45 ALA B C 1
ATOM 2905 O O . ALA B 1 45 ? 23.751 3.67 6.097 1 89.45 45 ALA B O 1
ATOM 2906 N N . ARG B 1 46 ? 24.181 4.789 4.25 1 89.04 46 ARG B N 1
ATOM 2907 C CA . ARG B 1 46 ? 25.626 4.658 4.401 1 89.04 46 ARG B CA 1
ATOM 2908 C C . ARG B 1 46 ? 26.106 5.328 5.684 1 89.04 46 ARG B C 1
ATOM 2910 O O . ARG B 1 46 ? 26.899 4.753 6.432 1 89.04 46 ARG B O 1
ATOM 2917 N N . ASP B 1 47 ? 25.596 6.537 5.896 1 91.75 47 ASP B N 1
ATOM 2918 C CA . ASP B 1 47 ? 25.986 7.276 7.093 1 91.75 47 ASP B CA 1
ATOM 2919 C C . ASP B 1 47 ? 25.627 6.501 8.358 1 91.75 47 ASP B C 1
ATOM 2921 O O . ASP B 1 47 ? 26.435 6.406 9.284 1 91.75 47 ASP B O 1
ATOM 2925 N N . ILE B 1 48 ? 24.505 5.944 8.39 1 93.25 48 ILE B N 1
ATOM 2926 C CA . ILE B 1 48 ? 24.042 5.204 9.559 1 93.25 48 ILE B CA 1
ATOM 2927 C C . ILE B 1 48 ? 24.895 3.952 9.749 1 93.25 48 ILE B C 1
ATOM 2929 O O . ILE B 1 48 ? 25.337 3.657 10.862 1 93.25 48 ILE B O 1
ATOM 2933 N N . GLN B 1 49 ? 25.073 3.246 8.697 1 93.27 49 GLN B N 1
ATOM 2934 C CA . GLN B 1 49 ? 25.863 2.021 8.764 1 93.27 49 GLN B CA 1
ATOM 2935 C C . GLN B 1 49 ? 27.28 2.307 9.255 1 93.27 49 GLN B C 1
ATOM 2937 O O . GLN B 1 49 ? 27.809 1.579 10.098 1 93.27 49 GLN B O 1
ATOM 2942 N N . GLU B 1 50 ? 27.891 3.337 8.757 1 92.62 50 GLU B N 1
ATOM 2943 C CA . GLU B 1 50 ? 29.258 3.693 9.126 1 92.62 50 GLU B CA 1
ATOM 2944 C C . GLU B 1 50 ? 29.339 4.136 10.584 1 92.62 50 GLU B C 1
ATOM 2946 O O . GLU B 1 50 ? 30.29 3.795 11.29 1 92.62 50 GLU B O 1
ATOM 2951 N N . GLU B 1 51 ? 28.363 4.87 10.983 1 93.49 51 GLU B N 1
ATOM 2952 C CA . GLU B 1 51 ? 28.385 5.452 12.321 1 93.49 51 GLU B CA 1
ATOM 2953 C C . GLU B 1 51 ? 27.986 4.425 13.377 1 93.49 51 GLU B C 1
ATOM 2955 O O . GLU B 1 51 ? 28.413 4.514 14.53 1 93.49 51 GLU B O 1
ATOM 2960 N N . THR B 1 52 ? 27.192 3.423 13.023 1 94.19 52 THR B N 1
ATOM 2961 C CA . THR B 1 52 ? 26.59 2.601 14.067 1 94.19 52 THR B CA 1
ATOM 2962 C C . THR B 1 52 ? 26.845 1.12 13.802 1 94.19 52 THR B C 1
ATOM 2964 O O . THR B 1 52 ? 26.628 0.281 14.679 1 94.19 52 THR B O 1
ATOM 2967 N N . CYS B 1 53 ? 27.232 0.688 12.61 1 93.24 53 CYS B N 1
ATOM 2968 C CA . CYS B 1 53 ? 27.47 -0.686 12.181 1 93.24 53 CYS B CA 1
ATOM 2969 C C . CYS B 1 53 ? 26.161 -1.462 12.087 1 93.24 53 CYS B C 1
ATOM 2971 O O . CYS B 1 53 ? 26.169 -2.682 11.913 1 93.24 53 CYS B O 1
ATOM 2973 N N . ALA B 1 54 ? 25.045 -0.804 12.224 1 95.98 54 ALA B N 1
ATOM 2974 C CA . ALA B 1 54 ? 23.739 -1.453 12.135 1 95.98 54 ALA B CA 1
ATOM 2975 C C . ALA B 1 54 ? 23.347 -1.7 10.682 1 95.98 54 ALA B C 1
ATOM 2977 O O . ALA B 1 54 ? 23.739 -0.945 9.789 1 95.98 54 ALA B O 1
ATOM 2978 N N . GLU B 1 55 ? 22.563 -2.763 10.453 1 96.94 55 GLU B N 1
ATOM 2979 C CA . GLU B 1 55 ? 21.885 -2.95 9.174 1 96.94 55 GLU B CA 1
ATOM 2980 C C . GLU B 1 55 ? 20.78 -1.916 8.978 1 96.94 55 GLU B C 1
ATOM 2982 O O . GLU B 1 55 ? 20.043 -1.603 9.914 1 96.94 55 GLU B O 1
ATOM 2987 N N . VAL B 1 56 ? 20.691 -1.407 7.746 1 97.53 56 VAL B N 1
ATOM 2988 C CA . VAL B 1 56 ? 19.692 -0.375 7.489 1 97.53 56 VAL B CA 1
ATOM 2989 C C . VAL B 1 56 ? 18.654 -0.894 6.497 1 97.53 56 VAL B C 1
ATOM 2991 O O . VAL B 1 56 ? 19.007 -1.44 5.449 1 97.53 56 VAL B O 1
ATOM 2994 N N . ILE B 1 57 ? 17.433 -0.772 6.868 1 97.93 57 ILE B N 1
ATOM 2995 C CA . ILE B 1 57 ? 16.305 -1.069 5.991 1 97.93 57 ILE B CA 1
ATOM 2996 C C . ILE B 1 57 ? 15.51 0.207 5.722 1 97.93 57 ILE B C 1
ATOM 2998 O O . ILE B 1 57 ? 15.041 0.862 6.656 1 97.93 57 ILE B O 1
ATOM 3002 N N . PHE B 1 58 ? 15.376 0.537 4.493 1 96.81 58 PHE B N 1
ATOM 3003 C CA . PHE B 1 58 ? 14.64 1.736 4.11 1 96.81 58 PHE B CA 1
ATOM 3004 C C . PHE B 1 58 ? 13.197 1.397 3.756 1 96.81 58 PHE B C 1
ATOM 3006 O O . PHE B 1 58 ? 12.937 0.401 3.078 1 96.81 58 PHE B O 1
ATOM 3013 N N . SER B 1 59 ? 12.318 2.222 4.217 1 96.3 59 SER B N 1
ATOM 3014 C CA . SER B 1 59 ? 10.935 2.097 3.769 1 96.3 59 SER B CA 1
ATOM 3015 C C . SER B 1 59 ? 10.773 2.582 2.332 1 96.3 59 SER B C 1
ATOM 3017 O O . SER B 1 59 ? 11.075 3.737 2.023 1 96.3 59 SER B O 1
ATOM 3019 N N . GLY B 1 60 ? 10.259 1.777 1.488 1 94.05 60 GLY B N 1
ATOM 3020 C CA . GLY B 1 60 ? 10.034 2.169 0.106 1 94.05 60 GLY B CA 1
ATOM 3021 C C . GLY B 1 60 ? 8.632 2.691 -0.145 1 94.05 60 GLY B C 1
ATOM 3022 O O . GLY B 1 60 ? 8.34 3.204 -1.227 1 94.05 60 GLY B O 1
ATOM 3023 N N . ASP B 1 61 ? 7.806 2.613 0.811 1 93.57 61 ASP B N 1
ATOM 3024 C CA . ASP B 1 61 ? 6.432 3.084 0.67 1 93.57 61 ASP B CA 1
ATOM 3025 C C . ASP B 1 61 ? 6.357 4.604 0.787 1 93.57 61 ASP B C 1
ATOM 3027 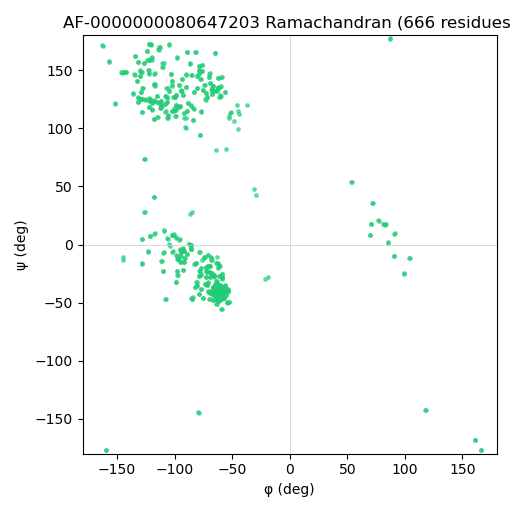O O . ASP B 1 61 ? 7.213 5.226 1.42 1 93.57 61 ASP B O 1
ATOM 3031 N N . PRO B 1 62 ? 5.336 5.152 0.162 1 90.71 62 PRO B N 1
ATOM 3032 C CA . PRO B 1 62 ? 5.153 6.592 0.362 1 90.71 62 PRO B CA 1
ATOM 3033 C C . PRO B 1 62 ? 4.872 6.954 1.818 1 90.71 62 PRO B C 1
ATOM 3035 O O . PRO B 1 62 ? 4.266 6.166 2.549 1 90.71 62 PRO B O 1
ATOM 3038 N N . CYS B 1 63 ? 5.392 8.031 2.2 1 91.28 63 CYS B N 1
ATOM 3039 C CA . CYS B 1 63 ? 5.164 8.566 3.538 1 91.28 63 CYS B CA 1
ATOM 3040 C C . CYS B 1 63 ? 4.575 9.97 3.471 1 91.28 63 CYS B C 1
ATOM 3042 O O . CYS B 1 63 ? 5.235 10.903 3.012 1 91.28 63 CYS B O 1
ATOM 3044 N N . TYR B 1 64 ? 3.385 10.159 3.985 1 87.53 64 TYR B N 1
ATOM 3045 C CA . TYR B 1 64 ? 2.664 11.416 3.819 1 87.53 64 TYR B CA 1
ATOM 3046 C C . TYR B 1 64 ? 2.752 12.266 5.08 1 87.53 64 TYR B C 1
ATOM 3048 O O . TYR B 1 64 ? 2.292 13.41 5.099 1 87.53 64 TYR B O 1
ATOM 3056 N N . GLY B 1 65 ? 3.334 11.707 6.153 1 88.62 65 GLY B N 1
ATOM 3057 C CA . GLY B 1 65 ? 3.435 12.47 7.386 1 88.62 65 GLY B CA 1
ATOM 3058 C C . GLY B 1 65 ? 3.685 11.603 8.606 1 88.62 65 GLY B C 1
ATOM 3059 O O . GLY B 1 65 ? 4.016 10.423 8.477 1 88.62 65 GLY B O 1
ATOM 3060 N N . ALA B 1 66 ? 3.53 12.236 9.766 1 89.85 66 ALA B N 1
ATOM 3061 C CA . ALA B 1 66 ? 3.763 11.536 11.027 1 89.85 66 ALA B CA 1
ATOM 3062 C C . ALA B 1 66 ? 2.663 10.514 11.299 1 89.85 66 ALA B C 1
ATOM 3064 O O . ALA B 1 66 ? 2.848 9.589 12.092 1 89.85 66 ALA B O 1
ATOM 3065 N N . CYS B 1 67 ? 1.578 10.7 10.621 1 90.73 67 CYS B N 1
ATOM 3066 C CA . CYS B 1 67 ? 0.447 9.799 10.81 1 90.73 67 CYS B CA 1
ATOM 3067 C C . CYS B 1 67 ? 0.658 8.493 10.054 1 90.73 67 CYS B C 1
ATOM 3069 O O . CYS B 1 67 ? -0.116 7.547 10.212 1 90.73 67 CYS B O 1
ATOM 3071 N N . ASP B 1 68 ? 1.641 8.429 9.33 1 93.14 68 ASP B N 1
ATOM 3072 C CA . ASP B 1 68 ? 1.86 7.33 8.395 1 93.14 68 ASP B CA 1
ATOM 3073 C C . ASP B 1 68 ? 3.134 6.562 8.74 1 93.14 68 ASP B C 1
ATOM 3075 O O . ASP B 1 68 ? 3.951 6.278 7.861 1 93.14 68 ASP B O 1
ATOM 3079 N N . VAL B 1 69 ? 3.33 6.356 10.001 1 94.57 69 VAL B N 1
ATOM 3080 C CA . VAL B 1 69 ? 4.48 5.563 10.425 1 94.57 69 VAL B CA 1
ATOM 3081 C C . VAL B 1 69 ? 4.364 4.146 9.869 1 94.57 69 VAL B C 1
ATOM 3083 O O . VAL B 1 69 ? 3.284 3.55 9.891 1 94.57 69 VAL B O 1
ATOM 3086 N N . ASP B 1 70 ? 5.419 3.645 9.351 1 95.33 70 ASP B N 1
ATOM 3087 C CA . ASP B 1 70 ? 5.477 2.301 8.784 1 95.33 70 ASP B CA 1
ATOM 3088 C C . ASP B 1 70 ? 5.578 1.245 9.882 1 95.33 70 ASP B C 1
ATOM 3090 O O . ASP B 1 70 ? 6.678 0.848 10.27 1 95.33 70 ASP B O 1
ATOM 3094 N N . LEU B 1 71 ? 4.49 0.705 10.293 1 94.21 71 LEU B N 1
ATOM 3095 C CA . LEU B 1 71 ? 4.46 -0.223 11.418 1 94.21 71 LEU B CA 1
ATOM 3096 C C . LEU B 1 71 ? 5.103 -1.554 11.043 1 94.21 71 LEU B C 1
ATOM 3098 O O . LEU B 1 71 ? 5.668 -2.238 11.9 1 94.21 71 LEU B O 1
ATOM 3102 N N . ASP B 1 72 ? 4.969 -1.934 9.81 1 94.73 72 ASP B N 1
ATOM 3103 C CA . ASP B 1 72 ? 5.645 -3.153 9.376 1 94.73 72 ASP B CA 1
ATOM 3104 C C . ASP B 1 72 ? 7.159 -3.023 9.523 1 94.73 72 ASP B C 1
ATOM 3106 O O . ASP B 1 72 ? 7.829 -3.965 9.951 1 94.73 72 ASP B O 1
ATOM 3110 N N . LEU B 1 73 ? 7.695 -1.876 9.135 1 96.65 73 LEU B N 1
ATOM 3111 C CA . LEU B 1 73 ? 9.117 -1.606 9.317 1 96.65 73 LEU B CA 1
ATOM 3112 C C . LEU B 1 73 ? 9.49 -1.628 10.795 1 96.65 73 LEU B C 1
ATOM 3114 O O . LEU B 1 73 ? 10.537 -2.162 11.168 1 96.65 73 LEU B O 1
ATOM 3118 N N . CYS B 1 74 ? 8.607 -1.061 11.628 1 96.23 74 CYS B N 1
ATOM 3119 C CA . CYS B 1 74 ? 8.849 -1.062 13.066 1 96.23 74 CYS B CA 1
ATOM 3120 C C . CYS B 1 74 ? 8.946 -2.485 13.602 1 96.23 74 CYS B C 1
ATOM 3122 O O . CYS B 1 74 ? 9.731 -2.759 14.511 1 96.23 74 CYS B O 1
ATOM 3124 N N . ARG B 1 75 ? 8.194 -3.371 13.055 1 94.13 75 ARG B N 1
ATOM 3125 C CA . ARG B 1 75 ? 8.207 -4.758 13.509 1 94.13 75 ARG B CA 1
ATOM 3126 C C . ARG B 1 75 ? 9.438 -5.492 12.989 1 94.13 75 ARG B C 1
ATOM 3128 O O . ARG B 1 75 ? 9.901 -6.454 13.607 1 94.13 75 ARG B O 1
ATOM 3135 N N . ALA B 1 76 ? 9.969 -5.047 11.899 1 94.99 76 ALA B N 1
ATOM 3136 C CA . ALA B 1 76 ? 11.089 -5.728 11.255 1 94.99 76 ALA B CA 1
ATOM 3137 C C . ALA B 1 76 ? 12.424 -5.178 11.751 1 94.99 76 ALA B C 1
ATOM 3139 O O . ALA B 1 76 ? 13.482 -5.739 11.455 1 94.99 76 ALA B O 1
ATOM 3140 N N . ALA B 1 77 ? 12.418 -4.049 12.474 1 97.34 77 ALA B N 1
ATOM 3141 C CA . ALA B 1 77 ? 13.637 -3.38 12.92 1 97.34 77 ALA B CA 1
ATOM 3142 C C . ALA B 1 77 ? 13.644 -3.205 14.436 1 97.34 77 ALA B C 1
ATOM 3144 O O . ALA B 1 77 ? 12.614 -3.376 15.092 1 97.34 77 ALA B O 1
ATOM 3145 N N . ASP B 1 78 ? 14.79 -2.881 14.944 1 97.67 78 ASP B N 1
ATOM 3146 C CA . ASP B 1 78 ? 14.926 -2.59 16.368 1 97.67 78 ASP B CA 1
ATOM 3147 C C . ASP B 1 78 ? 14.513 -1.153 16.677 1 97.67 78 ASP B C 1
ATOM 3149 O O . ASP B 1 78 ? 13.93 -0.882 17.729 1 97.67 78 ASP B O 1
ATOM 3153 N N . LEU B 1 79 ? 14.814 -0.28 15.793 1 97.02 79 LEU B N 1
ATOM 3154 C CA . LEU B 1 79 ? 14.488 1.141 15.843 1 97.02 79 LEU B CA 1
ATOM 3155 C C . LEU B 1 79 ? 14.179 1.677 14.449 1 97.02 79 LEU B C 1
ATOM 3157 O O . LEU B 1 79 ? 14.735 1.199 13.458 1 97.02 79 LEU B O 1
ATOM 3161 N N . VAL B 1 80 ? 13.328 2.612 14.442 1 96.94 80 VAL B N 1
ATOM 3162 C CA . VAL B 1 80 ? 12.993 3.248 13.172 1 96.94 80 VAL B CA 1
ATOM 3163 C C . VAL B 1 80 ? 13.199 4.758 13.28 1 96.94 80 VAL B C 1
ATOM 3165 O O . VAL B 1 80 ? 12.661 5.401 14.185 1 96.94 80 VAL B O 1
ATOM 3168 N N . ILE B 1 81 ? 13.983 5.244 12.398 1 95.58 81 ILE B N 1
ATOM 3169 C CA . ILE B 1 81 ? 14.152 6.688 12.279 1 95.58 81 ILE B CA 1
ATOM 3170 C C . ILE B 1 81 ? 13.107 7.253 11.32 1 95.58 81 ILE B C 1
ATOM 3172 O O . ILE B 1 81 ? 13.087 6.903 10.137 1 95.58 81 ILE B O 1
ATOM 3176 N N . HIS B 1 82 ? 12.278 8.028 11.848 1 95.35 82 HIS B N 1
ATOM 3177 C CA . HIS B 1 82 ? 11.257 8.705 11.056 1 95.35 82 HIS B CA 1
ATOM 3178 C C . HIS B 1 82 ? 11.63 10.161 10.803 1 95.35 82 HIS B C 1
ATOM 3180 O O . HIS B 1 82 ? 11.562 10.991 11.713 1 95.35 82 HIS B O 1
ATOM 3186 N N . VAL B 1 83 ? 11.869 10.502 9.548 1 93.28 83 VAL B N 1
ATOM 3187 C CA . VAL B 1 83 ? 12.465 11.792 9.217 1 93.28 83 VAL B CA 1
ATOM 3188 C C . VAL B 1 83 ? 11.386 12.743 8.704 1 93.28 83 VAL B C 1
ATOM 3190 O O . VAL B 1 83 ? 10.502 12.338 7.946 1 93.28 83 VAL B O 1
ATOM 3193 N N . GLY B 1 84 ? 11.493 14.002 9.117 1 90.93 84 GLY B N 1
ATOM 3194 C CA . GLY B 1 84 ? 10.749 15.062 8.456 1 90.93 84 GLY B CA 1
ATOM 3195 C C . GLY B 1 84 ? 9.545 15.531 9.251 1 90.93 84 GLY B C 1
ATOM 3196 O O . GLY B 1 84 ? 8.974 16.584 8.96 1 90.93 84 GLY B O 1
ATOM 3197 N N . HIS B 1 85 ? 9.182 14.775 10.301 1 90.9 85 HIS B N 1
ATOM 3198 C CA . HIS B 1 85 ? 7.942 15.075 11.006 1 90.9 85 HIS B CA 1
ATOM 3199 C C . HIS B 1 85 ? 8.146 15.049 12.517 1 90.9 85 HIS B C 1
ATOM 3201 O O . HIS B 1 85 ? 9.133 14.492 13.004 1 90.9 85 HIS B O 1
ATOM 3207 N N . SER B 1 86 ? 7.228 15.64 13.163 1 90.16 86 SER B N 1
ATOM 3208 C CA . SER B 1 86 ? 7.238 15.588 14.622 1 90.16 86 SER B CA 1
ATOM 3209 C C . SER B 1 86 ? 6.477 14.371 15.137 1 90.16 86 SER B C 1
ATOM 3211 O O . SER B 1 86 ? 5.713 13.751 14.395 1 90.16 86 SER B O 1
ATOM 3213 N N . GLU B 1 87 ? 6.687 14.114 16.347 1 89.15 87 GLU B N 1
ATOM 3214 C CA . GLU B 1 87 ? 6.16 12.914 16.99 1 89.15 87 GLU B CA 1
ATOM 3215 C C . GLU B 1 87 ? 4.634 12.911 16.985 1 89.15 87 GLU B C 1
ATOM 3217 O O . GLU B 1 87 ? 4.005 13.946 17.218 1 89.15 87 GLU B O 1
ATOM 3222 N N . MET B 1 88 ? 3.997 11.75 16.626 1 84.81 88 MET B N 1
ATOM 3223 C CA . MET B 1 88 ? 2.542 11.631 16.594 1 84.81 88 MET B CA 1
ATOM 3224 C C . MET B 1 88 ? 2.101 10.234 17.019 1 84.81 88 MET B C 1
ATOM 3226 O O . MET B 1 88 ? 0.909 9.986 17.211 1 84.81 88 MET B O 1
ATOM 3230 N N . LEU B 1 89 ? 2.886 9.243 17.174 1 78.81 89 LEU B N 1
ATOM 3231 C CA . LEU B 1 89 ? 2.511 7.848 17.375 1 78.81 89 LEU B CA 1
ATOM 3232 C C . LEU B 1 89 ? 2.268 7.557 18.852 1 78.81 89 LEU B C 1
ATOM 3234 O O . LEU B 1 89 ? 2.276 6.397 19.27 1 78.81 89 LEU B O 1
ATOM 3238 N N . GLU B 1 90 ? 1.931 8.495 19.525 1 78.2 90 GLU B N 1
ATOM 3239 C CA . GLU B 1 90 ? 1.707 8.276 20.951 1 78.2 90 GLU B CA 1
ATOM 3240 C C . GLU B 1 90 ? 0.533 7.33 21.187 1 78.2 90 GLU B C 1
ATOM 3242 O O . GLU B 1 90 ? -0.49 7.419 20.504 1 78.2 90 GLU B O 1
ATOM 3247 N N . GLY B 1 91 ? 0.784 6.326 22.086 1 77.61 91 GLY B N 1
ATOM 3248 C CA . GLY B 1 91 ? -0.261 5.372 22.423 1 77.61 91 GLY B CA 1
ATOM 3249 C C . GLY B 1 91 ? -0.135 4.06 21.672 1 77.61 91 GLY B C 1
ATOM 3250 O O . GLY B 1 91 ? -0.714 3.049 22.075 1 77.61 91 GLY B O 1
ATOM 3251 N N . ASP B 1 92 ? 0.498 4.103 20.51 1 84.54 92 ASP B N 1
ATOM 3252 C CA . ASP B 1 92 ? 0.731 2.849 19.8 1 84.54 92 ASP B CA 1
ATOM 3253 C C . ASP B 1 92 ? 1.767 1.992 20.524 1 84.54 92 ASP B C 1
ATOM 3255 O O . ASP B 1 92 ? 2.74 2.515 21.072 1 84.54 92 ASP B O 1
ATOM 3259 N N . PRO B 1 93 ? 1.593 0.722 20.5 1 86.67 93 PRO B N 1
ATOM 3260 C CA . PRO B 1 93 ? 2.535 -0.162 21.19 1 86.67 93 PRO B CA 1
ATOM 3261 C C . PRO B 1 93 ? 3.949 -0.077 20.622 1 86.67 93 PRO B C 1
ATOM 3263 O O . PRO B 1 93 ? 4.916 -0.414 21.309 1 86.67 93 PRO B O 1
ATOM 3266 N N . LEU B 1 94 ? 4.085 0.409 19.422 1 91.18 94 LEU B N 1
ATOM 3267 C CA . LEU B 1 94 ? 5.397 0.438 18.785 1 91.18 94 LEU B CA 1
ATOM 3268 C C . LEU B 1 94 ? 6.009 1.832 18.865 1 91.18 94 LEU B C 1
ATOM 3270 O O . LEU B 1 94 ? 7.053 2.092 18.262 1 91.18 94 LEU B O 1
ATOM 3274 N N . HIS B 1 95 ? 5.368 2.674 19.609 1 90.07 95 HIS B N 1
ATOM 3275 C CA . HIS B 1 95 ? 5.778 4.07 19.713 1 90.07 95 HIS B CA 1
ATOM 3276 C C . HIS B 1 95 ? 7.232 4.186 20.157 1 90.07 95 HIS B C 1
ATOM 3278 O O . HIS B 1 95 ? 7.969 5.043 19.664 1 90.07 95 HIS B O 1
ATOM 3284 N N . ASP B 1 96 ? 7.681 3.306 20.994 1 90.73 96 ASP B N 1
ATOM 3285 C CA . ASP B 1 96 ? 9.009 3.405 21.59 1 90.73 96 ASP B CA 1
ATOM 3286 C C . ASP B 1 96 ? 10.093 3.037 20.58 1 90.73 96 ASP B C 1
ATOM 3288 O O . ASP B 1 96 ? 11.277 3.292 20.811 1 90.73 96 ASP B O 1
ATOM 3292 N N . LYS B 1 97 ? 9.7 2.515 19.487 1 93.58 97 LYS B N 1
ATOM 3293 C CA . LYS B 1 97 ? 10.669 2.104 18.476 1 93.58 97 LYS B CA 1
ATOM 3294 C C . LYS B 1 97 ? 10.922 3.223 17.47 1 93.58 97 LYS B C 1
ATOM 3296 O O . LYS B 1 97 ? 11.79 3.101 16.603 1 93.58 97 LYS B O 1
ATOM 3301 N N . VAL B 1 98 ? 10.202 4.269 17.584 1 94.74 98 VAL B N 1
ATOM 3302 C CA . VAL B 1 98 ? 10.269 5.296 16.549 1 94.74 98 VAL B CA 1
ATOM 3303 C C . VAL B 1 98 ? 11.003 6.522 17.086 1 94.74 98 VAL B C 1
ATOM 3305 O O . VAL B 1 98 ? 10.664 7.038 18.154 1 94.74 98 VAL B O 1
ATOM 3308 N N . VAL B 1 99 ? 11.923 6.899 16.37 1 94.07 99 VAL B N 1
ATOM 3309 C CA . VAL B 1 99 ? 12.667 8.124 16.644 1 94.07 99 VAL B CA 1
ATOM 3310 C C . VAL B 1 99 ? 12.365 9.164 15.567 1 94.07 99 VAL B C 1
ATOM 3312 O O . VAL B 1 99 ? 12.684 8.962 14.393 1 94.07 99 VAL B O 1
ATOM 3315 N N . TYR B 1 100 ? 11.922 10.256 15.997 1 93.6 100 TYR B N 1
ATOM 3316 C CA . TYR B 1 100 ? 11.576 11.307 15.045 1 93.6 100 TYR B CA 1
ATOM 3317 C C . TYR B 1 100 ? 12.742 12.268 14.848 1 93.6 100 TYR B C 1
ATOM 3319 O O . TYR B 1 100 ? 13.381 12.687 15.816 1 93.6 100 TYR B O 1
ATOM 3327 N N . VAL B 1 101 ? 12.972 12.504 13.605 1 93.1 101 VAL B N 1
ATOM 3328 C CA . VAL B 1 101 ? 13.94 13.528 13.223 1 93.1 101 VAL B CA 1
ATOM 3329 C C . VAL B 1 101 ? 13.239 14.632 12.433 1 93.1 101 VAL B C 1
ATOM 3331 O O . VAL B 1 101 ? 12.907 14.449 11.26 1 93.1 101 VAL B O 1
ATOM 3334 N N . GLU B 1 102 ? 13.092 15.742 13.039 1 92.9 102 GLU B N 1
ATOM 3335 C CA . GLU B 1 102 ? 12.375 16.85 12.413 1 92.9 102 GLU B CA 1
ATOM 3336 C C . GLU B 1 102 ? 13.241 17.55 11.37 1 92.9 102 GLU B C 1
ATOM 3338 O O . GLU B 1 102 ? 14.457 17.666 11.542 1 92.9 102 GLU B O 1
ATOM 3343 N N . ALA B 1 103 ? 12.608 17.937 10.322 1 89.1 103 ALA B N 1
ATOM 3344 C CA . ALA B 1 103 ? 13.271 18.742 9.299 1 89.1 103 ALA B CA 1
ATOM 3345 C C . ALA B 1 103 ? 12.903 20.216 9.437 1 89.1 103 ALA B C 1
ATOM 3347 O O . ALA B 1 103 ? 11.743 20.593 9.249 1 89.1 103 ALA B O 1
ATOM 3348 N N . ARG B 1 104 ? 13.897 21.034 9.761 1 91.88 104 ARG B N 1
ATOM 3349 C CA . ARG B 1 104 ? 13.66 22.46 9.964 1 91.88 104 ARG B CA 1
ATOM 3350 C C . ARG B 1 104 ? 14.184 23.275 8.786 1 91.88 104 ARG B C 1
ATOM 3352 O O . ARG B 1 104 ? 15.295 23.04 8.308 1 91.88 104 ARG B O 1
ATOM 3359 N N . MET B 1 105 ? 13.347 24.161 8.408 1 91.57 105 MET B N 1
ATOM 3360 C CA . MET B 1 105 ? 13.71 24.998 7.268 1 91.57 105 MET B CA 1
ATOM 3361 C C . MET B 1 105 ? 14.637 26.13 7.697 1 91.57 105 MET B C 1
ATOM 3363 O O . MET B 1 105 ? 14.446 26.725 8.759 1 91.57 105 MET B O 1
ATOM 3367 N N . ARG B 1 106 ? 15.588 26.462 6.76 1 91.21 106 ARG B N 1
ATOM 3368 C CA . ARG B 1 106 ? 16.582 27.488 7.057 1 91.21 106 ARG B CA 1
ATOM 3369 C C . ARG B 1 106 ? 16.136 28.85 6.536 1 91.21 106 ARG B C 1
ATOM 3371 O O . ARG B 1 106 ? 16.706 29.879 6.905 1 91.21 106 ARG B O 1
ATOM 3378 N N . ALA B 1 107 ? 15.179 28.989 5.811 1 90.37 107 ALA B N 1
ATOM 3379 C CA . ALA B 1 107 ? 14.776 30.199 5.098 1 90.37 107 ALA B CA 1
ATOM 3380 C C . ALA B 1 107 ? 14.524 31.349 6.07 1 90.37 107 ALA B C 1
ATOM 3382 O O . ALA B 1 107 ? 14.004 31.139 7.168 1 90.37 107 ALA B O 1
ATOM 3383 N N . ASP B 1 108 ? 14.869 32.556 5.634 1 94.12 108 ASP B N 1
ATOM 3384 C CA . ASP B 1 108 ? 14.579 33.78 6.376 1 94.12 108 ASP B CA 1
ATOM 3385 C C . ASP B 1 108 ? 13.103 34.155 6.261 1 94.12 108 ASP B C 1
ATOM 3387 O O . ASP B 1 108 ? 12.537 34.141 5.166 1 94.12 108 ASP B O 1
ATOM 3391 N N . VAL B 1 109 ? 12.477 34.492 7.45 1 97.05 109 VAL B N 1
ATOM 3392 C CA . VAL B 1 109 ? 11.036 34.722 7.434 1 97.05 109 VAL B CA 1
ATOM 3393 C C . VAL B 1 109 ? 10.753 36.22 7.359 1 97.05 109 VAL B C 1
ATOM 3395 O O . VAL B 1 109 ? 9.616 36.632 7.116 1 97.05 109 VAL B O 1
ATOM 3398 N N . ARG B 1 110 ? 11.67 37.12 7.502 1 97.21 110 ARG B N 1
ATOM 3399 C CA . ARG B 1 110 ? 11.481 38.55 7.727 1 97.21 110 ARG B CA 1
ATOM 3400 C C . ARG B 1 110 ? 10.688 39.184 6.59 1 97.21 110 ARG B C 1
ATOM 3402 O O . ARG B 1 110 ? 9.635 39.782 6.818 1 97.21 110 ARG B O 1
ATOM 3409 N N . GLU B 1 111 ? 11.153 39.026 5.371 1 97.14 111 GLU B N 1
ATOM 3410 C CA . GLU B 1 111 ? 10.519 39.68 4.231 1 97.14 111 GLU B CA 1
ATOM 3411 C C . GLU B 1 111 ? 9.067 39.235 4.077 1 97.14 111 GLU B C 1
ATOM 3413 O O . GLU B 1 111 ? 8.174 40.065 3.897 1 97.14 111 GLU B O 1
ATOM 3418 N N . ALA B 1 112 ? 8.871 37.977 4.186 1 97.88 112 ALA B N 1
ATOM 3419 C CA . ALA B 1 112 ? 7.527 37.432 4.012 1 97.88 112 ALA B CA 1
ATOM 3420 C C . ALA B 1 112 ? 6.595 37.906 5.124 1 97.88 112 ALA B C 1
ATOM 3422 O O . ALA B 1 112 ? 5.447 38.276 4.864 1 97.88 112 ALA B O 1
ATOM 3423 N N . VAL B 1 113 ? 7.016 37.964 6.352 1 98.32 113 VAL B N 1
ATOM 3424 C CA . VAL B 1 113 ? 6.198 38.34 7.5 1 98.32 113 VAL B CA 1
ATOM 3425 C C . VAL B 1 113 ? 5.884 39.833 7.446 1 98.32 113 VAL B C 1
ATOM 3427 O O . VAL B 1 113 ? 4.754 40.246 7.717 1 98.32 113 VAL B O 1
ATOM 3430 N N . GLU B 1 114 ? 6.865 40.606 7.074 1 97.55 114 GLU B N 1
ATOM 3431 C CA . GLU B 1 114 ? 6.631 42.042 6.942 1 97.55 114 GLU B CA 1
ATOM 3432 C C . GLU B 1 114 ? 5.618 42.337 5.84 1 97.55 114 GLU B C 1
ATOM 3434 O O . GLU B 1 114 ? 4.743 43.189 6.007 1 97.55 114 GLU B O 1
ATOM 3439 N N . GLY B 1 115 ? 5.797 41.657 4.745 1 97.86 115 GLY B N 1
ATOM 3440 C CA . GLY B 1 115 ? 4.811 41.784 3.684 1 97.86 115 GLY B CA 1
ATOM 3441 C C . GLY B 1 115 ? 3.414 41.376 4.115 1 97.86 115 GLY B C 1
ATOM 3442 O O . GLY B 1 115 ? 2.435 42.042 3.775 1 97.86 115 GLY B O 1
ATOM 3443 N N . ALA B 1 116 ? 3.295 40.318 4.871 1 98.47 116 ALA B N 1
ATOM 3444 C CA . ALA B 1 116 ? 2.004 39.829 5.349 1 98.47 116 ALA B CA 1
ATOM 3445 C C . ALA B 1 116 ? 1.373 40.813 6.33 1 98.47 116 ALA B C 1
ATOM 3447 O O . ALA B 1 116 ? 0.152 40.986 6.347 1 98.47 116 ALA B O 1
ATOM 3448 N N . ALA B 1 117 ? 2.2 41.444 7.165 1 97.81 117 ALA B N 1
ATOM 3449 C CA . ALA B 1 117 ? 1.729 42.396 8.167 1 97.81 117 ALA B CA 1
ATOM 3450 C C . ALA B 1 117 ? 0.972 43.55 7.515 1 97.81 117 ALA B C 1
ATOM 3452 O O . ALA B 1 117 ? 0.043 44.105 8.107 1 97.81 117 ALA B O 1
ATOM 3453 N N . GLU B 1 118 ? 1.339 43.854 6.31 1 97.43 118 GLU B N 1
ATOM 3454 C CA . GLU B 1 118 ? 0.691 44.942 5.585 1 97.43 118 GLU B CA 1
ATOM 3455 C C . GLU B 1 118 ? -0.72 44.554 5.153 1 97.43 118 GLU B C 1
ATOM 3457 O O . GLU B 1 118 ? -1.557 45.421 4.894 1 97.43 118 GLU B O 1
ATOM 3462 N N . LEU B 1 119 ? -0.949 43.276 5.062 1 98.12 119 LEU B N 1
ATOM 3463 C CA . LEU B 1 119 ? -2.233 42.791 4.568 1 98.12 119 LEU B CA 1
ATOM 3464 C C . LEU B 1 119 ? -3.184 42.498 5.724 1 98.12 119 LEU B C 1
ATOM 3466 O O . LEU B 1 119 ? -4.389 42.343 5.517 1 98.12 119 LEU B O 1
ATOM 3470 N N . LEU B 1 120 ? -2.64 42.41 6.962 1 98.38 120 LEU B N 1
ATOM 3471 C CA . LEU B 1 120 ? -3.464 42.099 8.125 1 98.38 120 LEU B CA 1
ATOM 3472 C C . LEU B 1 120 ? -4.393 43.261 8.459 1 98.38 120 LEU B C 1
ATOM 3474 O O . LEU B 1 120 ? -4.001 44.426 8.351 1 98.38 120 LEU B O 1
ATOM 3478 N N . LYS B 1 121 ? -5.547 42.945 8.965 1 98.14 121 LYS B N 1
ATOM 3479 C CA . LYS B 1 121 ? -6.564 43.967 9.194 1 98.14 121 LYS B CA 1
ATOM 3480 C C . LYS B 1 121 ? -6.796 44.188 10.686 1 98.14 121 LYS B C 1
ATOM 3482 O O . LYS B 1 121 ? -7.489 45.128 11.079 1 98.14 121 LYS B O 1
ATOM 3487 N N . THR B 1 122 ? -6.304 43.263 11.5 1 97.32 122 THR B N 1
ATOM 3488 C CA . THR B 1 122 ? -6.497 43.375 12.941 1 97.32 122 THR B CA 1
ATOM 3489 C C . THR B 1 122 ? -5.155 43.462 13.662 1 97.32 122 THR B C 1
ATOM 3491 O O . THR B 1 122 ? -4.113 43.148 13.084 1 97.32 122 THR B O 1
ATOM 3494 N N . SER B 1 123 ? -5.189 43.931 14.847 1 97.02 123 SER B N 1
ATOM 3495 C CA . SER B 1 123 ? -3.972 44.07 15.64 1 97.02 123 SER B CA 1
ATOM 3496 C C . SER B 1 123 ? -3.733 42.837 16.505 1 97.02 123 SER B C 1
ATOM 3498 O O . SER B 1 123 ? -2.749 42.773 17.245 1 97.02 123 SER B O 1
ATOM 3500 N N . ARG B 1 124 ? -4.68 41.903 16.451 1 98.09 124 ARG B N 1
ATOM 3501 C CA . ARG B 1 124 ? -4.554 40.624 17.143 1 98.09 124 ARG B CA 1
ATOM 3502 C C . ARG B 1 124 ? -4.806 39.459 16.191 1 98.09 124 ARG B C 1
ATOM 3504 O O . ARG B 1 124 ? -5.912 39.306 15.668 1 98.09 124 ARG B O 1
ATOM 3511 N N . VAL B 1 125 ? -3.795 38.678 15.95 1 98.65 125 VAL B N 1
ATOM 3512 C CA . VAL B 1 125 ? -3.923 37.634 14.939 1 98.65 125 VAL B CA 1
ATOM 3513 C C . VAL B 1 125 ? -3.391 36.313 15.49 1 98.65 125 VAL B C 1
ATOM 3515 O O . VAL B 1 125 ? -2.447 36.3 16.284 1 98.65 125 VAL B O 1
ATOM 3518 N N . GLY B 1 126 ? -4.048 35.206 15.178 1 98.81 126 GLY B N 1
ATOM 3519 C CA . GLY B 1 126 ? -3.475 33.897 15.451 1 98.81 126 GLY B CA 1
ATOM 3520 C C . GLY B 1 126 ? -2.332 33.54 14.521 1 98.81 126 GLY B C 1
ATOM 3521 O O . GLY B 1 126 ? -2.43 33.728 13.307 1 98.81 126 GLY B O 1
ATOM 3522 N N . VAL B 1 127 ? -1.234 33.11 15.052 1 98.9 127 VAL B N 1
ATOM 3523 C CA . VAL B 1 127 ? -0.076 32.744 14.243 1 98.9 127 VAL B CA 1
ATOM 3524 C C . VAL B 1 127 ? 0.097 31.227 14.246 1 98.9 127 VAL B C 1
ATOM 3526 O O . VAL B 1 127 ? 0.197 30.609 15.309 1 98.9 127 VAL B O 1
ATOM 3529 N N . VAL B 1 128 ? 0.062 30.624 13.03 1 98.76 128 VAL B N 1
ATOM 3530 C CA . VAL B 1 128 ? 0.193 29.177 12.901 1 98.76 128 VAL B CA 1
ATOM 3531 C C . VAL B 1 128 ? 1.218 28.845 11.819 1 98.76 128 VAL B C 1
ATOM 3533 O O . VAL B 1 128 ? 1.502 29.672 10.95 1 98.76 128 VAL B O 1
ATOM 3536 N N . THR B 1 129 ? 1.759 27.726 11.898 1 98.36 129 THR B N 1
ATOM 3537 C CA . THR B 1 129 ? 2.78 27.271 10.961 1 98.36 129 THR B CA 1
ATOM 3538 C C . THR B 1 129 ? 2.89 25.749 10.979 1 98.36 129 THR B C 1
ATOM 3540 O O . THR B 1 129 ? 2.027 25.066 11.532 1 98.36 129 THR B O 1
ATOM 3543 N N . THR B 1 130 ? 3.816 25.175 10.236 1 96.15 130 THR B N 1
ATOM 3544 C CA . THR B 1 130 ? 4.113 23.747 10.228 1 96.15 130 THR B CA 1
ATOM 3545 C C . THR B 1 130 ? 5.407 23.459 10.983 1 96.15 130 THR B C 1
ATOM 3547 O O . THR B 1 130 ? 6.127 24.383 11.368 1 96.15 130 THR B O 1
ATOM 3550 N N . VAL B 1 131 ? 5.705 22.198 11.191 1 94.62 131 VAL B N 1
ATOM 3551 C CA . VAL B 1 131 ? 6.85 21.778 11.992 1 94.62 131 VAL B CA 1
ATOM 3552 C C . VAL B 1 131 ? 8.141 22.293 11.36 1 94.62 131 VAL B C 1
ATOM 3554 O O . VAL B 1 131 ? 9.106 22.599 12.065 1 94.62 131 VAL B O 1
ATOM 3557 N N . GLN B 1 132 ? 8.172 22.505 10.063 1 93.76 132 GLN B N 1
ATOM 3558 C CA . GLN B 1 132 ? 9.368 22.946 9.353 1 93.76 132 GLN B CA 1
ATOM 3559 C C . GLN B 1 132 ? 9.744 24.373 9.741 1 93.76 132 GLN B C 1
ATOM 3561 O O . GLN B 1 132 ? 10.912 24.758 9.655 1 93.76 132 GLN B O 1
ATOM 3566 N N . HIS B 1 133 ? 8.776 25.187 10.206 1 96.34 133 HIS B N 1
ATOM 3567 C CA . HIS B 1 133 ? 9.028 26.6 10.468 1 96.34 133 HIS B CA 1
ATOM 3568 C C . HIS B 1 133 ? 8.747 26.949 11.926 1 96.34 133 HIS B C 1
ATOM 3570 O O . HIS B 1 133 ? 8.764 28.123 12.302 1 96.34 133 HIS B O 1
ATOM 3576 N N . ILE B 1 134 ? 8.496 25.948 12.691 1 96.59 134 ILE B N 1
ATOM 3577 C CA . ILE B 1 134 ? 8.037 26.163 14.059 1 96.59 134 ILE B CA 1
ATOM 3578 C C . ILE B 1 134 ? 9.103 26.921 14.848 1 96.59 134 ILE B C 1
ATOM 3580 O O . ILE B 1 134 ? 8.779 27.755 15.696 1 96.59 134 ILE B O 1
ATOM 3584 N N . HIS B 1 135 ? 10.356 26.717 14.647 1 95.71 135 HIS B N 1
ATOM 3585 C CA . HIS B 1 135 ? 11.461 27.332 15.374 1 95.71 135 HIS B CA 1
ATOM 3586 C C . HIS B 1 135 ? 11.596 28.81 15.024 1 95.71 135 HIS B C 1
ATOM 3588 O O . HIS B 1 135 ? 12.323 29.547 15.694 1 95.71 135 HIS B O 1
ATOM 3594 N N . LYS B 1 136 ? 10.874 29.287 14.027 1 97.14 136 LYS B N 1
ATOM 3595 C CA . LYS B 1 136 ? 10.939 30.676 13.581 1 97.14 136 LYS B CA 1
ATOM 3596 C C . LYS B 1 136 ? 9.846 31.515 14.236 1 97.14 136 LYS B C 1
ATOM 3598 O O . LYS B 1 136 ? 9.822 32.738 14.087 1 97.14 136 LYS B O 1
ATOM 3603 N N . LEU B 1 137 ? 8.967 30.93 15.009 1 97.82 137 LEU B N 1
ATOM 3604 C CA . LEU B 1 137 ? 7.795 31.614 15.545 1 97.82 137 LEU B CA 1
ATOM 3605 C C . LEU B 1 137 ? 8.207 32.778 16.441 1 97.82 137 LEU B C 1
ATOM 3607 O O . LEU B 1 137 ? 7.617 33.858 16.373 1 97.82 137 LEU B O 1
ATOM 3611 N N . PRO B 1 138 ? 9.251 32.604 17.298 1 97.94 138 PRO B N 1
ATOM 3612 C CA . PRO B 1 138 ? 9.658 33.749 18.116 1 97.94 138 PRO B CA 1
ATOM 3613 C C . PRO B 1 138 ? 10.033 34.969 17.277 1 97.94 138 PRO B C 1
ATOM 3615 O O . PRO B 1 138 ? 9.647 36.093 17.61 1 97.94 138 PRO B O 1
ATOM 3618 N N . GLU B 1 139 ? 10.711 34.694 16.217 1 98.26 139 GLU B N 1
ATOM 3619 C CA . GLU B 1 139 ? 11.086 35.784 15.32 1 98.26 139 GLU B CA 1
ATOM 3620 C C . GLU B 1 139 ? 9.856 36.415 14.675 1 98.26 139 GLU B C 1
ATOM 3622 O O . GLU B 1 139 ? 9.775 37.639 14.546 1 98.26 139 GLU B O 1
ATOM 3627 N N . VAL B 1 140 ? 8.928 35.648 14.259 1 98.74 140 VAL B N 1
ATOM 3628 C CA . VAL B 1 140 ? 7.692 36.114 13.64 1 98.74 140 VAL B CA 1
ATOM 3629 C C . VAL B 1 140 ? 6.939 37.022 14.609 1 98.74 140 VAL B C 1
ATOM 3631 O O . VAL B 1 140 ? 6.485 38.105 14.23 1 98.74 140 VAL B O 1
ATOM 3634 N N . LEU B 1 141 ? 6.798 36.599 15.855 1 98.64 141 LEU B N 1
ATOM 3635 C CA . LEU B 1 141 ? 6.075 37.352 16.874 1 98.64 141 LEU B CA 1
ATOM 3636 C C . LEU B 1 141 ? 6.748 38.695 17.137 1 98.64 141 LEU B C 1
ATOM 3638 O O . LEU B 1 141 ? 6.07 39.71 17.313 1 98.64 141 LEU B O 1
ATOM 3642 N N . GLU B 1 142 ? 8.055 38.67 17.137 1 98.49 142 GLU B N 1
ATOM 3643 C CA . GLU B 1 142 ? 8.804 39.908 17.33 1 98.49 142 GLU B CA 1
ATOM 3644 C C . GLU B 1 142 ? 8.548 40.89 16.19 1 98.49 142 GLU B C 1
ATOM 3646 O O . GLU B 1 142 ? 8.352 42.084 16.425 1 98.49 142 GLU B O 1
ATOM 3651 N N . LEU B 1 143 ? 8.617 40.4 14.992 1 98.41 143 LEU B N 1
ATOM 3652 C CA . LEU B 1 143 ? 8.393 41.237 13.818 1 98.41 143 LEU B CA 1
ATOM 3653 C C . LEU B 1 143 ? 6.995 41.846 13.843 1 98.41 143 LEU B C 1
ATOM 3655 O O . LEU B 1 143 ? 6.823 43.028 13.536 1 98.41 143 LEU B O 1
ATOM 3659 N N . LEU B 1 144 ? 6 41.057 14.22 1 98.55 144 LEU B N 1
ATOM 3660 C CA . LEU B 1 144 ? 4.631 41.55 14.335 1 98.55 144 LEU B CA 1
ATOM 3661 C C . LEU B 1 144 ? 4.523 42.606 15.429 1 98.55 144 LEU B C 1
ATOM 3663 O O . LEU B 1 144 ? 3.889 43.645 15.234 1 98.55 144 LEU B O 1
ATOM 3667 N N . GLY B 1 145 ? 5.1 42.287 16.548 1 98.19 145 GLY B N 1
ATOM 3668 C CA . GLY B 1 145 ? 5.106 43.247 17.639 1 98.19 145 GLY B CA 1
ATOM 3669 C C . GLY B 1 145 ? 5.667 44.599 17.241 1 98.19 145 GLY B C 1
ATOM 3670 O O . GLY B 1 145 ? 5.145 45.639 17.65 1 98.19 145 GLY B O 1
ATOM 3671 N N . GLY B 1 146 ? 6.716 44.566 16.453 1 97.48 146 GLY B N 1
ATOM 3672 C CA . GLY B 1 146 ? 7.319 45.794 15.96 1 97.48 146 GLY B CA 1
ATOM 3673 C C . GLY B 1 146 ? 6.374 46.625 15.114 1 97.48 146 GLY B C 1
ATOM 3674 O O . GLY B 1 146 ? 6.589 47.825 14.93 1 97.48 146 GLY B O 1
ATOM 3675 N N . ARG B 1 147 ? 5.327 46.057 14.627 1 96.87 147 ARG B N 1
ATOM 3676 C CA . ARG B 1 147 ? 4.339 46.744 13.803 1 96.87 147 ARG B CA 1
ATOM 3677 C C . ARG B 1 147 ? 3.056 47 14.586 1 96.87 147 ARG B C 1
ATOM 3679 O O . ARG B 1 147 ? 2.035 47.382 14.008 1 96.87 147 ARG B O 1
ATOM 3686 N N . GLY B 1 148 ? 3.102 46.664 15.885 1 97.42 148 GLY B N 1
ATOM 3687 C CA . GLY B 1 148 ? 1.949 46.9 16.738 1 97.42 148 GLY B CA 1
ATOM 3688 C C . GLY B 1 148 ? 0.905 45.803 16.648 1 97.42 148 GLY B C 1
ATOM 3689 O O . GLY B 1 148 ? -0.262 46.021 16.977 1 97.42 148 GLY B O 1
ATOM 3690 N N . ILE B 1 149 ? 1.246 44.649 16.135 1 98.37 149 ILE B N 1
ATOM 3691 C CA . ILE B 1 149 ? 0.331 43.521 15.998 1 98.37 149 ILE B CA 1
ATOM 3692 C C . ILE B 1 149 ? 0.667 42.454 17.037 1 98.37 149 ILE B C 1
ATOM 3694 O O . ILE B 1 149 ? 1.826 42.054 17.173 1 98.37 149 ILE B O 1
ATOM 3698 N N . GLU B 1 150 ? -0.3 42.039 17.815 1 98.55 150 GLU B N 1
ATOM 3699 C CA . GLU B 1 150 ? -0.125 40.956 18.779 1 98.55 150 GLU B CA 1
ATOM 3700 C C . GLU B 1 150 ? -0.343 39.595 18.125 1 98.55 150 GLU B C 1
ATOM 3702 O O . GLU B 1 150 ? -1.421 39.323 17.592 1 98.55 150 GLU B O 1
ATOM 3707 N N . GLY B 1 151 ? 0.639 38.799 18.159 1 98.34 151 GLY B N 1
ATOM 3708 C CA . GLY B 1 151 ? 0.515 37.431 17.681 1 98.34 151 GLY B CA 1
ATOM 3709 C C . GLY B 1 151 ? 0.149 36.447 18.776 1 98.34 151 GLY B C 1
ATOM 3710 O O . GLY B 1 151 ? 0.771 36.433 19.84 1 98.34 151 GLY B O 1
ATOM 3711 N N . ILE B 1 152 ? -0.87 35.67 18.535 1 98.68 152 ILE B N 1
ATOM 3712 C CA . ILE B 1 152 ? -1.34 34.682 19.499 1 98.68 152 ILE B CA 1
ATOM 3713 C C . ILE B 1 152 ? -0.96 33.28 19.028 1 98.68 152 ILE B C 1
ATOM 3715 O O . ILE B 1 152 ? -1.281 32.887 17.904 1 98.68 152 ILE B O 1
ATOM 3719 N N . VAL B 1 153 ? -0.245 32.57 19.807 1 98.62 153 VAL B N 1
ATOM 3720 C CA . VAL B 1 153 ? 0.153 31.194 19.528 1 98.62 153 VAL B CA 1
ATOM 3721 C C . VAL B 1 153 ? -0.419 30.264 20.596 1 98.62 153 VAL B C 1
ATOM 3723 O O . VAL B 1 153 ? -0.217 30.484 21.792 1 98.62 153 VAL B O 1
ATOM 3726 N N . ARG B 1 154 ? -1.144 29.292 20.208 1 98.37 154 ARG B N 1
ATOM 3727 C CA . ARG B 1 154 ? -1.782 28.358 21.13 1 98.37 154 ARG B CA 1
ATOM 3728 C C . ARG B 1 154 ? -1.438 26.916 20.773 1 98.37 154 ARG B C 1
ATOM 3730 O O . ARG B 1 154 ? -1.087 26.621 19.628 1 98.37 154 ARG B O 1
ATOM 3737 N N . PRO B 1 155 ? -1.52 26.02 21.74 1 96.27 155 PRO B N 1
ATOM 3738 C CA . PRO B 1 155 ? -1.286 24.6 21.466 1 96.27 155 PRO B CA 1
ATOM 3739 C C . PRO B 1 155 ? -2.47 23.931 20.772 1 96.27 155 PRO B C 1
ATOM 3741 O O . PRO B 1 155 ? -3.595 24.434 20.839 1 96.27 155 PRO B O 1
ATOM 3744 N N . GLY B 1 156 ? -2.154 22.908 20.081 1 91.48 156 GLY B N 1
ATOM 3745 C CA . GLY B 1 156 ? -3.159 22.009 19.534 1 91.48 156 GLY B CA 1
ATOM 3746 C C . GLY B 1 156 ? -3.119 20.624 20.152 1 91.48 156 GLY B C 1
ATOM 3747 O O . GLY B 1 156 ? -2.195 20.298 20.9 1 91.48 156 GLY B O 1
ATOM 3748 N N . GLY B 1 157 ? -4.11 19.81 19.88 1 85.11 157 GLY B N 1
ATOM 3749 C CA . GLY B 1 157 ? -4.223 18.5 20.501 1 85.11 157 GLY B CA 1
ATOM 3750 C C . GLY B 1 157 ? -3.346 17.45 19.844 1 85.11 157 GLY B C 1
ATOM 3751 O O . GLY B 1 157 ? -2.82 16.563 20.519 1 85.11 157 GLY B O 1
ATOM 3752 N N . ARG B 1 158 ? -3.145 17.473 18.568 1 89.17 158 ARG B N 1
ATOM 3753 C CA . ARG B 1 158 ? -2.476 16.408 17.83 1 89.17 158 ARG B CA 1
ATOM 3754 C C . ARG B 1 158 ? -1.059 16.817 17.44 1 89.17 158 ARG B C 1
ATOM 3756 O O . ARG B 1 158 ? -0.334 16.044 16.812 1 89.17 158 ARG B O 1
ATOM 3763 N N . THR B 1 159 ? -0.675 18.027 17.819 1 91.41 159 THR B N 1
ATOM 3764 C CA . THR B 1 159 ? 0.621 18.556 17.41 1 91.41 159 THR B CA 1
ATOM 3765 C C . THR B 1 159 ? 1.563 18.662 18.606 1 91.41 159 THR B C 1
ATOM 3767 O O . THR B 1 159 ? 1.115 18.753 19.751 1 91.41 159 THR B O 1
ATOM 3770 N N . ARG B 1 160 ? 2.769 18.657 18.335 1 92.51 160 ARG B N 1
ATOM 3771 C CA . ARG B 1 160 ? 3.793 18.677 19.374 1 92.51 160 ARG B CA 1
ATOM 3772 C C . ARG B 1 160 ? 4.021 20.093 19.892 1 92.51 160 ARG B C 1
ATOM 3774 O O . ARG B 1 160 ? 4.323 20.287 21.071 1 92.51 160 ARG B O 1
ATOM 3781 N N . TYR B 1 161 ? 3.857 21.118 19.039 1 96 161 TYR B N 1
ATOM 3782 C CA . TYR B 1 161 ? 4.265 22.474 19.385 1 96 161 TYR B CA 1
ATOM 3783 C C . TYR B 1 161 ? 3.088 23.438 19.294 1 96 161 TYR B C 1
ATOM 3785 O O . TYR B 1 161 ? 2.226 23.294 18.424 1 96 161 TYR B O 1
ATOM 3793 N N . PRO B 1 162 ? 3.12 24.433 20.171 1 97.62 162 PRO B N 1
ATOM 3794 C CA . PRO B 1 162 ? 2.148 25.512 19.98 1 97.62 162 PRO B CA 1
ATOM 3795 C C . PRO B 1 162 ? 2.296 26.208 18.629 1 97.62 162 PRO B C 1
ATOM 3797 O O . PRO B 1 162 ? 3.417 26.439 18.169 1 97.62 162 PRO B O 1
ATOM 3800 N N . GLY B 1 163 ? 1.18 26.458 17.978 1 98.07 163 GLY B N 1
ATOM 3801 C CA . GLY B 1 163 ? 1.179 27.131 16.689 1 98.07 163 GLY B CA 1
ATOM 3802 C C . GLY B 1 163 ? 1.268 26.173 15.516 1 98.07 163 GLY B C 1
ATOM 3803 O O . GLY B 1 163 ? 1.054 26.567 14.368 1 98.07 163 GLY B O 1
ATOM 3804 N N . GLN B 1 164 ? 1.524 24.952 15.793 1 97 164 GLN B N 1
ATOM 3805 C CA . GLN B 1 164 ? 1.679 23.968 14.728 1 97 164 GLN B CA 1
ATOM 3806 C C . GLN B 1 164 ? 0.322 23.484 14.224 1 97 164 GLN B C 1
ATOM 3808 O O . GLN B 1 164 ? -0.585 23.224 15.018 1 97 164 GLN B O 1
ATOM 3813 N N . VAL B 1 165 ? 0.186 23.417 12.916 1 96.49 165 VAL B N 1
ATOM 3814 C CA . VAL B 1 165 ? -1.023 22.855 12.322 1 96.49 165 VAL B CA 1
ATOM 3815 C C . VAL B 1 165 ? -0.653 21.706 11.387 1 96.49 165 VAL B C 1
ATOM 3817 O O . VAL B 1 165 ? 0.499 21.589 10.962 1 96.49 165 VAL B O 1
ATOM 3820 N N . LEU B 1 166 ? -1.604 20.876 11.155 1 94.4 166 LEU B N 1
ATOM 3821 C CA . LEU B 1 166 ? -1.487 19.744 10.242 1 94.4 166 LEU B CA 1
ATOM 3822 C C . LEU B 1 166 ? -2.519 19.84 9.123 1 94.4 166 LEU B C 1
ATOM 3824 O O . LEU B 1 166 ? -3.348 20.753 9.114 1 94.4 166 LEU B O 1
ATOM 3828 N N . GLY B 1 167 ? -2.391 18.968 8.171 1 92.38 167 GLY B N 1
ATOM 3829 C CA . GLY B 1 167 ? -3.402 18.904 7.128 1 92.38 167 GLY B CA 1
ATOM 3830 C C . GLY B 1 167 ? -4.745 18.408 7.63 1 92.38 167 GLY B C 1
ATOM 3831 O O . GLY B 1 167 ? -5.773 18.626 6.985 1 92.38 167 GLY B O 1
ATOM 3832 N N . CYS B 1 168 ? -4.723 17.85 8.838 1 94.11 168 CYS B N 1
ATOM 3833 C CA . CYS B 1 168 ? -5.936 17.201 9.323 1 94.11 168 CYS B CA 1
ATOM 3834 C C . CYS B 1 168 ? -6.306 17.707 10.712 1 94.11 168 CYS B C 1
ATOM 3836 O O . CYS B 1 168 ? -7.216 17.174 11.349 1 94.11 168 CYS B O 1
ATOM 3838 N N . ASN B 1 169 ? -5.623 18.656 11.25 1 94.96 169 ASN B N 1
ATOM 3839 C CA . ASN B 1 169 ? -5.897 19.185 12.582 1 94.96 169 ASN B CA 1
ATOM 3840 C C . ASN B 1 169 ? -5.481 20.649 12.7 1 94.96 169 ASN B C 1
ATOM 3842 O O . ASN B 1 169 ? -4.299 20.974 12.578 1 94.96 169 ASN B O 1
ATOM 3846 N N . TYR B 1 170 ? -6.41 21.5 13.036 1 96.65 170 TYR B N 1
ATOM 3847 C CA . TYR B 1 170 ? -6.166 22.937 13.104 1 96.65 170 TYR B CA 1
ATOM 3848 C C . TYR B 1 170 ? -6.578 23.497 14.46 1 96.65 170 TYR B C 1
ATOM 3850 O O . TYR B 1 170 ? -7.011 24.647 14.558 1 96.65 170 TYR B O 1
ATOM 3858 N N . GLU B 1 171 ? -6.502 22.649 15.447 1 95.94 171 GLU B N 1
ATOM 3859 C CA . GLU B 1 171 ? -6.907 23.028 16.798 1 95.94 171 GLU B CA 1
ATOM 3860 C C . GLU B 1 171 ? -6.1 24.221 17.302 1 95.94 171 GLU B C 1
ATOM 3862 O O . GLU B 1 171 ? -6.628 25.079 18.011 1 95.94 171 GLU B O 1
ATOM 3867 N N . ALA B 1 172 ? -4.824 24.282 16.946 1 97.01 172 ALA B N 1
ATOM 3868 C CA . ALA B 1 172 ? -3.987 25.406 17.358 1 97.01 172 ALA B CA 1
ATOM 3869 C C . ALA B 1 172 ? -4.584 26.732 16.895 1 97.01 172 ALA B C 1
ATOM 3871 O O . ALA B 1 172 ? -4.538 27.728 17.621 1 97.01 172 ALA B O 1
ATOM 3872 N N . ALA B 1 173 ? -5.105 26.753 15.724 1 97.82 173 ALA B N 1
ATOM 3873 C CA . ALA B 1 173 ? -5.753 27.951 15.197 1 97.82 173 ALA B CA 1
ATOM 3874 C C . ALA B 1 173 ? -7.065 28.23 15.924 1 97.82 173 ALA B C 1
ATOM 3876 O O . ALA B 1 173 ? -7.295 29.346 16.397 1 97.82 173 ALA B O 1
ATOM 3877 N N . ARG B 1 174 ? -7.846 27.248 16.087 1 95.67 174 ARG B N 1
ATOM 3878 C CA . ARG B 1 174 ? -9.141 27.42 16.738 1 95.67 174 ARG B CA 1
ATOM 3879 C C . ARG B 1 174 ? -8.972 27.897 18.176 1 95.67 174 ARG B C 1
ATOM 3881 O O . ARG B 1 174 ? -9.757 28.715 18.66 1 95.67 174 ARG B O 1
ATOM 3888 N N . ASN B 1 175 ? -7.999 27.365 18.815 1 96.58 175 ASN B N 1
ATOM 3889 C CA . ASN B 1 175 ? -7.758 27.694 20.216 1 96.58 175 ASN B CA 1
ATOM 3890 C C . ASN B 1 175 ? -7.347 29.153 20.386 1 96.58 175 ASN B C 1
ATOM 3892 O O . ASN B 1 175 ? -7.471 29.715 21.476 1 96.58 175 ASN B O 1
ATOM 3896 N N . ALA B 1 176 ? -6.752 29.738 19.343 1 96.5 176 ALA B N 1
ATOM 3897 C CA . ALA B 1 176 ? -6.338 31.136 19.427 1 96.5 176 ALA B CA 1
ATOM 3898 C C . ALA B 1 176 ? -7.547 32.06 19.543 1 96.5 176 ALA B C 1
ATOM 3900 O O . ALA B 1 176 ? -7.447 33.155 20.102 1 96.5 176 ALA B O 1
ATOM 3901 N N . ASP B 1 177 ? -8.698 31.648 19.013 1 93.67 177 ASP B N 1
ATOM 3902 C CA . ASP B 1 177 ? -9.962 32.366 19.145 1 93.67 177 ASP B CA 1
ATOM 3903 C C . ASP B 1 177 ? -9.818 33.819 18.697 1 93.67 177 ASP B C 1
ATOM 3905 O O . ASP B 1 177 ? -10.129 34.741 19.453 1 93.67 177 ASP B O 1
ATOM 3909 N N . VAL B 1 178 ? -9.36 34.106 17.561 1 97.78 178 VAL B N 1
ATOM 3910 C CA . VAL B 1 178 ? -9.177 35.423 16.96 1 97.78 178 VAL B CA 1
ATOM 3911 C C . VAL B 1 178 ? -9.946 35.502 15.643 1 97.78 178 VAL B C 1
ATOM 3913 O O . VAL B 1 178 ? -10.466 34.494 15.159 1 97.78 178 VAL B O 1
ATOM 3916 N N . ASP B 1 179 ? -9.987 36.66 15.09 1 97.27 179 ASP B N 1
ATOM 3917 C CA . ASP B 1 179 ? -10.806 36.88 13.902 1 97.27 179 ASP B CA 1
ATOM 3918 C C . ASP B 1 179 ? -9.966 36.784 12.631 1 97.27 179 ASP B C 1
ATOM 3920 O O . ASP B 1 179 ? -10.507 36.753 11.523 1 97.27 179 ASP B O 1
ATOM 3924 N N . GLU B 1 180 ? -8.645 36.776 12.84 1 98.67 180 GLU B N 1
ATOM 3925 C CA . GLU B 1 180 ? -7.73 36.732 11.703 1 98.67 180 GLU B CA 1
ATOM 3926 C C . GLU B 1 180 ? -6.472 35.937 12.038 1 98.67 180 GLU B C 1
ATOM 3928 O O . GLU B 1 180 ? -6.029 35.92 13.188 1 98.67 180 GLU B O 1
ATOM 3933 N N . TYR B 1 181 ? -5.935 35.275 10.944 1 98.84 181 TYR B N 1
ATOM 3934 C CA . TYR B 1 181 ? -4.777 34.416 11.169 1 98.84 181 TYR B CA 1
ATOM 3935 C C . TYR B 1 181 ? -3.654 34.747 10.194 1 98.84 181 TYR B C 1
ATOM 3937 O O . TYR B 1 181 ? -3.909 35.176 9.066 1 98.84 181 TYR B O 1
ATOM 3945 N N . LEU B 1 182 ? -2.484 34.571 10.628 1 98.91 182 LEU B N 1
ATOM 3946 C CA . LEU B 1 182 ? -1.283 34.544 9.8 1 98.91 182 LEU B CA 1
ATOM 3947 C C . LEU B 1 182 ? -0.686 33.141 9.755 1 98.91 182 LEU B C 1
ATOM 3949 O O . LEU B 1 182 ? -0.361 32.566 10.797 1 98.91 182 LEU B O 1
ATOM 3953 N N . PHE B 1 183 ? -0.619 32.589 8.611 1 98.85 183 PHE B N 1
ATOM 3954 C CA . PHE B 1 183 ? 0.099 31.339 8.391 1 98.85 183 PHE B CA 1
ATOM 3955 C C . PHE B 1 183 ? 1.486 31.605 7.819 1 98.85 183 PHE B C 1
ATOM 3957 O O . PHE B 1 183 ? 1.626 32.309 6.817 1 98.85 183 PHE B O 1
ATOM 3964 N N . VAL B 1 184 ? 2.467 31.043 8.424 1 98.72 184 VAL B N 1
ATOM 3965 C CA . VAL B 1 184 ? 3.836 31.161 7.935 1 98.72 184 VAL B CA 1
ATOM 3966 C C . VAL B 1 184 ? 4.346 29.792 7.492 1 98.72 184 VAL B C 1
ATOM 3968 O O . VAL B 1 184 ? 4.597 28.917 8.324 1 98.72 184 VAL B O 1
ATOM 3971 N N . GLY B 1 185 ? 4.531 29.564 6.245 1 97.29 185 GLY B N 1
ATOM 3972 C CA . GLY B 1 185 ? 4.992 28.303 5.688 1 97.29 185 GLY B CA 1
ATOM 3973 C C . GLY B 1 185 ? 4.808 28.212 4.185 1 97.29 185 GLY B C 1
ATOM 3974 O O . GLY B 1 185 ? 4.33 29.158 3.554 1 97.29 185 GLY B O 1
ATOM 3975 N N . THR B 1 186 ? 5.121 27.132 3.644 1 94.3 186 THR B N 1
ATOM 3976 C CA . THR B 1 186 ? 5.102 26.965 2.195 1 94.3 186 THR B CA 1
ATOM 3977 C C . THR B 1 186 ? 3.764 26.395 1.734 1 94.3 186 THR B C 1
ATOM 3979 O O . THR B 1 186 ? 3.184 25.538 2.404 1 94.3 186 THR B O 1
ATOM 3982 N N . GLY B 1 187 ? 3.302 26.894 0.552 1 92.62 187 GLY B N 1
ATOM 3983 C CA . GLY B 1 187 ? 2.153 26.289 -0.102 1 92.62 187 GLY B CA 1
ATOM 3984 C C . GLY B 1 187 ? 0.829 26.855 0.374 1 92.62 187 GLY B C 1
ATOM 3985 O O . GLY B 1 187 ? 0.797 27.711 1.261 1 92.62 187 GLY B O 1
ATOM 3986 N N . GLN B 1 188 ? -0.222 26.409 -0.194 1 94.41 188 GLN B N 1
ATOM 3987 C CA . GLN B 1 188 ? -1.563 26.913 0.087 1 94.41 188 GLN B CA 1
ATOM 3988 C C . GLN B 1 188 ? -2.39 25.881 0.849 1 94.41 188 GLN B C 1
ATOM 3990 O O . GLN B 1 188 ? -3.458 26.2 1.375 1 94.41 188 GLN B O 1
ATOM 3995 N N . PHE B 1 189 ? -1.876 24.746 0.997 1 93.65 189 PHE B N 1
ATOM 3996 C CA . PHE B 1 189 ? -2.606 23.619 1.566 1 93.65 189 PHE B CA 1
ATOM 3997 C C . PHE B 1 189 ? -2.992 23.9 3.014 1 93.65 189 PHE B C 1
ATOM 3999 O O . PHE B 1 189 ? -4.171 23.842 3.37 1 93.65 189 PHE B O 1
ATOM 4006 N N . HIS B 1 190 ? -2.033 24.303 3.809 1 97.02 190 HIS B N 1
ATOM 4007 C CA . HIS B 1 190 ? -2.261 24.466 5.24 1 97.02 190 HIS B CA 1
ATOM 4008 C C . HIS B 1 190 ? -3.061 25.732 5.53 1 97.02 190 HIS B C 1
ATOM 4010 O O . HIS B 1 190 ? -4.047 25.693 6.27 1 97.02 190 HIS B O 1
ATOM 4016 N N . PRO B 1 191 ? -2.718 26.823 4.932 1 98.21 191 PRO B N 1
ATOM 4017 C CA . PRO B 1 191 ? -3.532 28.005 5.224 1 98.21 191 PRO B CA 1
ATOM 4018 C C . PRO B 1 191 ? -4.97 27.869 4.729 1 98.21 191 PRO B C 1
ATOM 4020 O O . PRO B 1 191 ? -5.893 28.408 5.345 1 98.21 191 PRO B O 1
ATOM 4023 N N . LEU B 1 192 ? -5.169 27.21 3.625 1 97.27 192 LEU B N 1
ATOM 4024 C CA . LEU B 1 192 ? -6.535 26.921 3.2 1 97.27 192 LEU B CA 1
ATOM 4025 C C . LEU B 1 192 ? -7.275 26.115 4.261 1 97.27 192 LEU B C 1
ATOM 4027 O O . LEU B 1 192 ? -8.445 26.382 4.546 1 97.27 192 LEU B O 1
ATOM 4031 N N . GLY B 1 193 ? -6.595 25.135 4.858 1 96.76 193 GLY B N 1
ATOM 4032 C CA . GLY B 1 193 ? -7.183 24.374 5.949 1 96.76 193 GLY B CA 1
ATOM 4033 C C . GLY B 1 193 ? -7.563 25.235 7.139 1 96.76 193 GLY B C 1
ATOM 4034 O O . GLY B 1 193 ? -8.624 25.043 7.737 1 96.76 193 GLY B O 1
ATOM 4035 N N . VAL B 1 194 ? -6.735 26.208 7.467 1 97.96 194 VAL B N 1
ATOM 4036 C CA . VAL B 1 194 ? -7.031 27.125 8.562 1 97.96 194 VAL B CA 1
ATOM 4037 C C . VAL B 1 194 ? -8.297 27.917 8.246 1 97.96 194 VAL B C 1
ATOM 4039 O O . VAL B 1 194 ? -9.184 28.047 9.093 1 97.96 194 VAL B O 1
ATOM 4042 N N . ALA B 1 195 ? -8.376 28.391 7.031 1 97.69 195 ALA B N 1
ATOM 4043 C CA . ALA B 1 195 ? -9.539 29.171 6.616 1 97.69 195 ALA B CA 1
ATOM 4044 C C . ALA B 1 195 ? -10.816 28.341 6.703 1 97.69 195 ALA B C 1
ATOM 4046 O O . ALA B 1 195 ? -11.837 28.813 7.209 1 97.69 195 ALA B O 1
ATOM 4047 N N . LEU B 1 196 ? -10.747 27.168 6.273 1 95.89 196 LEU B N 1
ATOM 4048 C CA . LEU B 1 196 ? -11.914 26.291 6.267 1 95.89 196 LEU B CA 1
ATOM 4049 C C . LEU B 1 196 ? -12.304 25.896 7.687 1 95.89 196 LEU B C 1
ATOM 4051 O O . LEU B 1 196 ? -13.492 25.83 8.013 1 95.89 196 LEU B O 1
ATOM 4055 N N . ALA B 1 197 ? -11.349 25.614 8.506 1 95.1 197 ALA B N 1
ATOM 4056 C CA . ALA B 1 197 ? -11.587 25.12 9.86 1 95.1 197 ALA B CA 1
ATOM 4057 C C . ALA B 1 197 ? -12.115 26.23 10.764 1 95.1 197 ALA B C 1
ATOM 4059 O O . ALA B 1 197 ? -12.848 25.965 11.72 1 95.1 197 ALA B O 1
ATOM 4060 N N . THR B 1 198 ? -11.763 27.503 10.455 1 96 198 THR B N 1
ATOM 4061 C CA . THR B 1 198 ? -12.105 28.586 11.37 1 96 198 THR B CA 1
ATOM 4062 C C . THR B 1 198 ? -13.184 29.482 10.767 1 96 198 THR B C 1
ATOM 4064 O O . THR B 1 198 ? -13.847 30.233 11.486 1 96 198 THR B O 1
ATOM 4067 N N . GLY B 1 199 ? -13.292 29.463 9.447 1 95.07 199 GLY B N 1
ATOM 4068 C CA . GLY B 1 199 ? -14.197 30.372 8.762 1 95.07 199 GLY B CA 1
ATOM 4069 C C . GLY B 1 199 ? -13.735 31.816 8.802 1 95.07 199 GLY B C 1
ATOM 4070 O O . GLY B 1 199 ? -14.54 32.735 8.637 1 95.07 199 GLY B O 1
ATOM 4071 N N . LYS B 1 200 ? -12.439 32.028 9.11 1 97.52 200 LYS B N 1
ATOM 4072 C CA . LYS B 1 200 ? -11.918 33.376 9.313 1 97.52 200 LYS B CA 1
ATOM 4073 C C . LYS B 1 200 ? -10.905 33.743 8.232 1 97.52 200 LYS B C 1
ATOM 4075 O O . LYS B 1 200 ? -10.508 32.893 7.432 1 97.52 200 LYS B O 1
ATOM 4080 N N . ARG B 1 201 ? -10.567 35.022 8.187 1 98.34 201 ARG B N 1
ATOM 4081 C CA . ARG B 1 201 ? -9.583 35.546 7.245 1 98.34 201 ARG B CA 1
ATOM 4082 C C . ARG B 1 201 ? -8.184 35.032 7.572 1 98.34 201 ARG B C 1
ATOM 4084 O O . ARG B 1 201 ? -7.779 35.017 8.736 1 98.34 201 ARG B O 1
ATOM 4091 N N . VAL B 1 202 ? -7.476 34.553 6.529 1 98.78 202 VAL B N 1
ATOM 4092 C CA . VAL B 1 202 ? -6.129 34.02 6.707 1 98.78 202 VAL B CA 1
ATOM 4093 C C . VAL B 1 202 ? -5.176 34.681 5.715 1 98.78 202 VAL B C 1
ATOM 4095 O O . VAL B 1 202 ? -5.45 34.72 4.513 1 98.78 202 VAL B O 1
ATOM 4098 N N . VAL B 1 203 ? -4.124 35.247 6.196 1 98.87 203 VAL B N 1
ATOM 4099 C CA . VAL B 1 203 ? -3.01 35.721 5.381 1 98.87 203 VAL B CA 1
ATOM 4100 C C . VAL B 1 203 ? -1.865 34.713 5.435 1 98.87 203 VAL B C 1
ATOM 4102 O O . VAL B 1 203 ? -1.462 34.279 6.517 1 98.87 203 VAL B O 1
ATOM 4105 N N . ALA B 1 204 ? -1.391 34.28 4.273 1 98.79 204 ALA B N 1
ATOM 4106 C CA . ALA B 1 204 ? -0.296 33.316 4.192 1 98.79 204 ALA B CA 1
ATOM 4107 C C . ALA B 1 204 ? 1.006 33.998 3.781 1 98.79 204 ALA B C 1
ATOM 4109 O O . ALA B 1 204 ? 1.021 34.817 2.859 1 98.79 204 ALA B O 1
ATOM 4110 N N . ALA B 1 205 ? 2.046 33.736 4.468 1 98.7 205 ALA B N 1
ATOM 4111 C CA . ALA B 1 205 ? 3.396 34.212 4.178 1 98.7 205 ALA B CA 1
ATOM 4112 C C . ALA B 1 205 ? 4.349 33.045 3.935 1 98.7 205 ALA B C 1
ATOM 4114 O O . ALA B 1 205 ? 4.636 32.269 4.85 1 98.7 205 ALA B O 1
ATOM 4115 N N . ASP B 1 206 ? 4.881 32.908 2.795 1 97.6 206 ASP B N 1
ATOM 4116 C CA . ASP B 1 206 ? 5.815 31.849 2.426 1 97.6 206 ASP B CA 1
ATOM 4117 C C . ASP B 1 206 ? 7.258 32.346 2.482 1 97.6 206 ASP B C 1
ATOM 4119 O O . ASP B 1 206 ? 7.693 33.106 1.614 1 97.6 206 ASP B O 1
ATOM 4123 N N . PRO B 1 207 ? 7.99 31.884 3.385 1 95.83 207 PRO B N 1
ATOM 4124 C CA . PRO B 1 207 ? 9.354 32.396 3.538 1 95.83 207 PRO B CA 1
ATOM 4125 C C . PRO B 1 207 ? 10.285 31.934 2.419 1 95.83 207 PRO B C 1
ATOM 4127 O O . PRO B 1 207 ? 11.337 32.539 2.198 1 95.83 207 PRO B O 1
ATOM 4130 N N . VAL B 1 208 ? 9.994 30.858 1.773 1 92.99 208 VAL B N 1
ATOM 4131 C CA . VAL B 1 208 ? 10.865 30.286 0.752 1 92.99 208 VAL B CA 1
ATOM 4132 C C . VAL B 1 208 ? 10.709 31.06 -0.555 1 92.99 208 VAL B C 1
ATOM 4134 O O . VAL B 1 208 ? 11.701 31.443 -1.179 1 92.99 208 VAL B O 1
ATOM 4137 N N . THR B 1 209 ? 9.528 31.384 -0.9 1 93.93 209 THR B N 1
ATOM 4138 C CA . THR B 1 209 ? 9.282 32.055 -2.171 1 93.93 209 THR B CA 1
ATOM 4139 C C . THR B 1 209 ? 9.154 33.562 -1.971 1 93.93 209 THR B C 1
ATOM 4141 O O . THR B 1 209 ? 9.251 34.331 -2.93 1 93.93 209 THR B O 1
ATOM 4144 N N . GLY B 1 210 ? 8.823 33.93 -0.793 1 94.29 210 GLY B N 1
ATOM 4145 C CA . GLY B 1 210 ? 8.55 35.334 -0.527 1 94.29 210 GLY B CA 1
ATOM 4146 C C . GLY B 1 210 ? 7.122 35.735 -0.848 1 94.29 210 GLY B C 1
ATOM 4147 O O . GLY B 1 210 ? 6.724 36.877 -0.61 1 94.29 210 GLY B O 1
ATOM 4148 N N . ASN B 1 211 ? 6.342 34.828 -1.264 1 96.24 211 ASN B N 1
ATOM 4149 C CA . ASN B 1 211 ? 4.965 35.114 -1.651 1 96.24 211 ASN B CA 1
ATOM 4150 C C . ASN B 1 211 ? 4.081 35.363 -0.433 1 96.24 211 ASN B C 1
ATOM 4152 O O . ASN B 1 211 ? 4.218 34.687 0.588 1 96.24 211 ASN B O 1
ATOM 4156 N N . VAL B 1 212 ? 3.224 36.38 -0.537 1 98.31 212 VAL B N 1
ATOM 4157 C CA . VAL B 1 212 ? 2.226 36.71 0.476 1 98.31 212 VAL B CA 1
ATOM 4158 C C . VAL B 1 212 ? 0.849 36.823 -0.173 1 98.31 212 VAL B C 1
ATOM 4160 O O . VAL B 1 212 ? 0.707 37.417 -1.244 1 98.31 212 VAL B O 1
ATOM 4163 N N . SER B 1 213 ? -0.149 36.221 0.458 1 98.19 213 SER B N 1
ATOM 4164 C CA . SER B 1 213 ? -1.473 36.285 -0.152 1 98.19 213 SER B CA 1
ATOM 4165 C C . SER B 1 213 ? -2.57 36.071 0.886 1 98.19 213 SER B C 1
ATOM 4167 O O . SER B 1 213 ? -2.312 35.546 1.971 1 98.19 213 SER B O 1
ATOM 4169 N N . VAL B 1 214 ? -3.75 36.54 0.586 1 98.57 214 VAL B N 1
ATOM 4170 C CA . VAL B 1 214 ? -4.952 36.239 1.358 1 98.57 214 VAL B CA 1
ATOM 4171 C C . VAL B 1 214 ? -5.627 34.989 0.796 1 98.57 214 VAL B C 1
ATOM 4173 O O . VAL B 1 214 ? -5.823 34.874 -0.416 1 98.57 214 VAL B O 1
ATOM 4176 N N . ILE B 1 215 ? -6.041 34.117 1.64 1 98.31 215 ILE B N 1
ATOM 4177 C CA . ILE B 1 215 ? -6.571 32.824 1.221 1 98.31 215 ILE B CA 1
ATOM 4178 C C . ILE B 1 215 ? -8.042 32.969 0.84 1 98.31 215 ILE B C 1
ATOM 4180 O O . ILE B 1 215 ? -8.821 33.588 1.569 1 98.31 215 ILE B O 1
ATOM 4184 N N . ASP B 1 216 ? -8.408 32.46 -0.283 1 97.57 216 ASP B N 1
ATOM 4185 C CA . ASP B 1 216 ? -9.797 32.363 -0.722 1 97.57 216 ASP B CA 1
ATOM 4186 C C . ASP B 1 216 ? -10.303 30.925 -0.633 1 97.57 216 ASP B C 1
ATOM 4188 O O . ASP B 1 216 ? -9.95 30.085 -1.463 1 97.57 216 ASP B O 1
ATOM 4192 N N . ALA B 1 217 ? -11.161 30.638 0.293 1 96.23 217 ALA B N 1
ATOM 4193 C CA . ALA B 1 217 ? -11.637 29.279 0.538 1 96.23 217 ALA B CA 1
ATOM 4194 C C . ALA B 1 217 ? -12.874 28.971 -0.301 1 96.23 217 ALA B C 1
ATOM 4196 O O . ALA B 1 217 ? -13.309 27.82 -0.377 1 96.23 217 ALA B O 1
ATOM 4197 N N . ALA B 1 218 ? -13.45 29.924 -0.973 1 96.44 218 ALA B N 1
ATOM 4198 C CA . ALA B 1 218 ? -14.751 29.808 -1.626 1 96.44 218 ALA B CA 1
ATOM 4199 C C . ALA B 1 218 ? -14.733 28.72 -2.696 1 96.44 218 ALA B C 1
ATOM 4201 O O . ALA B 1 218 ? -15.649 27.897 -2.768 1 96.44 218 ALA B O 1
ATOM 4202 N N . PRO B 1 219 ? -13.697 28.749 -3.551 1 95.77 219 PRO B N 1
ATOM 4203 C CA . PRO B 1 219 ? -13.696 27.712 -4.584 1 95.77 219 PRO B CA 1
ATOM 4204 C C . PRO B 1 219 ? -13.725 26.3 -4.003 1 95.77 219 PRO B C 1
ATOM 4206 O O . PRO B 1 219 ? -14.44 25.433 -4.513 1 95.77 219 PRO B O 1
ATOM 4209 N N . MET B 1 220 ? -12.984 26.088 -2.963 1 95.25 220 MET B N 1
ATOM 4210 C CA . MET B 1 220 ? -12.97 24.772 -2.33 1 95.25 220 MET B CA 1
ATOM 4211 C C . MET B 1 220 ? -14.338 24.436 -1.743 1 95.25 220 MET B C 1
ATOM 4213 O O . MET B 1 220 ? -14.824 23.314 -1.894 1 95.25 220 MET B O 1
ATOM 4217 N N . LEU B 1 221 ? -14.961 25.353 -1.104 1 95.76 221 LEU B N 1
ATOM 4218 C CA . LEU B 1 221 ? -16.277 25.136 -0.513 1 95.76 221 LEU B CA 1
ATOM 4219 C C . LEU B 1 221 ? -17.3 24.77 -1.584 1 95.76 221 LEU B C 1
ATOM 4221 O O . LEU B 1 221 ? -18.104 23.855 -1.393 1 95.76 221 LEU B O 1
ATOM 4225 N N . ARG B 1 222 ? -17.258 25.445 -2.708 1 95.8 222 ARG B N 1
ATOM 4226 C CA . ARG B 1 222 ? -18.164 25.144 -3.811 1 95.8 222 ARG B CA 1
ATOM 4227 C C . ARG B 1 222 ? -17.97 23.715 -4.305 1 95.8 222 ARG B C 1
ATOM 4229 O O . ARG B 1 222 ? -18.943 23.001 -4.557 1 95.8 222 ARG B O 1
ATOM 4236 N N . ARG B 1 223 ? -16.74 23.361 -4.382 1 95.57 223 ARG B N 1
ATOM 4237 C CA . ARG B 1 223 ? -16.429 22.008 -4.831 1 95.57 223 ARG B CA 1
ATOM 4238 C C . ARG B 1 223 ? -16.967 20.969 -3.852 1 95.57 223 ARG B C 1
ATOM 4240 O O . ARG B 1 223 ? -17.506 19.94 -4.264 1 95.57 223 ARG B O 1
ATOM 4247 N N . ARG B 1 224 ? -16.842 21.229 -2.585 1 96.3 224 ARG B N 1
ATOM 4248 C CA . ARG B 1 224 ? -17.284 20.277 -1.571 1 96.3 224 ARG B CA 1
ATOM 4249 C C . ARG B 1 224 ? -18.804 20.151 -1.564 1 96.3 224 ARG B C 1
ATOM 4251 O O . ARG B 1 224 ? -19.34 19.044 -1.484 1 96.3 224 ARG B O 1
ATOM 4258 N N . TYR B 1 225 ? -19.501 21.263 -1.721 1 95.65 225 TYR B N 1
ATOM 4259 C CA . TYR B 1 225 ? -20.957 21.206 -1.801 1 95.65 225 TYR B CA 1
ATOM 4260 C C . TYR B 1 225 ? -21.406 20.492 -3.07 1 95.65 225 TYR B C 1
ATOM 4262 O O . TYR B 1 225 ? -22.426 19.8 -3.072 1 95.65 225 TYR B O 1
ATOM 4270 N N . GLY B 1 226 ? -20.678 20.711 -4.126 1 95.84 226 GLY B N 1
ATOM 4271 C CA . GLY B 1 226 ? -20.931 19.952 -5.34 1 95.84 226 GLY B CA 1
ATOM 4272 C C . GLY B 1 226 ? -20.809 18.453 -5.143 1 95.84 226 GLY B C 1
ATOM 4273 O O . GLY B 1 226 ? -21.624 17.685 -5.659 1 95.84 226 GLY B O 1
ATOM 4274 N N . ALA B 1 227 ? -19.811 18.039 -4.409 1 96.5 227 ALA B N 1
ATOM 4275 C CA . ALA B 1 227 ? -19.614 16.62 -4.128 1 96.5 227 ALA B CA 1
ATOM 4276 C C . ALA B 1 227 ? -20.781 16.052 -3.326 1 96.5 227 ALA B C 1
ATOM 4278 O O . ALA B 1 227 ? -21.252 14.946 -3.601 1 96.5 227 ALA B O 1
ATOM 4279 N N . ILE B 1 228 ? -21.246 16.805 -2.325 1 96.84 228 ILE B N 1
ATOM 4280 C CA . ILE B 1 228 ? -22.392 16.393 -1.521 1 96.84 228 ILE B CA 1
ATOM 4281 C C . ILE B 1 228 ? -23.616 16.223 -2.418 1 96.84 228 ILE B C 1
ATOM 4283 O O . ILE B 1 228 ? -24.324 15.216 -2.329 1 96.84 228 ILE B O 1
ATOM 4287 N N . ALA B 1 229 ? -23.839 17.167 -3.291 1 96.8 229 ALA B N 1
ATOM 4288 C CA . ALA B 1 229 ? -24.985 17.132 -4.195 1 96.8 229 ALA B CA 1
ATOM 4289 C C . ALA B 1 229 ? -24.918 15.92 -5.12 1 96.8 229 ALA B C 1
ATOM 4291 O O . ALA B 1 229 ? -25.923 15.239 -5.335 1 96.8 229 ALA B O 1
ATOM 4292 N N . ARG B 1 230 ? -23.809 15.615 -5.598 1 96.73 230 ARG B N 1
ATOM 4293 C CA . ARG B 1 230 ? -23.62 14.508 -6.53 1 96.73 230 ARG B CA 1
ATOM 4294 C C . ARG B 1 230 ? -23.865 13.168 -5.844 1 96.73 230 ARG B C 1
ATOM 4296 O O . ARG B 1 230 ? -24.193 12.178 -6.503 1 96.73 230 ARG B O 1
ATOM 4303 N N . ALA B 1 231 ? -23.669 13.15 -4.548 1 97.57 231 ALA B N 1
ATOM 4304 C CA . ALA B 1 231 ? -23.854 11.911 -3.796 1 97.57 231 ALA B CA 1
ATOM 4305 C C . ALA B 1 231 ? -25.315 11.726 -3.396 1 97.57 231 ALA B C 1
ATOM 4307 O O . ALA B 1 231 ? -25.666 10.741 -2.741 1 97.57 231 ALA B O 1
ATOM 4308 N N . GLY B 1 232 ? -26.142 12.617 -3.743 1 96.74 232 GLY B N 1
ATOM 4309 C CA . GLY B 1 232 ? -27.521 12.657 -3.282 1 96.74 232 GLY B CA 1
ATOM 4310 C C . GLY B 1 232 ? -28.289 11.385 -3.585 1 96.74 232 GLY B C 1
ATOM 4311 O O . GLY B 1 232 ? -29.08 10.919 -2.762 1 96.74 232 GLY B O 1
ATOM 4312 N N . ASP B 1 233 ? -28.043 10.729 -4.704 1 95.21 233 ASP B N 1
ATOM 4313 C CA . ASP B 1 233 ? -28.817 9.565 -5.124 1 95.21 233 ASP B CA 1
ATOM 4314 C C . ASP B 1 233 ? -28.056 8.27 -4.849 1 95.21 233 ASP B C 1
ATOM 4316 O O . ASP B 1 233 ? -28.461 7.197 -5.3 1 95.21 233 ASP B O 1
ATOM 4320 N N . ALA B 1 234 ? -27.004 8.426 -4.182 1 96.62 234 ALA B N 1
ATOM 4321 C CA . ALA B 1 234 ? -26.184 7.245 -3.927 1 96.62 234 ALA B CA 1
ATOM 4322 C C . ALA B 1 234 ? -26.941 6.222 -3.086 1 96.62 234 ALA B C 1
ATOM 4324 O O . ALA B 1 234 ? -27.54 6.569 -2.066 1 96.62 234 ALA B O 1
ATOM 4325 N N . GLU B 1 235 ? -26.887 4.993 -3.519 1 95.64 235 GLU B N 1
ATOM 4326 C CA . GLU B 1 235 ? -27.543 3.898 -2.809 1 95.64 235 GLU B CA 1
ATOM 4327 C C . GLU B 1 235 ? -26.521 2.993 -2.126 1 95.64 235 GLU B C 1
ATOM 4329 O O . GLU B 1 235 ? -26.731 2.558 -0.991 1 95.64 235 GLU B O 1
ATOM 4334 N N . ARG B 1 236 ? -25.472 2.608 -2.82 1 95.58 236 ARG B N 1
ATOM 4335 C CA . ARG B 1 236 ? -24.366 1.819 -2.286 1 95.58 236 ARG B CA 1
ATOM 4336 C C . ARG B 1 236 ? -23.201 2.714 -1.878 1 95.58 236 ARG B C 1
ATOM 4338 O O . ARG B 1 236 ? -22.604 3.387 -2.72 1 95.58 236 ARG B O 1
ATOM 4345 N N . ILE B 1 237 ? -22.851 2.709 -0.625 1 97.25 237 ILE B N 1
ATOM 4346 C CA . ILE B 1 237 ? -21.852 3.652 -0.134 1 97.25 237 ILE B CA 1
ATOM 4347 C C . ILE B 1 237 ? -20.777 2.903 0.65 1 97.25 237 ILE B C 1
ATOM 4349 O O . ILE B 1 237 ? -21.09 2.077 1.511 1 97.25 237 ILE B O 1
ATOM 4353 N N . ALA B 1 238 ? -19.573 3.146 0.367 1 97.19 238 ALA B N 1
ATOM 4354 C CA . ALA B 1 238 ? -18.447 2.578 1.104 1 97.19 238 ALA B CA 1
ATOM 4355 C C . ALA B 1 238 ? -17.982 3.521 2.21 1 97.19 238 ALA B C 1
ATOM 4357 O O . ALA B 1 238 ? -17.858 4.729 1.993 1 97.19 238 ALA B O 1
ATOM 4358 N N . VAL B 1 239 ? -17.809 2.972 3.37 1 98.02 239 VAL B N 1
ATOM 4359 C CA . VAL B 1 239 ? -17.135 3.701 4.439 1 98.02 239 VAL B CA 1
ATOM 4360 C C . VAL B 1 239 ? -15.676 3.259 4.526 1 98.02 239 VAL B C 1
ATOM 4362 O O . VAL B 1 239 ? -15.39 2.094 4.816 1 98.02 239 VAL B O 1
ATOM 4365 N N . ILE B 1 240 ? -14.792 4.191 4.344 1 97.37 240 ILE B N 1
ATOM 4366 C CA . ILE B 1 240 ? -13.373 3.875 4.23 1 97.37 240 ILE B CA 1
ATOM 4367 C C . ILE B 1 240 ? -12.675 4.144 5.561 1 97.37 240 ILE B C 1
ATOM 4369 O O . ILE B 1 240 ? -12.769 5.246 6.107 1 97.37 240 ILE B O 1
ATOM 4373 N N . VAL B 1 241 ? -11.977 3.153 6.029 1 97 241 VAL B N 1
ATOM 4374 C CA . VAL B 1 241 ? -11.121 3.271 7.204 1 97 241 VAL B CA 1
ATOM 4375 C C . VAL B 1 241 ? -9.668 3.007 6.815 1 97 241 VAL B C 1
ATOM 4377 O O . VAL B 1 241 ? -9.383 2.088 6.042 1 97 241 VAL B O 1
ATOM 4380 N N . SER B 1 242 ? -8.814 3.79 7.356 1 95.73 242 SER B N 1
ATOM 4381 C CA . SER B 1 242 ? -7.398 3.673 7.023 1 95.73 242 SER B CA 1
ATOM 4382 C C . SER B 1 242 ? -6.687 2.707 7.964 1 95.73 242 SER B C 1
ATOM 4384 O O . SER B 1 242 ? -6.972 2.676 9.163 1 95.73 242 SER B O 1
ATOM 4386 N N . LYS B 1 243 ? -5.719 2.021 7.424 1 94.66 243 LYS B N 1
ATOM 4387 C CA . LYS B 1 243 ? -4.853 1.148 8.211 1 94.66 243 LYS B CA 1
ATOM 4388 C C . LYS B 1 243 ? -3.75 1.944 8.902 1 94.66 243 LYS B C 1
ATOM 4390 O O . LYS B 1 243 ? -3.077 1.433 9.799 1 94.66 243 LYS B O 1
ATOM 4395 N N . LYS B 1 244 ? -3.535 3.114 8.473 1 93.24 244 LYS B N 1
ATOM 4396 C CA . LYS B 1 244 ? -2.477 3.947 9.036 1 93.24 244 LYS B CA 1
ATOM 4397 C C . LYS B 1 244 ? -2.798 4.345 10.474 1 93.24 244 LYS B C 1
ATOM 4399 O O . LYS B 1 244 ? -3.898 4.82 10.762 1 93.24 244 LYS B O 1
ATOM 4404 N N . PRO B 1 245 ? -1.828 4.24 11.354 1 90.61 245 PRO B N 1
ATOM 4405 C CA . PRO B 1 245 ? -2.119 4.4 12.78 1 90.61 245 PRO B CA 1
ATOM 4406 C C . PRO B 1 245 ? -2.62 5.801 13.127 1 90.61 245 PRO B C 1
ATOM 4408 O O . PRO B 1 245 ? -3.491 5.954 13.987 1 90.61 245 PRO B O 1
ATOM 4411 N N . GLY B 1 246 ? -2.159 6.788 12.449 1 90.33 246 GLY B N 1
ATOM 4412 C CA . GLY B 1 246 ? -2.572 8.142 12.782 1 90.33 246 GLY B CA 1
ATOM 4413 C C . GLY B 1 246 ? -3.847 8.567 12.077 1 90.33 246 GLY B C 1
ATOM 4414 O O . GLY B 1 246 ? -4.323 9.688 12.267 1 90.33 246 GLY B O 1
ATOM 4415 N N . GLN B 1 247 ? -4.443 7.698 11.26 1 92.68 247 GLN B N 1
ATOM 4416 C CA . GLN B 1 247 ? -5.611 8.053 10.459 1 92.68 247 GLN B CA 1
ATOM 4417 C C . GLN B 1 247 ? -6.784 7.123 10.756 1 92.68 247 GLN B C 1
ATOM 4419 O O . GLN B 1 247 ? -7.887 7.324 10.243 1 92.68 247 GLN B O 1
ATOM 4424 N N . ARG B 1 248 ? -6.546 6.12 11.539 1 93.63 248 ARG B N 1
ATOM 4425 C CA . ARG B 1 248 ? -7.549 5.081 11.746 1 93.63 248 ARG B CA 1
ATOM 4426 C C . ARG B 1 248 ? -8.637 5.553 12.705 1 93.63 248 ARG B C 1
ATOM 4428 O O . ARG B 1 248 ? -8.385 5.73 13.899 1 93.63 248 ARG B O 1
ATOM 4435 N N . ARG B 1 249 ? -9.84 5.678 12.181 1 95.28 249 ARG B N 1
ATOM 4436 C CA . ARG B 1 249 ? -10.975 6.117 12.986 1 95.28 249 ARG B CA 1
ATOM 4437 C C . ARG B 1 249 ? -12.133 5.13 12.885 1 95.28 249 ARG B C 1
ATOM 4439 O O . ARG B 1 249 ? -13.201 5.468 12.371 1 95.28 249 ARG B O 1
ATOM 4446 N N . MET B 1 250 ? -11.996 3.963 13.541 1 95.97 250 MET B N 1
ATOM 4447 C CA . MET B 1 250 ? -12.929 2.849 13.396 1 95.97 250 MET B CA 1
ATOM 4448 C C . MET B 1 250 ? -14.278 3.184 14.022 1 95.97 250 MET B C 1
ATOM 4450 O O . MET B 1 250 ? -15.326 2.88 13.45 1 95.97 250 MET B O 1
ATOM 4454 N N . GLU B 1 251 ? -14.285 3.816 15.202 1 96.59 251 GLU B N 1
ATOM 4455 C CA . GLU B 1 251 ? -15.543 4.156 15.86 1 96.59 251 GLU B CA 1
ATOM 4456 C C . GLU B 1 251 ? -16.357 5.137 15.021 1 96.59 251 GLU B C 1
ATOM 4458 O O . GLU B 1 251 ? -17.576 5 14.905 1 96.59 251 GLU B O 1
ATOM 4463 N N . LEU B 1 252 ? -15.619 6.079 14.468 1 97.5 252 LEU B N 1
ATOM 4464 C CA . LEU B 1 252 ? -16.301 7.022 13.588 1 97.5 252 LEU B CA 1
ATOM 4465 C C . LEU B 1 252 ? -16.884 6.308 12.373 1 97.5 252 LEU B C 1
ATOM 4467 O O . LEU B 1 252 ? -18.016 6.585 11.97 1 97.5 252 LEU B O 1
ATOM 4471 N N . ALA B 1 253 ? -16.142 5.38 11.809 1 97.9 253 ALA B N 1
ATOM 4472 C CA . ALA B 1 253 ? -16.61 4.609 10.66 1 97.9 253 ALA B CA 1
ATOM 4473 C C . ALA B 1 253 ? -17.884 3.84 10.998 1 97.9 253 ALA B C 1
ATOM 4475 O O . ALA B 1 253 ? -18.841 3.84 10.22 1 97.9 253 ALA B O 1
ATOM 4476 N N . ARG B 1 254 ? -17.898 3.235 12.138 1 97.68 254 ARG B N 1
ATOM 4477 C CA . ARG B 1 254 ? -19.065 2.477 12.58 1 97.68 254 ARG B CA 1
ATOM 4478 C C . ARG B 1 254 ? -20.277 3.387 12.748 1 97.68 254 ARG B C 1
ATOM 4480 O O . ARG B 1 254 ? -21.4 3 12.42 1 97.68 254 ARG B O 1
ATOM 4487 N N . ARG B 1 255 ? -20.022 4.523 13.228 1 98.03 255 ARG B N 1
ATOM 4488 C CA . ARG B 1 255 ? -21.109 5.488 13.353 1 98.03 255 ARG B CA 1
ATOM 4489 C C . ARG B 1 255 ? -21.669 5.862 11.984 1 98.03 255 ARG B C 1
ATOM 4491 O O . ARG B 1 255 ? -22.887 5.94 11.806 1 98.03 255 ARG B O 1
ATOM 4498 N N . MET B 1 256 ? -20.789 6.084 11.021 1 98.38 256 MET B N 1
ATOM 4499 C CA . MET B 1 256 ? -21.234 6.403 9.667 1 98.38 256 MET B CA 1
ATOM 4500 C C . MET B 1 256 ? -22.045 5.254 9.076 1 98.38 256 MET B C 1
ATOM 4502 O O . MET B 1 256 ? -23.059 5.48 8.414 1 98.38 256 MET B O 1
ATOM 4506 N N . MET B 1 257 ? -21.538 4.029 9.328 1 97.59 257 MET B N 1
ATOM 4507 C CA . MET B 1 257 ? -22.27 2.85 8.874 1 97.59 257 MET B CA 1
ATOM 4508 C C . MET B 1 257 ? -23.702 2.864 9.396 1 97.59 257 MET B C 1
ATOM 4510 O O . MET B 1 257 ? -24.651 2.716 8.624 1 97.59 257 MET B O 1
ATOM 4514 N N . SER B 1 258 ? -23.851 3.074 10.657 1 97.56 258 SER B N 1
ATOM 4515 C CA . SER B 1 258 ? -25.156 3.06 11.309 1 97.56 258 SER B CA 1
ATOM 4516 C C . SER B 1 258 ? -26.066 4.149 10.749 1 97.56 258 SER B C 1
ATOM 4518 O O . SER B 1 258 ? -27.238 3.898 10.459 1 97.56 258 SER B O 1
ATOM 4520 N N . LEU B 1 259 ? -25.535 5.329 10.574 1 97.88 259 LEU B N 1
ATOM 4521 C CA . LEU B 1 259 ? -26.313 6.451 10.061 1 97.88 259 LEU B CA 1
ATOM 4522 C C . LEU B 1 259 ? -26.839 6.153 8.661 1 97.88 259 LEU B C 1
ATOM 4524 O O . LEU B 1 259 ? -28.005 6.418 8.362 1 97.88 259 LEU B O 1
ATOM 4528 N N . GLY B 1 260 ? -25.951 5.654 7.79 1 97.37 260 GLY B N 1
ATOM 4529 C CA . GLY B 1 260 ? -26.367 5.314 6.439 1 97.37 260 GLY B CA 1
ATOM 4530 C C . GLY B 1 260 ? -27.413 4.216 6.395 1 97.37 260 GLY B C 1
ATOM 4531 O O . GLY B 1 260 ? -28.395 4.317 5.656 1 97.37 260 GLY B O 1
ATOM 4532 N N . GLU B 1 261 ? -27.181 3.186 7.189 1 95.46 261 GLU B N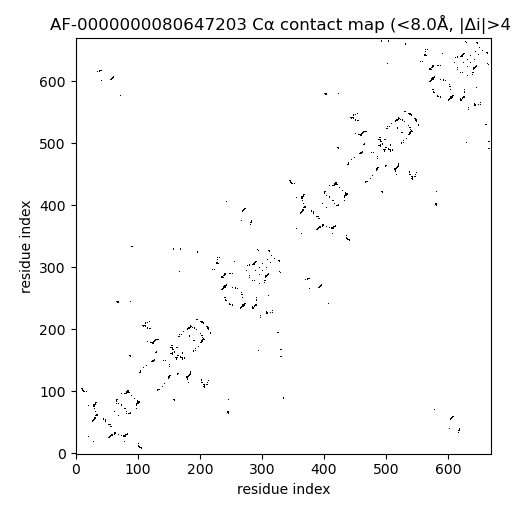 1
ATOM 4533 C CA . GLU B 1 261 ? -28.117 2.066 7.231 1 95.46 261 GLU B CA 1
ATOM 4534 C C . GLU B 1 261 ? -29.49 2.513 7.726 1 95.46 261 GLU B C 1
ATOM 4536 O O . GLU B 1 261 ? -30.517 2.056 7.219 1 95.46 261 GLU B O 1
ATOM 4541 N N . GLU B 1 262 ? -29.517 3.343 8.672 1 96.73 262 GLU B N 1
ATOM 4542 C CA . GLU B 1 262 ? -30.765 3.886 9.2 1 96.73 262 GLU B CA 1
ATOM 4543 C C . GLU B 1 262 ? -31.56 4.601 8.111 1 96.73 262 GLU B C 1
ATOM 4545 O O . GLU B 1 262 ? -32.787 4.694 8.189 1 96.73 262 GLU B O 1
ATOM 4550 N N . GLN B 1 263 ? -30.904 5.131 7.127 1 96.18 263 GLN B N 1
ATOM 4551 C CA . GLN B 1 263 ? -31.554 5.859 6.041 1 96.18 263 GLN B CA 1
ATOM 4552 C C . GLN B 1 263 ? -31.797 4.951 4.839 1 96.18 263 GLN B C 1
ATOM 4554 O O . GLN B 1 263 ? -32.097 5.43 3.743 1 96.18 263 GLN B O 1
ATOM 4559 N N . GLY B 1 264 ? -31.518 3.716 4.936 1 94.32 264 GLY B N 1
ATOM 4560 C CA . GLY B 1 264 ? -31.846 2.739 3.91 1 94.32 264 GLY B CA 1
ATOM 4561 C C . GLY B 1 264 ? -30.743 2.556 2.885 1 94.32 264 GLY B C 1
ATOM 4562 O O . GLY B 1 264 ? -30.96 1.953 1.832 1 94.32 264 GLY B O 1
ATOM 4563 N N . LYS B 1 265 ? -29.584 3.112 3.109 1 95.87 265 LYS B N 1
ATOM 4564 C CA . LYS B 1 265 ? -28.461 2.931 2.193 1 95.87 265 LYS B CA 1
ATOM 4565 C C . LYS B 1 265 ? -27.792 1.576 2.404 1 95.87 265 LYS B C 1
ATOM 4567 O O . LYS B 1 265 ? -27.801 1.04 3.514 1 95.87 265 LYS B O 1
ATOM 4572 N N . ARG B 1 266 ? -27.278 0.996 1.356 1 94.4 266 ARG B N 1
ATOM 4573 C CA . ARG B 1 266 ? -26.43 -0.19 1.438 1 94.4 266 ARG B CA 1
ATOM 4574 C C . ARG B 1 266 ? -24.981 0.192 1.722 1 94.4 266 ARG B C 1
ATOM 4576 O O . ARG B 1 266 ? -24.276 0.676 0.834 1 94.4 266 ARG B O 1
ATOM 4583 N N . MET B 1 267 ? -24.573 -0.09 2.96 1 96.18 267 MET B N 1
ATOM 4584 C CA . MET B 1 267 ? -23.259 0.364 3.407 1 96.18 267 MET B CA 1
ATOM 4585 C C . MET B 1 267 ? -22.257 -0.785 3.407 1 96.18 267 MET B C 1
ATOM 4587 O O . MET B 1 267 ? -22.61 -1.923 3.722 1 96.18 267 MET B O 1
ATOM 4591 N N . ILE B 1 268 ? -21.027 -0.484 3.126 1 96.28 268 ILE B N 1
ATOM 4592 C CA . ILE B 1 268 ? -19.951 -1.463 3.233 1 96.28 268 ILE B CA 1
ATOM 4593 C C . ILE B 1 268 ? -18.736 -0.823 3.902 1 96.28 268 ILE B C 1
ATOM 4595 O O . ILE B 1 268 ? -18.344 0.293 3.554 1 96.28 268 ILE B O 1
ATOM 4599 N N . LEU B 1 269 ? -18.193 -1.483 4.918 1 97.47 269 LEU B N 1
ATOM 4600 C CA . LEU B 1 269 ? -17.003 -1.018 5.621 1 97.47 269 LEU B CA 1
ATOM 4601 C C . LEU B 1 269 ? -15.736 -1.535 4.949 1 97.47 269 LEU B C 1
ATOM 4603 O O . LEU B 1 269 ? -15.541 -2.747 4.832 1 97.47 269 LEU B O 1
ATOM 4607 N N . VAL B 1 270 ? -14.861 -0.618 4.532 1 97.19 270 VAL B N 1
ATOM 4608 C CA . VAL B 1 270 ? -13.682 -0.981 3.753 1 97.19 270 VAL B CA 1
ATOM 4609 C C . VAL B 1 270 ? -12.42 -0.517 4.477 1 97.19 270 VAL B C 1
ATOM 4611 O O . VAL B 1 270 ? -12.293 0.66 4.823 1 97.19 270 VAL B O 1
ATOM 4614 N N . TYR B 1 271 ? -11.509 -1.391 4.741 1 97.2 271 TYR B N 1
ATOM 4615 C CA . TYR B 1 271 ? -10.232 -1.173 5.41 1 97.2 271 TYR B CA 1
ATOM 4616 C C . TYR B 1 271 ? -9.098 -1.063 4.397 1 97.2 271 TYR B C 1
ATOM 4618 O O . TYR B 1 271 ? -8.825 -2.01 3.656 1 97.2 271 TYR B O 1
ATOM 4626 N N . LEU B 1 272 ? -8.456 0.128 4.333 1 95.13 272 LEU B N 1
ATOM 4627 C CA . LEU B 1 272 ? -7.496 0.387 3.266 1 95.13 272 LEU B CA 1
ATOM 4628 C C . LEU B 1 272 ? -6.233 1.041 3.817 1 95.13 272 LEU B C 1
ATOM 4630 O O . LEU B 1 272 ? -6.297 1.812 4.777 1 95.13 272 LEU B O 1
ATOM 4634 N N . ASP B 1 273 ? -5.109 0.684 3.162 1 93.49 273 ASP B N 1
ATOM 4635 C CA . ASP B 1 273 ? -3.856 1.363 3.478 1 93.49 273 ASP B CA 1
ATOM 4636 C C . ASP B 1 273 ? -3.713 2.653 2.675 1 93.49 273 ASP B C 1
ATOM 4638 O O . ASP B 1 273 ? -3.353 3.696 3.225 1 93.49 273 ASP B O 1
ATOM 4642 N N . ARG B 1 274 ? -4.002 2.528 1.395 1 90.29 274 ARG B N 1
ATOM 4643 C CA . ARG B 1 274 ? -3.958 3.673 0.492 1 90.29 274 ARG B CA 1
ATOM 4644 C C . ARG B 1 274 ? -5.222 3.751 -0.357 1 90.29 274 ARG B C 1
ATOM 4646 O O . ARG B 1 274 ? -5.569 2.794 -1.052 1 90.29 274 ARG B O 1
ATOM 4653 N N . MET B 1 275 ? -5.808 4.856 -0.295 1 89.5 275 MET B N 1
ATOM 4654 C CA . MET B 1 275 ? -7.002 5.049 -1.113 1 89.5 275 MET B CA 1
ATOM 4655 C C . MET B 1 275 ? -6.628 5.445 -2.537 1 89.5 275 MET B C 1
ATOM 4657 O O . MET B 1 275 ? -5.963 6.46 -2.75 1 89.5 275 MET B O 1
ATOM 4661 N N . GLU B 1 276 ? -6.961 4.647 -3.421 1 87.86 276 GLU B N 1
ATOM 4662 C CA . GLU B 1 276 ? -6.755 4.903 -4.843 1 87.86 276 GLU B CA 1
ATOM 4663 C C . GLU B 1 276 ? -8.073 4.85 -5.61 1 87.86 276 GLU B C 1
ATOM 4665 O O . GLU B 1 276 ? -8.997 4.135 -5.218 1 87.86 276 GLU B O 1
ATOM 4670 N N . PRO B 1 277 ? -8.152 5.588 -6.644 1 88.21 277 PRO B N 1
ATOM 4671 C CA . PRO B 1 277 ? -9.402 5.639 -7.406 1 88.21 277 PRO B CA 1
ATOM 4672 C C . PRO B 1 277 ? -9.887 4.256 -7.837 1 88.21 277 PRO B C 1
ATOM 4674 O O . PRO B 1 277 ? -11.087 3.973 -7.778 1 88.21 277 PRO B O 1
ATOM 4677 N N . ASP B 1 278 ? -9.085 3.398 -8.212 1 87.88 278 ASP B N 1
ATOM 4678 C CA . ASP B 1 278 ? -9.443 2.075 -8.713 1 87.88 278 ASP B CA 1
ATOM 4679 C C . ASP B 1 278 ? -10.128 1.244 -7.63 1 87.88 278 ASP B C 1
ATOM 4681 O O . ASP B 1 278 ? -10.997 0.422 -7.928 1 87.88 278 ASP B O 1
ATOM 4685 N N . ALA B 1 279 ? -9.736 1.494 -6.413 1 87.51 279 ALA B N 1
ATOM 4686 C CA . ALA B 1 279 ? -10.336 0.745 -5.312 1 87.51 279 ALA B CA 1
ATOM 4687 C C . ALA B 1 279 ? -11.846 0.961 -5.261 1 87.51 279 ALA B C 1
ATOM 4689 O O . ALA B 1 279 ? -12.611 0.006 -5.106 1 87.51 279 ALA B O 1
ATOM 4690 N N . LEU B 1 280 ? -12.321 2.14 -5.504 1 89.2 280 LEU B N 1
ATOM 4691 C CA . LEU B 1 280 ? -13.742 2.462 -5.43 1 89.2 280 LEU B CA 1
ATOM 4692 C C . LEU B 1 280 ? -14.482 1.938 -6.656 1 89.2 280 LEU B C 1
ATOM 4694 O O . LEU B 1 280 ? -15.605 1.441 -6.543 1 89.2 280 LEU B O 1
ATOM 4698 N N . VAL B 1 281 ? -13.846 2.038 -7.75 1 88.44 281 VAL B N 1
ATOM 4699 C CA . VAL B 1 281 ? -14.431 1.536 -8.989 1 88.44 281 VAL B CA 1
ATOM 4700 C C . VAL B 1 281 ? -14.687 0.036 -8.87 1 88.44 281 VAL B C 1
ATOM 4702 O O . VAL B 1 281 ? -15.781 -0.441 -9.183 1 88.44 281 VAL B O 1
ATOM 4705 N N . ASN B 1 282 ? -13.774 -0.617 -8.383 1 88.97 282 ASN B N 1
ATOM 4706 C CA . ASN B 1 282 ? -13.846 -2.073 -8.312 1 88.97 282 ASN B CA 1
ATOM 4707 C C . ASN B 1 282 ? -14.901 -2.534 -7.311 1 88.97 282 ASN B C 1
ATOM 4709 O O . ASN B 1 282 ? -15.488 -3.606 -7.471 1 88.97 282 ASN B O 1
ATOM 4713 N N . LEU B 1 283 ? -15.176 -1.766 -6.334 1 90.85 283 LEU B N 1
ATOM 4714 C CA . LEU B 1 283 ? -16.163 -2.113 -5.318 1 90.85 283 LEU B CA 1
ATOM 4715 C C . LEU B 1 283 ? -17.58 -1.911 -5.845 1 90.85 283 LEU B C 1
ATOM 4717 O O . LEU B 1 283 ? -18.54 -2.428 -5.27 1 90.85 283 LEU B O 1
ATOM 4721 N N . GLY B 1 284 ? -17.774 -1.096 -6.902 1 90.71 284 GLY B N 1
ATOM 4722 C CA . GLY B 1 284 ? -19.077 -0.854 -7.501 1 90.71 284 GLY B CA 1
ATOM 4723 C C . GLY B 1 284 ? -19.98 0.006 -6.638 1 90.71 284 GLY B C 1
ATOM 4724 O O . GLY B 1 284 ? -21.184 -0.245 -6.547 1 90.71 284 GLY B O 1
ATOM 4725 N N . VAL B 1 285 ? -19.379 0.968 -5.95 1 94.38 285 VAL B N 1
ATOM 4726 C CA . VAL B 1 285 ? -20.167 1.83 -5.075 1 94.38 285 VAL B CA 1
ATOM 4727 C C . VAL B 1 285 ? -20.494 3.136 -5.795 1 94.38 285 VAL B C 1
ATOM 4729 O O . VAL B 1 285 ? -19.814 3.512 -6.753 1 94.38 285 VAL B O 1
ATOM 4732 N N . ASP B 1 286 ? -21.505 3.843 -5.305 1 95.95 286 ASP B N 1
ATOM 4733 C CA . ASP B 1 286 ? -21.972 5.093 -5.897 1 95.95 286 ASP B CA 1
ATOM 4734 C C . ASP B 1 286 ? -21.294 6.296 -5.245 1 95.95 286 ASP B C 1
ATOM 4736 O O . ASP B 1 286 ? -21.285 7.392 -5.81 1 95.95 286 ASP B O 1
ATOM 4740 N N . ALA B 1 287 ? -20.804 6.117 -4.074 1 97.17 287 ALA B N 1
ATOM 4741 C CA . ALA B 1 287 ? -20.129 7.149 -3.291 1 97.17 287 ALA B CA 1
ATOM 4742 C C . ALA B 1 287 ? -19.306 6.533 -2.163 1 97.17 287 ALA B C 1
ATOM 4744 O O . ALA B 1 287 ? -19.405 5.332 -1.9 1 97.17 287 ALA B O 1
ATOM 4745 N N . ALA B 1 288 ? -18.54 7.344 -1.527 1 97.52 288 ALA B N 1
ATOM 4746 C CA . ALA B 1 288 ? -17.743 6.893 -0.389 1 97.52 288 ALA B CA 1
ATOM 4747 C C . ALA B 1 288 ? -17.681 7.964 0.696 1 97.52 288 ALA B C 1
ATOM 4749 O O . ALA B 1 288 ? -17.777 9.159 0.404 1 97.52 288 ALA B O 1
ATOM 4750 N N . VAL B 1 289 ? -17.593 7.514 1.875 1 98 289 VAL B N 1
ATOM 4751 C CA . VAL B 1 289 ? -17.274 8.358 3.021 1 98 289 VAL B CA 1
ATOM 4752 C C . VAL B 1 289 ? -15.899 7.985 3.571 1 98 289 VAL B C 1
ATOM 4754 O O . VAL B 1 289 ? -15.695 6.863 4.041 1 98 289 VAL B O 1
ATOM 4757 N N . SER B 1 290 ? -15.027 8.876 3.525 1 97.34 290 SER B N 1
ATOM 4758 C CA . SER B 1 290 ? -13.678 8.605 4.012 1 97.34 290 SER B CA 1
ATOM 4759 C C . SER B 1 290 ? -13.512 9.053 5.46 1 97.34 290 SER B C 1
ATOM 4761 O O . SER B 1 290 ? -13.644 10.24 5.767 1 97.34 290 SER B O 1
ATOM 4763 N N . THR B 1 291 ? -13.21 8.139 6.329 1 97.38 291 THR B N 1
ATOM 4764 C CA . THR B 1 291 ? -12.902 8.481 7.714 1 97.38 291 THR B CA 1
ATOM 4765 C C . THR B 1 291 ? -11.393 8.536 7.934 1 97.38 291 THR B C 1
ATOM 4767 O O . THR B 1 291 ? -10.931 8.652 9.071 1 97.38 291 THR B O 1
ATOM 4770 N N . ALA B 1 292 ? -10.68 8.385 6.856 1 94.87 292 ALA B N 1
ATOM 4771 C CA . ALA B 1 292 ? -9.225 8.506 6.892 1 94.87 292 ALA B CA 1
ATOM 4772 C C . ALA B 1 292 ? -8.796 9.971 6.912 1 94.87 292 ALA B C 1
ATOM 4774 O O . ALA B 1 292 ? -9.421 10.798 7.58 1 94.87 292 ALA B O 1
ATOM 4775 N N . CYS B 1 293 ? -7.694 10.241 6.262 1 93.43 293 CYS B N 1
ATOM 4776 C CA . CYS B 1 293 ? -7.246 11.624 6.149 1 93.43 293 CYS B CA 1
ATOM 4777 C C . CYS B 1 293 ? -8.278 12.474 5.418 1 93.43 293 CYS B C 1
ATOM 4779 O O . CYS B 1 293 ? -8.668 12.154 4.294 1 93.43 293 CYS B O 1
ATOM 4781 N N . PRO B 1 294 ? -8.69 13.543 5.974 1 93.53 294 PRO B N 1
ATOM 4782 C CA . PRO B 1 294 ? -9.675 14.408 5.322 1 93.53 294 PRO B CA 1
ATOM 4783 C C . PRO B 1 294 ? -9.205 14.918 3.962 1 93.53 294 PRO B C 1
ATOM 4785 O O . PRO B 1 294 ? -10.026 15.195 3.084 1 93.53 294 PRO B O 1
ATOM 4788 N N . ARG B 1 295 ? -7.936 14.978 3.777 1 91.64 295 ARG B N 1
ATOM 4789 C CA . ARG B 1 295 ? -7.366 15.554 2.564 1 91.64 295 ARG B CA 1
ATOM 4790 C C . ARG B 1 295 ? -7.606 14.646 1.362 1 91.64 295 ARG B C 1
ATOM 4792 O O . ARG B 1 295 ? -7.52 15.09 0.215 1 91.64 295 ARG B O 1
ATOM 4799 N N . ILE B 1 296 ? -7.91 13.406 1.646 1 91.28 296 ILE B N 1
ATOM 4800 C CA . ILE B 1 296 ? -8.242 12.486 0.564 1 91.28 296 ILE B CA 1
ATOM 4801 C C . ILE B 1 296 ? -9.484 12.982 -0.173 1 91.28 296 ILE B C 1
ATOM 4803 O O . ILE B 1 296 ? -9.493 13.063 -1.403 1 91.28 296 ILE B O 1
ATOM 4807 N N . ALA B 1 297 ? -10.456 13.35 0.548 1 91.29 297 ALA B N 1
ATOM 4808 C CA . ALA B 1 297 ? -11.698 13.848 -0.035 1 91.29 297 ALA B CA 1
ATOM 4809 C C . ALA B 1 297 ? -11.515 15.256 -0.596 1 91.29 297 ALA B C 1
ATOM 4811 O O . ALA B 1 297 ? -12.079 15.594 -1.639 1 91.29 297 ALA B O 1
ATOM 4812 N N . LEU B 1 298 ? -10.71 16.021 0.024 1 90.82 298 LEU B N 1
ATOM 4813 C CA . LEU B 1 298 ? -10.627 17.442 -0.296 1 90.82 298 LEU B CA 1
ATOM 4814 C C . LEU B 1 298 ? -9.69 17.679 -1.476 1 90.82 298 LEU B C 1
ATOM 4816 O O . LEU B 1 298 ? -10.028 18.42 -2.402 1 90.82 298 LEU B O 1
ATOM 4820 N N . ASP B 1 299 ? -8.564 17.064 -1.483 1 86.08 299 ASP B N 1
ATOM 4821 C CA . ASP B 1 299 ? -7.527 17.403 -2.454 1 86.08 299 ASP B CA 1
ATOM 4822 C C . ASP B 1 299 ? -7.54 16.432 -3.632 1 86.08 299 ASP B C 1
ATOM 4824 O O . ASP B 1 299 ? -7.158 16.795 -4.747 1 86.08 299 ASP B O 1
ATOM 4828 N N . ASP B 1 300 ? -8.013 15.244 -3.407 1 83.68 300 ASP B N 1
ATOM 4829 C CA . ASP B 1 300 ? -7.874 14.219 -4.437 1 83.68 300 ASP B CA 1
ATOM 4830 C C . ASP B 1 300 ? -9.222 13.895 -5.075 1 83.68 300 ASP B C 1
ATOM 4832 O O . ASP B 1 300 ? -9.356 12.894 -5.783 1 83.68 300 ASP B O 1
ATOM 4836 N N . GLN B 1 301 ? -10.135 14.649 -4.838 1 83.21 301 GLN B N 1
ATOM 4837 C CA . GLN B 1 301 ? -11.504 14.365 -5.256 1 83.21 301 GLN B CA 1
ATOM 4838 C C . GLN B 1 301 ? -11.58 14.117 -6.76 1 83.21 301 GLN B C 1
ATOM 4840 O O . GLN B 1 301 ? -12.293 13.218 -7.21 1 83.21 301 GLN B O 1
ATOM 4845 N N . ALA B 1 302 ? -10.909 14.93 -7.489 1 83.61 302 ALA B N 1
ATOM 4846 C CA . ALA B 1 302 ? -10.996 14.87 -8.946 1 83.61 302 ALA B CA 1
ATOM 4847 C C . ALA B 1 302 ? -10.48 13.533 -9.471 1 83.61 302 ALA B C 1
ATOM 4849 O O . ALA B 1 302 ? -10.797 13.136 -10.595 1 83.61 302 ALA B O 1
ATOM 4850 N N . LYS B 1 303 ? -9.803 12.847 -8.683 1 89.32 303 LYS B N 1
ATOM 4851 C CA . LYS B 1 303 ? -9.206 11.585 -9.111 1 89.32 303 LYS B CA 1
ATOM 4852 C C . LYS B 1 303 ? -10.218 10.446 -9.038 1 89.32 303 LYS B C 1
ATOM 4854 O O . LYS B 1 303 ? -10.013 9.387 -9.635 1 89.32 303 LYS B O 1
ATOM 4859 N N . TYR B 1 304 ? -11.282 10.682 -8.315 1 92.63 304 TYR B N 1
ATOM 4860 C CA . TYR B 1 304 ? -12.206 9.584 -8.05 1 92.63 304 TYR B CA 1
ATOM 4861 C C . TYR B 1 304 ? -13.439 9.683 -8.94 1 92.63 304 TYR B C 1
ATOM 4863 O O . TYR B 1 304 ? -13.987 10.77 -9.134 1 92.63 304 TYR B O 1
ATOM 4871 N N . PRO B 1 305 ? -13.866 8.592 -9.488 1 93.06 305 PRO B N 1
ATOM 4872 C CA . PRO B 1 305 ? -15.023 8.593 -10.386 1 93.06 305 PRO B CA 1
ATOM 4873 C C . PRO B 1 305 ? -16.343 8.797 -9.646 1 93.06 305 PRO B C 1
ATOM 4875 O O . PRO B 1 305 ? -17.362 9.11 -10.268 1 93.06 305 PRO B O 1
ATOM 4878 N N . VAL B 1 306 ? -16.401 8.571 -8.383 1 95.13 306 VAL B N 1
ATOM 4879 C CA . VAL B 1 306 ? -17.584 8.793 -7.558 1 95.13 306 VAL B CA 1
ATOM 4880 C C . VAL B 1 306 ? -17.268 9.81 -6.464 1 95.13 306 VAL B C 1
ATOM 4882 O O . VAL B 1 306 ? -16.105 9.998 -6.099 1 95.13 306 VAL B O 1
ATOM 4885 N N . PRO B 1 307 ? -18.264 10.43 -5.925 1 96.71 307 PRO B N 1
ATOM 4886 C CA . PRO B 1 307 ? -17.999 11.413 -4.871 1 96.71 307 PRO B CA 1
ATOM 4887 C C . PRO B 1 307 ? -17.451 10.776 -3.596 1 96.71 307 PRO B C 1
ATOM 4889 O O . PRO B 1 307 ? -17.914 9.709 -3.186 1 96.71 307 PRO B O 1
ATOM 4892 N N . VAL B 1 308 ? -16.478 11.36 -3.028 1 97.6 308 VAL B N 1
ATOM 4893 C CA . VAL B 1 308 ? -15.905 10.994 -1.737 1 97.6 308 VAL B CA 1
ATOM 4894 C C . VAL B 1 308 ? -16.184 12.095 -0.717 1 97.6 308 VAL B C 1
ATOM 4896 O O . VAL B 1 308 ? -15.765 13.24 -0.899 1 97.6 308 VAL B O 1
ATOM 4899 N N . LEU B 1 309 ? -16.824 11.759 0.316 1 97.91 309 LEU B N 1
ATOM 4900 C CA . LEU B 1 309 ? -17.253 12.733 1.314 1 97.91 309 LEU B CA 1
ATOM 4901 C C . LEU B 1 309 ? -16.481 12.553 2.617 1 97.91 309 LEU B C 1
ATOM 4903 O O . LEU B 1 309 ? -16.025 11.45 2.926 1 97.91 309 LEU B O 1
ATOM 4907 N N . THR B 1 310 ? -16.36 13.65 3.354 1 97.69 310 THR B N 1
ATOM 4908 C CA . THR B 1 310 ? -15.947 13.563 4.75 1 97.69 310 THR B CA 1
ATOM 4909 C C . THR B 1 310 ? -17.134 13.222 5.646 1 97.69 310 THR B C 1
ATOM 4911 O O . THR B 1 310 ? -18.288 13.34 5.227 1 97.69 310 THR B O 1
ATOM 4914 N N . PRO B 1 311 ? -16.867 12.819 6.901 1 97.7 311 PRO B N 1
ATOM 4915 C CA . PRO B 1 311 ? -17.961 12.435 7.795 1 97.7 311 PRO B CA 1
ATOM 4916 C C . PRO B 1 311 ? -18.965 13.563 8.019 1 97.7 311 PRO B C 1
ATOM 4918 O O . PRO B 1 311 ? -20.173 13.356 7.882 1 97.7 311 PRO B O 1
ATOM 4921 N N . PRO B 1 312 ? -18.532 14.807 8.273 1 97.36 312 PRO B N 1
ATOM 4922 C CA . PRO B 1 312 ? -19.527 15.876 8.392 1 97.36 312 PRO B CA 1
ATOM 4923 C C . PRO B 1 312 ? -20.325 16.084 7.107 1 97.36 312 PRO B C 1
ATOM 4925 O O . PRO B 1 312 ? -21.525 16.367 7.16 1 97.36 312 PRO B O 1
ATOM 4928 N N . GLU B 1 313 ? -19.734 15.973 5.964 1 97.64 313 GLU B N 1
ATOM 4929 C CA . GLU B 1 313 ? -20.431 16.122 4.69 1 97.64 313 GLU B CA 1
ATOM 4930 C C . GLU B 1 313 ? -21.481 15.03 4.504 1 97.64 313 GLU B C 1
ATOM 4932 O O . GLU B 1 313 ? -22.562 15.285 3.972 1 97.64 313 GLU B O 1
ATOM 4937 N N . PHE B 1 314 ? -21.166 13.854 4.921 1 98.25 314 PHE B N 1
ATOM 4938 C CA . PHE B 1 314 ? -22.113 12.746 4.866 1 98.25 314 PHE B CA 1
ATOM 4939 C C . PHE B 1 314 ? -23.319 13.02 5.755 1 98.25 314 PHE B C 1
ATOM 4941 O O . PHE B 1 314 ? -24.455 12.721 5.38 1 98.25 314 PHE B O 1
ATOM 4948 N N . GLU B 1 315 ? -23.049 13.577 6.911 1 97.88 315 GLU B N 1
ATOM 4949 C CA . GLU B 1 315 ? -24.14 13.963 7.801 1 97.88 315 GLU B CA 1
ATOM 4950 C C . GLU B 1 315 ? -25.041 15.008 7.148 1 97.88 315 GLU B C 1
ATOM 4952 O O . GLU B 1 315 ? -26.259 14.99 7.338 1 97.88 315 GLU B O 1
ATOM 4957 N N . VAL B 1 316 ? -24.423 15.91 6.423 1 97.37 316 VAL B N 1
ATOM 4958 C CA . VAL B 1 316 ? -25.199 16.899 5.682 1 97.37 316 VAL B CA 1
ATOM 4959 C C . VAL B 1 316 ? -26.057 16.199 4.63 1 97.37 316 VAL B C 1
ATOM 4961 O O . VAL B 1 316 ? -27.246 16.496 4.492 1 97.37 316 VAL B O 1
ATOM 4964 N N . LEU B 1 317 ? -25.464 15.278 3.876 1 96.72 317 LEU B N 1
ATOM 4965 C CA . LEU B 1 317 ? -26.17 14.52 2.848 1 96.72 317 LEU B CA 1
ATOM 4966 C C . LEU B 1 317 ? -27.41 13.846 3.424 1 96.72 317 LEU B C 1
ATOM 4968 O O . LEU B 1 317 ? -28.466 13.83 2.788 1 96.72 317 LEU B O 1
ATOM 4972 N N . LEU B 1 318 ? -27.274 13.34 4.658 1 96.66 318 LEU B N 1
ATOM 4973 C CA . LEU B 1 318 ? -28.342 12.571 5.288 1 96.66 318 LEU B CA 1
ATOM 4974 C C . LEU B 1 318 ? -29.331 13.492 5.995 1 96.66 318 LEU B C 1
ATOM 4976 O O . LEU B 1 318 ? -30.298 13.024 6.6 1 96.66 318 LEU B O 1
ATOM 4980 N N . GLY B 1 319 ? -29.05 14.797 6.012 1 94.64 319 GLY B N 1
ATOM 4981 C CA . GLY B 1 319 ? -29.939 15.764 6.636 1 94.64 319 GLY B CA 1
ATOM 4982 C C . GLY B 1 319 ? -29.765 15.85 8.14 1 94.64 319 GLY B C 1
ATOM 4983 O O . GLY B 1 319 ? -30.645 16.348 8.845 1 94.64 319 GLY B O 1
ATOM 4984 N N . ARG B 1 320 ? -28.659 15.353 8.648 1 94.03 320 ARG B N 1
ATOM 4985 C CA . ARG B 1 320 ? -28.423 15.331 10.088 1 94.03 320 ARG B CA 1
ATOM 4986 C C . ARG B 1 320 ? -27.679 16.582 10.54 1 94.03 320 ARG B C 1
ATOM 4988 O O . ARG B 1 320 ? -27.583 16.855 11.738 1 94.03 320 ARG B O 1
ATOM 4995 N N . ARG B 1 321 ? -27.127 17.287 9.596 1 90.67 321 ARG B N 1
ATOM 4996 C CA . ARG B 1 321 ? -26.389 18.513 9.878 1 90.67 321 ARG B CA 1
ATOM 4997 C C . ARG B 1 321 ? -26.827 19.642 8.951 1 90.67 321 ARG B C 1
ATOM 4999 O O . ARG B 1 321 ? -26.918 19.455 7.736 1 90.67 321 ARG B O 1
ATOM 5006 N N . LYS B 1 322 ? -27.243 20.666 9.627 1 86.83 322 LYS B N 1
ATOM 5007 C CA . LYS B 1 322 ? -27.598 21.872 8.885 1 86.83 322 LYS B CA 1
ATOM 5008 C C . LYS B 1 322 ? -26.694 23.04 9.268 1 86.83 322 LYS B C 1
ATOM 5010 O O . LYS B 1 322 ? -26.116 23.052 10.357 1 86.83 322 LYS B O 1
ATOM 5015 N N . GLY B 1 323 ? -26.445 23.868 8.332 1 80.84 323 GLY B N 1
ATOM 5016 C CA . GLY B 1 323 ? -25.709 25.07 8.688 1 80.84 323 GLY B CA 1
ATOM 5017 C C . GLY B 1 323 ? -24.366 25.177 7.99 1 80.84 323 GLY B C 1
ATOM 5018 O O . GLY B 1 323 ? -24.229 24.777 6.832 1 80.84 323 GLY B O 1
ATOM 5019 N N . GLU B 1 324 ? -23.339 25.69 8.693 1 86.36 324 GLU B N 1
ATOM 5020 C CA . GLU B 1 324 ? -22.019 26.03 8.171 1 86.36 324 GLU B CA 1
ATOM 5021 C C . GLU B 1 324 ? -21.176 24.778 7.945 1 86.36 324 GLU B C 1
ATOM 5023 O O . GLU B 1 324 ? -21.353 23.771 8.635 1 86.36 324 GLU B O 1
ATOM 5028 N N . TYR B 1 325 ? -20.358 24.88 7.01 1 91.73 325 TYR B N 1
ATOM 5029 C CA . TYR B 1 325 ? -19.441 23.798 6.67 1 91.73 325 TYR B CA 1
ATOM 5030 C C . TYR B 1 325 ? -18.532 23.463 7.846 1 91.73 325 TYR B C 1
ATOM 5032 O O . TYR B 1 325 ? -17.974 24.36 8.483 1 91.73 325 TYR B O 1
ATOM 5040 N N . LEU B 1 326 ? -18.457 22.242 8.203 1 94.7 326 LEU B N 1
ATOM 5041 C CA . LEU B 1 326 ? -17.571 21.773 9.263 1 94.7 326 LEU B CA 1
ATOM 5042 C C . LEU B 1 326 ? -16.404 20.98 8.684 1 94.7 326 LEU B C 1
ATOM 5044 O O . LEU B 1 326 ? -16.601 19.9 8.121 1 94.7 326 LEU B O 1
ATOM 5048 N N . PHE B 1 327 ? -15.231 21.56 8.855 1 94.96 327 PHE B N 1
ATOM 5049 C CA . PHE B 1 327 ? -14.032 20.866 8.4 1 94.96 327 PHE B CA 1
ATOM 5050 C C . PHE B 1 327 ? -13.785 19.612 9.229 1 94.96 327 PHE B C 1
ATOM 5052 O O . PHE B 1 327 ? -13.823 19.657 10.461 1 94.96 327 PHE B O 1
ATOM 5059 N N . ASP B 1 328 ? -13.583 18.506 8.495 1 96.05 328 ASP B N 1
ATOM 5060 C CA . ASP B 1 328 ? -13.274 17.253 9.179 1 96.05 328 ASP B CA 1
ATOM 5061 C C . ASP B 1 328 ? -11.863 17.278 9.76 1 96.05 328 ASP B C 1
ATOM 5063 O O . ASP B 1 328 ? -10.902 17.604 9.059 1 96.05 328 ASP B O 1
ATOM 5067 N N . GLU B 1 329 ? -11.698 16.99 11.019 1 95.38 329 GLU B N 1
ATOM 5068 C CA . GLU B 1 329 ? -10.401 16.964 11.689 1 95.38 329 GLU B CA 1
ATOM 5069 C C . GLU B 1 329 ? -10.211 15.668 12.472 1 95.38 329 GLU B C 1
ATOM 5071 O O . GLU B 1 329 ? -11.179 15.09 12.972 1 95.38 329 GLU B O 1
ATOM 5076 N N . ILE B 1 330 ? -9.014 15.227 12.482 1 92.69 330 ILE B N 1
ATOM 5077 C CA . ILE B 1 330 ? -8.662 14.087 13.321 1 92.69 330 ILE B CA 1
ATOM 5078 C C . ILE B 1 330 ? -8.183 14.578 14.685 1 92.69 330 ILE B C 1
ATOM 5080 O O . ILE B 1 330 ? -7.218 15.341 14.773 1 92.69 330 ILE B O 1
ATOM 5084 N N . GLU B 1 331 ? -8.966 14.262 15.627 1 80.67 331 GLU B N 1
ATOM 5085 C CA . GLU B 1 331 ? -8.595 14.655 16.983 1 80.67 331 GLU B CA 1
ATOM 5086 C C . GLU B 1 331 ? -7.691 13.611 17.632 1 80.67 331 GLU B C 1
ATOM 5088 O O . GLU B 1 331 ? -7.55 12.499 17.119 1 80.67 331 GLU B O 1
ATOM 5093 N N . GLN B 1 332 ? -6.972 14.135 18.549 1 64.45 332 GLN B N 1
ATOM 5094 C CA . GLN B 1 332 ? -6.092 13.218 19.264 1 64.45 332 GLN B CA 1
ATOM 5095 C C . GLN B 1 332 ? -6.866 12.017 19.8 1 64.45 332 GLN B C 1
ATOM 5097 O O . GLN B 1 332 ? -7.98 12.166 20.307 1 64.45 332 GLN B O 1
ATOM 5102 N N . MET B 1 333 ? -6.589 10.787 19.129 1 52.71 333 MET B N 1
ATOM 5103 C CA . MET B 1 333 ? -7.244 9.58 19.627 1 52.71 333 MET B CA 1
ATOM 5104 C C . MET B 1 333 ? -7.018 9.417 21.126 1 52.71 333 MET B C 1
ATOM 5106 O O . MET B 1 333 ? -5.914 9.655 21.621 1 52.71 333 MET B O 1
ATOM 5110 N N . PRO B 1 334 ? -8.1 9.525 21.95 1 40.25 334 PRO B N 1
ATOM 5111 C CA . PRO B 1 334 ? -7.857 9.248 23.368 1 40.25 334 PRO B CA 1
ATOM 5112 C C . PRO B 1 334 ? -7.025 7.987 23.588 1 40.25 334 PRO B C 1
ATOM 5114 O O . PRO B 1 334 ? -7.117 7.037 22.806 1 40.25 334 PRO B O 1
ATOM 5117 N N . ILE B 1 335 ? -5.904 8.03 24.192 1 32.08 335 ILE B N 1
ATOM 5118 C CA . ILE B 1 335 ? -5.254 6.84 24.729 1 32.08 335 ILE B CA 1
ATOM 5119 C C . ILE B 1 335 ? -6.243 6.055 25.589 1 32.08 335 ILE B C 1
ATOM 5121 O O . ILE B 1 335 ? -6.954 6.634 26.414 1 32.08 335 ILE B O 1
#

Organism: Methanothrix harundinacea (strain 6Ac) (NCBI:txid1110509)

Sequence (670 aa):
MTNGSRFELFNLDLDPAFDLIKRSGAKVVGVQVPEGLKRMASDLARDIQEETCAEVIFSGDPCYGACDVDLDLCRAADLVIHVGHSEMLEGDPLHDKVVYVEARMRADVREAVEGAAELLKTSRVGVVTTVQHIHKLPEVLELLGGRGIEGIVRPGGRTRYPGQVLGCNYEAARNADVDEYLFVGTGQFHPLGVALATGKRVVAADPVTGNVSVIDAAPMLRRRYGAIARAGDAERIAVIVSKKPGQRRMELARRMMSLGEEQGKRMILVYLDRMEPDALVNLGVDAAVSTACPRIALDDQAKYPVPVLTPPEFEVLLGRRKGEYLFDEIEQMPIMTNGSRFELFNLDLDPAFDLIKRSGAKVVGVQVPEGLKRMASDLARDIQEETCAEVIFSGDPCYGACDVDLDLCRAADLVIHVGHSEMLEGDPLHDKVVYVEARMRADVREAVEGAAELLKTSRVGVVTTVQHIHKLPEVLELLGGRGIEGIVRPGGRTRYPGQVLGCNYEAARNADVDEYLFVGTGQFHPLGVALATGKRVVAADPVTGNVSVIDAAPMLRRRYGAIARAGDAERIAVIVSKKPGQRRMELARRMMSLGEEQGKRMILVYLDRMEPDALVNLGVDAAVSTACPRIALDDQAKYPVPVLTPPEFEVLLGRRKGEYLFDEIEQMPI

InterPro domains:
  IPR016435 Diphthamide synthesis DPH1/DPH2 [PF01866] (33-322)
  IPR016435 Diphthamide synthesis DPH1/DPH2 [PTHR10762] (18-328)
  IPR016435 Diphthamide synthesis DPH1/DPH2 [SFLDS00032] (19-326)
  IPR016435 Diphthamide synthesis DPH1/DPH2 [TIGR00322] (11-318)
  IPR022428 Diphthamide synthesis Dph2, archaea [TIGR03682] (26-330)
  IPR035435 Diphthamide synthesis DHP1/DPH2, eukaryotes and archaea [PIRSF004967] (10-328)
  IPR042263 Diphthamide synthesis DPH1/DPH2, domain 1 [G3DSA:3.40.50.11840] (21-103)
  IPR042264 Diphthamide synthesis DPH1/DPH2, domain 2 [G3DSA:3.40.50.11850] (104-215)
  IPR042265 Diphthamide synthesis DPH1/DPH2, domain 3 [G3DSA:3.40.50.11860] (216-314)

pLDDT: mean 92.35, std 10.81, range [21.26, 98.91]

Solvent-accessible surface area (backbone atoms only — not comparable to full-atom values): 35481 Å² total; per-residue (Å²): 132,82,83,71,56,80,63,72,50,42,50,70,69,58,59,68,58,52,51,47,40,56,72,71,61,43,55,31,35,21,38,38,47,33,65,93,49,28,56,46,45,59,60,51,44,50,52,46,26,73,74,57,70,26,47,57,38,31,50,50,50,88,34,91,50,47,42,44,61,61,61,69,49,49,71,74,24,61,32,23,42,36,43,59,29,62,70,57,51,78,80,46,91,62,37,86,33,54,42,64,31,50,34,33,54,70,63,64,49,62,70,9,50,57,57,33,58,72,70,53,89,62,52,50,28,21,41,34,26,32,77,39,45,52,88,47,46,67,58,52,41,50,58,35,44,76,73,66,24,46,63,37,68,23,56,26,77,63,42,84,42,64,14,26,46,51,87,35,34,51,46,9,58,57,64,40,70,57,69,32,34,38,29,42,43,77,78,60,67,53,48,42,48,48,25,50,64,64,74,39,55,31,37,34,17,14,35,83,80,49,50,58,48,71,65,76,55,59,70,59,52,52,52,51,54,49,37,43,58,71,36,66,80,48,48,36,36,34,34,36,31,30,67,32,74,62,30,48,34,64,69,59,40,52,50,50,45,52,56,41,42,76,71,71,34,50,64,38,44,29,44,24,76,71,91,50,48,65,48,50,61,43,41,67,44,47,24,32,34,40,40,31,61,44,50,54,37,69,74,45,38,87,66,33,94,42,38,50,29,38,62,55,48,47,34,35,66,72,67,76,45,83,82,79,82,62,61,62,59,61,66,57,72,83,118,132,83,84,69,55,82,62,72,51,43,49,69,70,57,60,66,57,53,51,49,41,56,73,69,62,43,55,32,36,21,39,38,47,32,65,93,50,28,55,47,44,57,60,51,44,50,52,47,27,72,75,59,70,26,46,57,38,30,51,49,51,87,33,90,49,45,39,42,62,59,60,68,49,48,72,74,24,61,34,23,42,36,43,59,28,64,71,57,51,78,78,47,92,62,38,87,32,54,42,66,31,49,33,32,52,70,64,64,50,61,69,10,50,57,57,34,57,72,69,55,88,64,50,51,28,22,40,34,27,32,76,38,44,51,87,47,46,68,59,52,40,50,58,34,45,76,72,65,24,47,63,35,69,23,57,27,75,64,42,85,43,65,14,28,45,51,86,36,34,52,46,9,58,56,64,39,71,57,68,33,33,39,31,40,42,78,76,60,68,53,47,42,47,49,24,50,64,62,74,39,54,30,38,35,17,14,35,82,80,48,48,58,49,72,65,76,54,59,67,60,52,52,51,51,52,48,37,43,58,71,34,67,79,47,49,35,34,34,34,36,30,30,67,31,74,62,30,48,34,65,69,60,39,52,50,51,44,51,57,40,44,75,72,70,33,48,64,38,44,29,43,24,76,71,92,48,48,63,49,51,60,42,41,66,44,47,23,33,34,41,40,32,61,44,50,55,38,68,74,44,39,89,66,34,94,42,37,48,30,38,61,57,48,48,34,35,67,74,66,75,46,83,81,78,84,63,62,61,62,62,67,58,73,81,120

Radius of gyration: 28.21 Å; Cα contacts (8 Å, |Δi|>4): 1402; chains: 2; bounding box: 64×90×55 Å

Secondary structure (DSSP, 8-state):
-----GGGGEEE--HHHHHHHHHHT-SEEEEE--GGGGGGHHHHHHHHHHHH--EEEEE-S---SGGG--HHHHHHSSEEEEESS----TTSTTGGGEEEE-EEE----HHHHHHHHTT---SEEEEEE-GGGGGGHHHHHHHHHTTT-EEE----SS-SSTTB--SS--HHHHHH--SEEEEESSSSHHHHHHHHHH-SEEEEE-TTT--EEE---HHHHHHHHHHHHHTTT--EEEEEEE-STTT--HHHHHHHHHHHHHTT-EEEEEEESS--HHHHHHHT-SEEEE-S-HHHHHHSGGG-SS-EE-HHHHHHHTTS--SS-----------/-----GGGGEEE--HHHHHHHHHHT-SEEEEE--GGGGGGHHHHHHHHHHHH--EEEEE-S---SGGG--HHHHHHSSEEEEESS----TTSTTGGGEEEE-EEE----HHHHHHHHTT---SEEEEEE-GGGGGGHHHHHHHHHTTT-EEE----SS-SSTTB--SS--HHHHHH--SEEEEESSSSHHHHHHHHHH-SEEEEE-TTT--EEE---HHHHHHHHHHHHHTTT--EEEEEEE-STTT--HHHHHHHHHHHHHTT-EEEEEEESS--HHHHHHHT-SEEEE-S-HHHHHHSGGG-SS-EE-HHHHHHHTTS--SS-----------

Foldseek 3Di:
DPPQPPCNFWDWDCVVVLVVCQVVVWQEEEEEEAPVCVVCVVVVQVVSCVSRVHHYDYDPDHDDALLFDDVVSLVVTQAYEYEAYDHFLPPDPSSVRYDYIHIAGDFDQQLQLLVLLVVDDDLEAEEAEASRHQVCVVVSQVSSVVVNHHYFWADWFRGDDTRHDDLFTDRRLVVSVDQEYEYEADDQRGQLVSCQARVHWYWYGYRVVRDIDIDDNVVLVVVQVVLLVQCLPWQEEEEEAAPRNNFGDVVLSVVLVVLCVVVNHHYHYYYYHDDAQVVVVVVVGQEYEYSGRLCCQRVVQVRHPHHYHYSVSSCVSSVNDDDGDHRHHRGRDDD/DPPQPPCNFWDWDCVVVLVVCQVVVWQEEEEEEAPVCVVCVVVVQVVSCVSRVHHYDYDPDHDDALLFDDVVSLVVTQAYEYEAYDHQLPPDPSSVRYDYIHIAGDFDQQLQLLVLLVVDDDLEAEEAEASRHQVCVVVSQVSSVVVNHHYFWADWFRGDDTRHDDLFTDRRLVVSVDQEYEYEADDQRGQLVSCQARVHWYWYGYRVVRDIDIDDNVVLVVVQVVLLVQCLPWQEEEEEAAPRRNFGDVVLSVVLVVLCVVVNGHYHYYYYHDDAQVVVVVVVGQEYEYSGRLCCQRVVQVRHPHHYHYSVSSCVSSVNDDDGDHRHHRGRDDD

Nearest PDB structures (foldseek):
  6bxm-assembly1_A  TM=9.592E-01  e=1.491E-40  Candidatus Methanoperedens nitratireducens
  6bxm-assembly1_B  TM=9.550E-01  e=2.723E-40  Candidatus Methanoperedens nitratireducens
  3lzd-assembly1_B  TM=9.206E-01  e=4.073E-34  Pyrococcus horikoshii
  3lzd-assembly1_A  TM=9.342E-01  e=4.475E-32  Pyrococcus horikoshii
  3lzc-assembly1_B  TM=9.102E-01  e=9.923E-33  Pyrococcus horikoshii